Protein 3AEY (pdb70)

Secondary structure (DSSP, 8-state):
---HHHHTGGGTT--TTS----S------EEEP---HHHHTTT-EEEEEEGGGSTTSBTTHHHHHHHHHHHHHTT-SEEEES-SSHHHHHHHHHHHHHTSEEEEEEETT-S-HHHHHHHHHTT-EEEEEES-HHHHHHHHHHHHHHSSEEE-STT-HHHHHHHHHHHHHHHHHHSS--SEEEEE-SSSHHHHHHHHHHHHHHHHTS-SS-PEEEEEEEGGG-HHHHTS--SS---S-GGG--SS-TTHHHHHHHHHHHT-EEEEE-HHHHHHHHHHIIIII---B-HHHHHHHHHHHHHHHTT-S-TT-EEEEEE-BBGGG-HHHH-S---PPPPEES-HHHHHHHHT--/---HHHHTGGGSS--TTS----S------EEEP---HHHHTTT-EEEEEEGGGSTTSBTHHHHHHHHHHHHHHTT-SEEEES--THHHHHHHHHHHHHTSEEEEEEES---GGGTHHHHHTT-EEEEEES-HHHHHHHHHHHHHHSSEEE-STT-HHHHHHHTHHHHHHHHHHSS--SEEEEE-SSSHHHHHHHHHHHHHHHHT--SS-PEEEEEEEGGG-HHHHTS--SS---S-GGG--SS-TTHHHHHHHHHHHT-EEEEE-HHHHHHHHHHIIIII---B-HHHHHHHHHHHHHHHTT-S-TT-EEEEEE-BBGGG-HHHHHHH---PPPEESSHHHHHHHTT-

Foldseek 3Di:
DDFLCVVCVVQAPDDPLQDQQGPNFDPAAFAWFPDDPLFVVLQETETERLNCPGPQFFLLLLLLRQQLSVLVSVVAQEEEEADLADNLLSRLQSCLSVVHAYEYEAAPPPDDCVRNVNSVVSPHHYHHDPDHSVVRVVVNVVCVVVHSYHYRYLPPVSSLQSLLCNQVSCLVVVQAGFQEEFEEAALNSNLLSVQVNQVSCCVVVSHVDFHQYEYEYEPQAQCLAVVHFDPQRDAQQVVRSHRHRNCSVSNVCSNVVRVYDYYYDHNVLLVVQQCCCCVPVVAHADSSQSRRVSSVVVCSVVVNDRGSTYYYGYRGGGNVSCVVVVPDPPPQDDDFPPDDVRVCVSVVVD/DDALCRVCVVQAPDDPLFDQQGPSFDPAAFAWFPDDPLQVVQQETETERLNLPGPQFFLLLLLLRQQLRVLVSVPFQEAEEAAFADLLLSRLQSCLSVVHAYEYEYEQDDDCLRHVNSVVSPHHYDYYPDHSVVRHVVNVVCVVPHSYHYSDLVPVSSLQSLLCSQVSCLVVVQAGFQAEFFEAALNSNLLSVQVNQVSCVVVVSHPAHHQYEYEAEPQAQQLAVVHFDPQFDEPQVVRSHRHRPCSVSNVCSNVVSVHDYYYDYNVLLVVQQCCCCVRVVAHARSSLSRRVSRVVVCSVVVNDRGSTYYYGYRTGGNVSCVPVVVVPDDDDDDDDPDPVVVVVVVVD

Organism: Thermus thermophilus (strain ATCC 27634 / DSM 579 / HB8) (NCBI:txid300852)

CATH classification: 3.40.50.1100 (+1 more: 3.40.50.1100)

InterPro domains:
  IPR000634 Serine/threonine dehydratase, pyridoxal-phosphate-binding site [PS00165] (52-65)
  IPR001763 Rhodanese-like domain [PS50206] (82-123)
  IPR001926 Tryptophan synthase beta chain-like, PALP domain [PF00291] (22-318)
  IPR004450 Threonine synthase-like [TIGR00260] (6-324)
  IPR026260 Threonine synthase, bacterial/archaeal [PIRSF038945] (5-347)
  IPR036052 Tryptophan synthase beta chain-like, PALP domain superfamily [G3DSA:3.40.50.1100] (12-325)
  IPR036052 Tryptophan synthase beta chain-like, PALP domain superfamily [G3DSA:3.40.50.1100] (60-156)
  IPR036052 Tryptophan synthase beta chain-like, PALP domain superfamily [SSF53686] (6-344)
  IPR050147 Serine/Threonine Dehydratase [PTHR48078] (28-318)

Solvent-accessible surface area: 24842 Å² total; per-residue (Å²): 46,57,38,2,0,75,92,10,55,146,60,14,54,24,43,160,157,7,46,50,20,10,0,12,0,2,12,2,2,4,0,68,12,85,5,0,96,83,0,96,171,60,15,3,110,2,46,0,3,2,0,3,5,1,4,1,1,0,21,45,0,0,0,0,1,0,1,0,0,40,11,39,54,71,50,15,105,0,0,0,1,30,45,12,22,30,5,0,4,0,1,1,0,0,1,6,26,25,60,33,41,4,1,0,0,0,10,40,68,144,22,66,63,36,103,0,3,17,2,9,0,7,30,8,87,2,4,17,0,110,29,98,77,88,27,0,77,96,3,3,69,91,0,39,117,59,62,61,6,24,42,0,45,17,69,15,84,46,5,25,42,1,4,20,0,1,0,0,4,0,3,64,59,58,57,30,1,1,50,18,0,0,0,6,1,8,56,3,5,12,0,18,0,0,9,50,0,0,84,36,2,73,90,88,43,113,2,164,88,69,0,122,0,5,0,0,0,0,51,35,0,2,0,12,57,96,59,119,58,19,134,206,28,100,9,93,1,75,44,7,95,37,7,97,4,57,12,69,114,19,0,40,134,1,56,119,90,11,37,14,37,10,30,26,1,60,42,144,48,1,35,119,0,11,87,23,0,0,110,83,0,3,0,6,1,11,3,0,0,0,0,0,0,1,0,0,20,35,4,5,141,81,53,103,5,92,85,134,2,28,0,0,0,0,0,10,0,7,0,23,39,31,46,77,36,19,66,171,108,41,148,68,89,112,54,28,78,30,134,25,118,23,0,0,53,39,0,39,37,128,120,80,31,5,1,64,96,10,71,150,48,15,50,23,34,146,142,8,44,49,23,11,0,13,4,4,31,2,0,4,0,50,16,82,6,8,104,62,0,152,128,73,31,6,134,2,26,0,2,2,0,3,6,1,6,2,2,0,19,42,0,0,0,0,1,0,2,0,0,41,12,40,59,71,41,13,102,0,0,1,1,10,42,46,32,16,10,0,2,0,2,1,0,0,1,9,27,25,60,29,56,5,2,1,0,26,37,50,54,207,39,49,51,106,12,5,16,1,27,15,8,34,9,100,12,3,29,0,102,25,74,118,92,36,0,67,108,2,2,91,100,0,26,154,71,47,76,8,23,43,0,38,17,64,16,88,46,5,24,42,1,2,18,0,1,0,0,4,0,5,60,90,56,59,27,1,1,57,21,0,0,0,6,1,8,54,2,4,14,0,18,0,0,17,56,0,0,94,25,7,101,90,100,48,104,4,179,91,65,0,125,0,5,0,0,0,0,50,29,0,1,0,14,56,87,57,130,73,15,166,169,38,107,12,30,1,80,39,7,96,38,9,98,5,58,11,50,107,14,0,40,133,0,48,114,88,14,36,13,36,12,29,24,1,61,45,137,47,0,26,103,0,2,79,29,0,0,78,83,0,3,0,4,1,17,1,0,0,0,0,0,0,1,0,0,18,37,5,11,142,86,55,101,7,111,68,133,2,30,0,0,0,0,0,11,0,7,0,25,37,24,60,73,10,3,66,155,23,2,139,51,62,107,56,30,62,26,68,42,122,28,0,9,76,40,0,41,58

Nearest PDB structures (foldseek):
  1uin-assembly1_A  TM=1.002E+00  e=7.465E-71  Thermus thermophilus
  3aey-assembly1_B  TM=9.886E-01  e=1.874E-67  Thermus thermophilus HB8
  1uin-assembly1_B  TM=9.902E-01  e=5.259E-67  Thermus thermophilus
  2zsj-assembly2_D  TM=9.600E-01  e=1.147E-51  Aquifex aeolicus
  2zsj-assembly2_C  TM=9.604E-01  e=4.102E-51  Aquifex aeolicus

B-factor: mean 28.73, std 11.06, range [14.82, 75.98]

Structure (mmCIF, N/CA/C/O backbone):
data_3AEY
#
_entry.id   3AEY
#
_cell.length_a   112.969
_cell.length_b   112.969
_cell.length_c   150.262
_cell.angle_alpha   90.00
_cell.angle_beta   90.00
_cell.angle_gamma   120.00
#
_symmetry.space_group_name_H-M   'P 32 2 1'
#
loop_
_entity.id
_entity.type
_entity.pdbx_description
1 polymer 'Threonine synthase'
2 non-polymer 'SULFATE ION'
3 water water
#
loop_
_atom_site.group_PDB
_atom_site.id
_atom_site.type_symbol
_atom_site.label_atom_id
_atom_site.label_alt_id
_atom_site.label_comp_id
_atom_site.label_asym_id
_atom_site.label_entity_id
_atom_site.label_seq_id
_atom_site.pdbx_PDB_ins_code
_atom_site.Cartn_x
_atom_site.Cartn_y
_atom_site.Cartn_z
_atom_site.occupancy
_atom_site.B_iso_or_equiv
_atom_site.auth_seq_id
_atom_site.auth_comp_id
_atom_site.auth_asym_id
_atom_site.auth_atom_id
_atom_site.pdbx_PDB_model_num
ATOM 1 N N . ARG A 1 2 ? 43.329 -32.717 9.154 1.00 46.66 2 ARG A N 1
ATOM 2 C CA . ARG A 1 2 ? 43.373 -33.688 8.020 1.00 45.58 2 ARG A CA 1
ATOM 3 C C . ARG A 1 2 ? 43.095 -35.120 8.471 1.00 43.95 2 ARG A C 1
ATOM 4 O O . ARG A 1 2 ? 44.004 -35.951 8.531 1.00 43.87 2 ARG A O 1
ATOM 12 N N . PRO A 1 3 ? 41.827 -35.423 8.795 1.00 41.25 3 PRO A N 1
ATOM 13 C CA . PRO A 1 3 ? 41.414 -36.759 9.243 1.00 38.52 3 PRO A CA 1
ATOM 14 C C . PRO A 1 3 ? 41.119 -37.661 8.054 1.00 35.29 3 PRO A C 1
ATOM 15 O O . PRO A 1 3 ? 41.049 -37.190 6.915 1.00 34.16 3 PRO A O 1
ATOM 19 N N . PRO A 1 4 ? 40.959 -38.974 8.295 1.00 31.42 4 PRO A N 1
ATOM 20 C CA . PRO A 1 4 ? 40.662 -39.835 7.147 1.00 27.94 4 PRO A CA 1
ATOM 21 C C . PRO A 1 4 ? 39.271 -39.421 6.685 1.00 24.14 4 PRO A C 1
ATOM 22 O O . PRO A 1 4 ? 38.367 -39.256 7.502 1.00 22.85 4 PRO A O 1
ATOM 26 N N . LEU A 1 5 ? 39.102 -39.238 5.385 1.00 21.83 5 LEU A N 1
ATOM 27 C CA . LEU A 1 5 ? 37.814 -38.830 4.845 1.00 20.86 5 LEU A CA 1
ATOM 28 C C . LEU A 1 5 ? 36.686 -39.759 5.312 1.00 20.71 5 LEU A C 1
ATOM 29 O O . LEU A 1 5 ? 35.617 -39.301 5.730 1.00 20.92 5 LEU A O 1
ATOM 34 N N . ILE A 1 6 ? 36.940 -41.064 5.259 1.00 20.77 6 ILE A N 1
ATOM 35 C CA . ILE A 1 6 ? 35.952 -42.059 5.666 1.00 22.67 6 ILE A CA 1
ATOM 36 C C . ILE A 1 6 ? 35.518 -41.904 7.121 1.00 23.84 6 ILE A C 1
ATOM 37 O O . ILE A 1 6 ? 34.356 -42.138 7.457 1.00 24.18 6 ILE A O 1
ATOM 42 N N . GLU A 1 7 ? 36.445 -41.507 7.984 1.00 23.81 7 GLU A N 1
ATOM 43 C CA . GLU A 1 7 ? 36.116 -41.314 9.392 1.00 25.48 7 GLU A CA 1
ATOM 44 C C . GLU A 1 7 ? 35.350 -40.007 9.595 1.00 25.21 7 GLU A C 1
ATOM 45 O O . GLU A 1 7 ? 34.393 -39.954 10.367 1.00 26.71 7 GLU A O 1
ATOM 51 N N . ARG A 1 8 ? 35.766 -38.956 8.894 1.00 25.83 8 ARG A N 1
ATOM 52 C CA . ARG A 1 8 ? 35.106 -37.657 9.012 1.00 25.85 8 ARG A CA 1
ATOM 53 C C . ARG A 1 8 ? 33.612 -37.757 8.701 1.00 24.89 8 ARG A C 1
ATOM 54 O O . ARG A 1 8 ? 32.788 -37.149 9.386 1.00 24.70 8 ARG A O 1
ATOM 62 N N . TYR A 1 9 ? 33.267 -38.531 7.675 1.00 22.52 9 TYR A N 1
ATOM 63 C CA . TYR A 1 9 ? 31.872 -38.692 7.280 1.00 21.68 9 TYR A CA 1
ATOM 64 C C . TYR A 1 9 ? 31.395 -40.146 7.364 1.00 22.89 9 TYR A C 1
ATOM 65 O O . TYR A 1 9 ? 30.553 -40.582 6.575 1.00 20.56 9 TYR A O 1
ATOM 74 N N . ARG A 1 10 ? 31.923 -40.883 8.336 1.00 22.83 10 ARG A N 1
ATOM 75 C CA . ARG A 1 10 ? 31.574 -42.292 8.519 1.00 23.96 10 ARG A CA 1
ATOM 76 C C . ARG A 1 10 ? 30.081 -42.600 8.509 1.00 23.36 10 ARG A C 1
ATOM 77 O O . ARG A 1 10 ? 29.638 -43.507 7.805 1.00 22.79 10 ARG A O 1
ATOM 85 N N . ASN A 1 11 ? 29.302 -41.853 9.282 1.00 22.46 11 ASN A N 1
ATOM 86 C CA . ASN A 1 11 ? 27.865 -42.101 9.347 1.00 24.19 11 ASN A CA 1
ATOM 87 C C . ASN A 1 11 ? 27.117 -41.854 8.044 1.00 22.87 11 ASN A C 1
ATOM 88 O O . ASN A 1 11 ? 26.003 -42.348 7.865 1.00 21.94 11 ASN A O 1
ATOM 93 N N . LEU A 1 12 ? 27.731 -41.102 7.134 1.00 22.27 12 LEU A N 1
ATOM 94 C CA . LEU A 1 12 ? 27.094 -40.775 5.860 1.00 20.16 12 LEU A CA 1
ATOM 95 C C . LEU A 1 12 ? 27.632 -41.605 4.695 1.00 20.85 12 LEU A C 1
ATOM 96 O O . LEU A 1 12 ? 27.198 -41.440 3.550 1.00 19.93 12 LEU A O 1
ATOM 101 N N . LEU A 1 13 ? 28.569 -42.501 4.990 1.00 19.91 13 LEU A N 1
ATOM 102 C CA . LEU A 1 13 ? 29.171 -43.348 3.966 1.00 20.14 13 LEU A CA 1
ATOM 103 C C . LEU A 1 13 ? 28.834 -44.825 4.174 1.00 20.92 13 LEU A C 1
ATOM 104 O O . LEU A 1 13 ? 28.553 -45.252 5.294 1.00 20.99 13 LEU A O 1
ATOM 109 N N . PRO A 1 14 ? 28.860 -45.622 3.091 1.00 21.28 14 PRO A N 1
ATOM 110 C CA . PRO A 1 14 ? 28.554 -47.056 3.145 1.00 22.37 14 PRO A CA 1
ATOM 111 C C . PRO A 1 14 ? 29.664 -47.895 3.758 1.00 23.00 14 PRO A C 1
ATOM 112 O O . PRO A 1 14 ? 30.183 -48.810 3.121 1.00 22.15 14 PRO A O 1
ATOM 116 N N . VAL A 1 15 ? 30.028 -47.577 4.997 1.00 23.42 15 VAL A N 1
ATOM 117 C CA . VAL A 1 15 ? 31.071 -48.316 5.692 1.00 24.13 15 VAL A CA 1
ATOM 118 C C . VAL A 1 15 ? 30.531 -48.844 7.015 1.00 25.49 15 VAL A C 1
ATOM 119 O O . VAL A 1 15 ? 29.538 -48.343 7.539 1.00 24.34 15 VAL A O 1
ATOM 123 N N . SER A 1 16 ? 31.186 -49.870 7.541 1.00 28.02 16 SER A N 1
ATOM 124 C CA . SER A 1 16 ? 30.792 -50.461 8.813 1.00 29.69 16 SER A CA 1
ATOM 125 C C . SER A 1 16 ? 32.050 -50.571 9.657 1.00 31.16 16 SER A C 1
ATOM 126 O O . SER A 1 16 ? 33.127 -50.150 9.234 1.00 26.93 16 SER A O 1
ATOM 129 N N . GLU A 1 17 ? 31.916 -51.151 10.844 1.00 33.11 17 GLU A N 1
ATOM 130 C CA . GLU A 1 17 ? 33.055 -51.319 11.732 1.00 36.12 17 GLU A CA 1
ATOM 131 C C . GLU A 1 17 ? 34.053 -52.294 11.119 1.00 35.75 17 GLU A C 1
ATOM 132 O O . GLU A 1 17 ? 35.229 -52.287 11.474 1.00 37.02 17 GLU A O 1
ATOM 138 N N . LYS A 1 18 ? 33.582 -53.125 10.191 1.00 34.37 18 LYS A N 1
ATOM 139 C CA . LYS A 1 18 ? 34.444 -54.109 9.541 1.00 34.72 18 LYS A CA 1
ATOM 140 C C . LYS A 1 18 ? 35.222 -53.545 8.356 1.00 32.84 18 LYS A C 1
ATOM 141 O O . LYS A 1 18 ? 36.154 -54.178 7.865 1.00 33.13 18 LYS A O 1
ATOM 147 N N . THR A 1 19 ? 34.835 -52.365 7.887 1.00 29.73 19 THR A N 1
ATOM 148 C CA . THR A 1 19 ? 35.515 -51.760 6.747 1.00 27.64 19 THR A CA 1
ATOM 149 C C . THR A 1 19 ? 36.946 -51.339 7.071 1.00 26.27 19 THR A C 1
ATOM 150 O O . THR A 1 19 ? 37.173 -50.521 7.960 1.00 24.87 19 THR A O 1
ATOM 154 N N . PRO A 1 20 ? 37.934 -51.910 6.368 1.00 25.94 20 PRO A N 1
ATOM 155 C CA . PRO A 1 20 ? 39.321 -51.519 6.639 1.00 26.89 20 PRO A CA 1
ATOM 156 C C . PRO A 1 20 ? 39.466 -50.103 6.081 1.00 26.21 20 PRO A C 1
ATOM 157 O O . PRO A 1 20 ? 39.178 -49.872 4.906 1.00 27.41 20 PRO A O 1
ATOM 161 N N . VAL A 1 21 ? 39.896 -49.156 6.904 1.00 24.77 21 VAL A N 1
ATOM 162 C CA . VAL A 1 21 ? 40.042 -47.786 6.426 1.00 24.36 21 VAL A CA 1
ATOM 163 C C . VAL A 1 21 ? 41.382 -47.580 5.729 1.00 23.92 21 VAL A C 1
ATOM 164 O O . VAL A 1 21 ? 42.421 -47.461 6.377 1.00 25.01 21 VAL A O 1
ATOM 168 N N . ILE A 1 22 ? 41.350 -47.561 4.399 1.00 21.10 22 ILE A N 1
ATOM 169 C CA . ILE A 1 22 ? 42.554 -47.356 3.608 1.00 21.23 22 ILE A CA 1
ATOM 170 C C . ILE A 1 22 ? 42.563 -45.874 3.239 1.00 22.00 22 ILE A C 1
ATOM 171 O O . ILE A 1 22 ? 41.897 -45.452 2.293 1.00 20.64 22 ILE A O 1
ATOM 176 N N . SER A 1 23 ? 43.327 -45.088 3.988 1.00 20.98 23 SER A N 1
ATOM 177 C CA . SER A 1 23 ? 43.370 -43.650 3.766 1.00 20.31 23 SER A CA 1
ATOM 178 C C . SER A 1 23 ? 44.765 -43.050 3.691 1.00 20.41 23 SER A C 1
ATOM 179 O O . SER A 1 23 ? 45.701 -43.523 4.334 1.00 20.00 23 SER A O 1
ATOM 182 N N . LEU A 1 24 ? 44.886 -41.997 2.893 1.00 19.65 24 LEU A N 1
ATOM 183 C CA . LEU A 1 24 ? 46.136 -41.265 2.738 1.00 19.61 24 LEU A CA 1
ATOM 184 C C . LEU A 1 24 ? 45.832 -39.847 3.209 1.00 19.40 24 LEU A C 1
ATOM 185 O O . LEU A 1 24 ? 46.535 -38.888 2.873 1.00 20.12 24 LEU A O 1
ATOM 190 N N . LEU A 1 25 ? 44.768 -39.743 4.001 1.00 19.76 25 LEU A N 1
ATOM 191 C CA . LEU A 1 25 ? 44.288 -38.483 4.557 1.00 20.49 25 LEU A CA 1
ATOM 192 C C . LEU A 1 25 ? 43.862 -37.505 3.465 1.00 21.05 25 LEU A C 1
ATOM 193 O O . LEU A 1 25 ? 44.108 -36.295 3.542 1.00 18.50 25 LEU A O 1
ATOM 198 N N . GLU A 1 26 ? 43.205 -38.064 2.452 1.00 20.36 26 GLU A N 1
ATOM 199 C CA . GLU A 1 26 ? 42.674 -37.318 1.319 1.00 19.51 26 GLU A CA 1
ATOM 200 C C . GLU A 1 26 ? 41.514 -36.455 1.810 1.00 20.53 26 GLU A C 1
ATOM 201 O O . GLU A 1 26 ? 41.071 -36.593 2.948 1.00 19.80 26 GLU A O 1
ATOM 207 N N . GLY A 1 27 ? 41.014 -35.571 0.953 1.00 21.07 27 GLY A N 1
ATOM 208 C CA . GLY A 1 27 ? 39.910 -34.718 1.360 1.00 19.56 27 GLY A CA 1
ATOM 209 C C . GLY A 1 27 ? 40.376 -33.540 2.199 1.00 19.74 27 GLY A C 1
ATOM 210 O O . GLY A 1 27 ? 41.574 -33.292 2.315 1.00 19.00 27 GLY A O 1
ATOM 211 N N . SER A 1 28 ? 39.428 -32.816 2.785 1.00 20.77 28 SER A N 1
ATOM 212 C CA . SER A 1 28 ? 39.740 -31.648 3.605 1.00 21.40 28 SER A CA 1
ATOM 213 C C . SER A 1 28 ? 40.688 -30.731 2.842 1.00 21.77 28 SER A C 1
ATOM 214 O O . SER A 1 28 ? 41.684 -30.252 3.386 1.00 22.72 28 SER A O 1
ATOM 217 N N . THR A 1 29 ? 40.384 -30.506 1.566 1.00 19.08 29 THR A N 1
ATOM 218 C CA . THR A 1 29 ? 41.216 -29.652 0.730 1.00 17.99 29 THR A CA 1
ATOM 219 C C . THR A 1 29 ? 40.823 -28.187 0.895 1.00 17.19 29 THR A C 1
ATOM 220 O O . THR A 1 29 ? 39.718 -27.869 1.324 1.00 17.63 29 THR A O 1
ATOM 224 N N . PRO A 1 30 ? 41.729 -27.273 0.539 1.00 18.23 30 PRO A N 1
ATOM 225 C CA . PRO A 1 30 ? 41.467 -25.837 0.652 1.00 18.98 30 PRO A CA 1
ATOM 226 C C . PRO A 1 30 ? 40.310 -25.346 -0.218 1.00 19.90 30 PRO A C 1
ATOM 227 O O . PRO A 1 30 ? 40.126 -25.814 -1.343 1.00 20.76 30 PRO A O 1
ATOM 231 N N . LEU A 1 31 ? 39.526 -24.419 0.323 1.00 19.13 31 LEU A N 1
ATOM 232 C CA . LEU A 1 31 ? 38.440 -23.776 -0.415 1.00 19.37 31 LEU A CA 1
ATOM 233 C C . LEU A 1 31 ? 38.948 -22.330 -0.454 1.00 20.86 31 LEU A C 1
ATOM 234 O O . LEU A 1 31 ? 38.705 -21.544 0.463 1.00 20.73 31 LEU A O 1
ATOM 239 N N . ILE A 1 32 ? 39.677 -21.997 -1.513 1.00 20.25 32 ILE A N 1
ATOM 240 C CA . ILE A 1 32 ? 40.286 -20.675 -1.663 1.00 18.99 32 ILE A CA 1
ATOM 241 C C . ILE A 1 32 ? 39.372 -19.581 -2.208 1.00 19.69 32 ILE A C 1
ATOM 242 O O . ILE A 1 32 ? 38.855 -19.687 -3.325 1.00 18.17 32 ILE A O 1
ATOM 247 N N . PRO A 1 33 ? 39.161 -18.510 -1.423 1.00 21.12 33 PRO A N 1
ATOM 248 C CA . PRO A 1 33 ? 38.308 -17.402 -1.865 1.00 21.94 33 PRO A CA 1
ATOM 249 C C . PRO A 1 33 ? 39.071 -16.679 -2.965 1.00 22.19 33 PRO A C 1
ATOM 250 O O . PRO A 1 33 ? 40.187 -16.209 -2.737 1.00 24.14 33 PRO A O 1
ATOM 254 N N . LEU A 1 34 ? 38.490 -16.584 -4.154 1.00 19.76 34 LEU A N 1
ATOM 255 C CA . LEU A 1 34 ? 39.185 -15.915 -5.243 1.00 19.65 34 LEU A CA 1
ATOM 256 C C . LEU A 1 34 ? 39.074 -14.403 -5.162 1.00 21.03 34 LEU A C 1
ATOM 257 O O . LEU A 1 34 ? 38.064 -13.864 -4.715 1.00 20.88 34 LEU A O 1
ATOM 262 N N . LYS A 1 35 ? 40.130 -13.726 -5.594 1.00 22.99 35 LYS A N 1
ATOM 263 C CA . LYS A 1 35 ? 40.159 -12.269 -5.604 1.00 25.18 35 LYS A CA 1
ATOM 264 C C . LYS A 1 35 ? 39.100 -11.762 -6.578 1.00 26.44 35 LYS A C 1
ATOM 265 O O . LYS A 1 35 ? 38.354 -10.832 -6.276 1.00 25.27 35 LYS A O 1
ATOM 271 N N . GLY A 1 36 ? 39.029 -12.391 -7.747 1.00 26.71 36 GLY A N 1
ATOM 272 C CA . GLY A 1 36 ? 38.069 -11.960 -8.745 1.00 28.32 36 GLY A CA 1
ATOM 273 C C . GLY A 1 36 ? 37.309 -13.091 -9.406 1.00 29.31 36 GLY A C 1
ATOM 274 O O . GLY A 1 36 ? 36.921 -14.048 -8.740 1.00 30.82 36 GLY A O 1
ATOM 275 N N . PRO A 1 37 ? 37.084 -13.009 -10.727 1.00 29.89 37 PRO A N 1
ATOM 276 C CA . PRO A 1 37 ? 37.523 -11.905 -11.585 1.00 29.95 37 PRO A CA 1
ATOM 277 C C . PRO A 1 37 ? 36.755 -10.602 -11.374 1.00 32.22 37 PRO A C 1
ATOM 278 O O . PRO A 1 37 ? 35.754 -10.555 -10.656 1.00 31.11 37 PRO A O 1
ATOM 282 N N . GLU A 1 38 ? 37.235 -9.550 -12.027 1.00 34.44 38 GLU A N 1
ATOM 283 C CA . GLU A 1 38 ? 36.627 -8.231 -11.942 1.00 36.73 38 GLU A CA 1
ATOM 284 C C . GLU A 1 38 ? 35.163 -8.281 -12.356 1.00 36.44 38 GLU A C 1
ATOM 285 O O . GLU A 1 38 ? 34.317 -7.618 -11.758 1.00 34.65 38 GLU A O 1
ATOM 291 N N . GLU A 1 39 ? 34.869 -9.074 -13.382 1.00 36.37 39 GLU A N 1
ATOM 292 C CA . GLU A 1 39 ? 33.504 -9.218 -13.873 1.00 36.63 39 GLU A CA 1
ATOM 293 C C . GLU A 1 39 ? 32.586 -9.699 -12.750 1.00 34.95 39 GLU A C 1
ATOM 294 O O . GLU A 1 39 ? 31.403 -9.360 -12.709 1.00 34.64 39 GLU A O 1
ATOM 300 N N . ALA A 1 40 ? 33.139 -10.491 -11.838 1.00 32.35 40 ALA A N 1
ATOM 301 C CA . ALA A 1 40 ? 32.366 -11.024 -10.724 1.00 31.24 40 ALA A CA 1
ATOM 302 C C . ALA A 1 40 ? 32.210 -10.021 -9.585 1.00 31.48 40 ALA A C 1
ATOM 303 O O . ALA A 1 40 ? 31.103 -9.801 -9.093 1.00 31.15 40 ALA A O 1
ATOM 305 N N . ARG A 1 41 ? 33.311 -9.407 -9.163 1.00 32.95 41 ARG A N 1
ATOM 306 C CA . ARG A 1 41 ? 33.236 -8.452 -8.065 1.00 36.40 41 ARG A CA 1
ATOM 307 C C . ARG A 1 41 ? 32.319 -7.278 -8.388 1.00 35.98 41 ARG A C 1
ATOM 308 O O . ARG A 1 41 ? 31.663 -6.741 -7.499 1.00 35.07 41 ARG A O 1
ATOM 316 N N . LYS A 1 42 ? 32.266 -6.888 -9.660 1.00 36.89 42 LYS A N 1
ATOM 317 C CA . LYS A 1 42 ? 31.407 -5.783 -10.082 1.00 37.99 42 LYS A CA 1
ATOM 318 C C . LYS A 1 42 ? 29.957 -6.093 -9.720 1.00 36.16 42 LYS A C 1
ATOM 319 O O . LYS A 1 42 ? 29.178 -5.191 -9.413 1.00 35.45 42 LYS A O 1
ATOM 325 N N . LYS A 1 43 ? 29.602 -7.375 -9.760 1.00 33.45 43 LYS A N 1
ATOM 326 C CA . LYS A 1 43 ? 28.246 -7.811 -9.443 1.00 31.77 43 LYS A CA 1
ATOM 327 C C . LYS A 1 43 ? 28.128 -8.329 -8.011 1.00 29.81 43 LYS A C 1
ATOM 328 O O . LYS A 1 43 ? 27.087 -8.855 -7.619 1.00 29.57 43 LYS A O 1
ATOM 334 N N . GLY A 1 44 ? 29.192 -8.179 -7.231 1.00 27.43 44 GLY A N 1
ATOM 335 C CA . GLY A 1 44 ? 29.162 -8.653 -5.858 1.00 26.70 44 GLY A CA 1
ATOM 336 C C . GLY A 1 44 ? 29.115 -10.172 -5.784 1.00 27.18 44 GLY A C 1
ATOM 337 O O . GLY A 1 44 ? 28.685 -10.743 -4.780 1.00 27.56 44 GLY A O 1
ATOM 338 N N . ILE A 1 45 ? 29.548 -10.831 -6.854 1.00 24.50 45 ILE A N 1
ATOM 339 C CA . ILE A 1 45 ? 29.562 -12.288 -6.894 1.00 25.41 45 ILE A CA 1
ATOM 340 C C . ILE A 1 45 ? 30.896 -12.777 -6.340 1.00 25.69 45 ILE A C 1
ATOM 341 O O . ILE A 1 45 ? 31.958 -12.294 -6.736 1.00 26.73 45 ILE A O 1
ATOM 346 N N . ARG A 1 46 ? 30.837 -13.727 -5.413 1.00 24.05 46 ARG A N 1
ATOM 347 C CA . ARG A 1 46 ? 32.043 -14.266 -4.796 1.00 25.00 46 ARG A CA 1
ATOM 348 C C . ARG A 1 46 ? 32.334 -15.692 -5.246 1.00 23.11 46 ARG A C 1
ATOM 349 O O . ARG A 1 46 ? 31.458 -16.558 -5.206 1.00 21.60 46 ARG A O 1
ATOM 357 N N . LEU A 1 47 ? 33.570 -15.926 -5.674 1.00 21.93 47 LEU A N 1
ATOM 358 C CA . LEU A 1 47 ? 33.979 -17.248 -6.134 1.00 21.98 47 LEU A CA 1
ATOM 359 C C . LEU A 1 47 ? 34.933 -17.898 -5.146 1.00 20.06 47 LEU A C 1
ATOM 360 O O . LEU A 1 47 ? 35.745 -17.222 -4.519 1.00 19.68 47 LEU A O 1
ATOM 365 N N . TYR A 1 48 ? 34.821 -19.214 -5.011 1.00 18.73 48 TYR A N 1
ATOM 366 C CA . TYR A 1 48 ? 35.698 -19.982 -4.134 1.00 18.50 48 TYR A CA 1
ATOM 367 C C . TYR A 1 48 ? 36.149 -21.205 -4.913 1.00 18.82 48 TYR A C 1
ATOM 368 O O . TYR A 1 48 ? 35.332 -21.864 -5.561 1.00 18.16 48 TYR A O 1
ATOM 377 N N . ALA A 1 49 ? 37.441 -21.505 -4.859 1.00 17.68 49 ALA A N 1
ATOM 378 C CA . ALA A 1 49 ? 37.964 -22.665 -5.563 1.00 18.09 49 ALA A CA 1
ATOM 379 C C . ALA A 1 49 ? 38.319 -23.796 -4.605 1.00 18.68 49 ALA A C 1
ATOM 380 O O . ALA A 1 49 ? 39.164 -23.638 -3.726 1.00 19.05 49 ALA A O 1
ATOM 382 N N . LYS A 1 50 ? 37.649 -24.931 -4.774 1.00 17.22 50 LYS A N 1
ATOM 383 C CA . LYS A 1 50 ? 37.917 -26.115 -3.965 1.00 17.69 50 LYS A CA 1
ATOM 384 C C . LYS A 1 50 ? 39.086 -26.751 -4.721 1.00 18.00 50 LYS A C 1
ATOM 385 O O . LYS A 1 50 ? 38.904 -27.320 -5.797 1.00 19.04 50 LYS A O 1
ATOM 391 N N . TYR A 1 51 ? 40.283 -26.629 -4.152 1.00 18.39 51 TYR A N 1
ATOM 392 C CA . TYR A 1 51 ? 41.531 -27.095 -4.764 1.00 18.42 51 TYR A CA 1
ATOM 393 C C . TYR A 1 51 ? 41.800 -28.590 -4.596 1.00 19.08 51 TYR A C 1
ATOM 394 O O . TYR A 1 51 ? 42.620 -28.994 -3.770 1.00 18.20 51 TYR A O 1
ATOM 403 N N . GLU A 1 52 ? 41.129 -29.404 -5.402 1.00 17.92 52 GLU A N 1
ATOM 404 C CA . GLU A 1 52 ? 41.277 -30.856 -5.309 1.00 18.29 52 GLU A CA 1
ATOM 405 C C . GLU A 1 52 ? 42.623 -31.374 -5.788 1.00 17.23 52 GLU A C 1
ATOM 406 O O . GLU A 1 52 ? 42.937 -32.554 -5.620 1.00 17.48 52 GLU A O 1
ATOM 412 N N . GLY A 1 53 ? 43.418 -30.495 -6.387 1.00 16.77 53 GLY A N 1
ATOM 413 C CA . GLY A 1 53 ? 44.730 -30.907 -6.839 1.00 16.78 53 GLY A CA 1
ATOM 414 C C . GLY A 1 53 ? 45.632 -31.182 -5.646 1.00 16.25 53 GLY A C 1
ATOM 415 O O . GLY A 1 53 ? 46.720 -31.729 -5.800 1.00 17.00 53 GLY A O 1
ATOM 416 N N . LEU A 1 54 ? 45.184 -30.805 -4.450 1.00 16.52 54 LEU A N 1
ATOM 417 C CA . LEU A 1 54 ? 45.987 -31.016 -3.252 1.00 17.32 54 LEU A CA 1
ATOM 418 C C . LEU A 1 54 ? 45.658 -32.309 -2.516 1.00 19.68 54 LEU A C 1
ATOM 419 O O . LEU A 1 54 ? 45.964 -32.468 -1.333 1.00 19.66 54 LEU A O 1
ATOM 424 N N . ASN A 1 55 ? 45.014 -33.231 -3.220 1.00 19.26 55 ASN A N 1
ATOM 425 C CA . ASN A 1 55 ? 44.722 -34.533 -2.642 1.00 19.46 55 ASN A CA 1
ATOM 426 C C . ASN A 1 55 ? 46.022 -35.319 -2.808 1.00 18.49 55 ASN A C 1
ATOM 427 O O . ASN A 1 55 ? 46.868 -34.956 -3.636 1.00 19.21 55 ASN A O 1
ATOM 432 N N . PRO A 1 56 ? 46.204 -36.401 -2.030 1.00 18.81 56 PRO A N 1
ATOM 433 C CA . PRO A 1 56 ? 47.400 -37.248 -2.072 1.00 18.40 56 PRO A CA 1
ATOM 434 C C . PRO A 1 56 ? 48.050 -37.513 -3.434 1.00 19.08 56 PRO A C 1
ATOM 435 O O . PRO A 1 56 ? 49.263 -37.381 -3.561 1.00 19.56 56 PRO A O 1
ATOM 439 N N . THR A 1 57 ? 47.269 -37.884 -4.449 1.00 17.37 57 THR A N 1
ATOM 440 C CA . THR A 1 57 ? 47.858 -38.160 -5.761 1.00 18.35 57 THR A CA 1
ATOM 441 C C . THR A 1 57 ? 47.720 -37.016 -6.761 1.00 18.16 57 THR A C 1
ATOM 442 O O . THR A 1 57 ? 48.101 -37.160 -7.925 1.00 17.69 57 THR A O 1
ATOM 446 N N . GLY A 1 58 ? 47.168 -35.889 -6.310 1.00 17.98 58 GLY A N 1
ATOM 447 C CA . GLY A 1 58 ? 47.011 -34.734 -7.181 1.00 18.36 58 GLY A CA 1
ATOM 448 C C . GLY A 1 58 ? 45.691 -34.658 -7.929 1.00 20.02 58 GLY A C 1
ATOM 449 O O . GLY A 1 58 ? 45.529 -33.831 -8.831 1.00 19.70 58 GLY A O 1
ATOM 450 N N . SER A 1 59 ? 44.746 -35.513 -7.553 1.00 18.00 59 SER A N 1
ATOM 451 C CA . SER A 1 59 ? 43.439 -35.553 -8.205 1.00 18.02 59 SER A CA 1
ATOM 452 C C . SER A 1 59 ? 42.300 -35.771 -7.216 1.00 16.68 59 SER A C 1
ATOM 453 O O . SER A 1 59 ? 42.482 -36.413 -6.182 1.00 16.86 59 SER A O 1
ATOM 456 N N . PHE A 1 60 ? 41.126 -35.243 -7.553 1.00 15.77 60 PHE A N 1
ATOM 457 C CA . PHE A 1 60 ? 39.938 -35.388 -6.717 1.00 16.91 60 PHE A CA 1
ATOM 458 C C . PHE A 1 60 ? 39.542 -36.858 -6.590 1.00 16.87 60 PHE A C 1
ATOM 459 O O . PHE A 1 60 ? 38.830 -37.238 -5.665 1.00 17.38 60 PHE A O 1
ATOM 467 N N . LYS A 1 61 ? 39.997 -37.682 -7.528 1.00 17.28 61 LYS A N 1
ATOM 468 C CA . LYS A 1 61 ? 39.629 -39.092 -7.509 1.00 17.39 61 LYS A CA 1
ATOM 469 C C . LYS A 1 61 ? 40.036 -39.846 -6.246 1.00 18.40 61 LYS A C 1
ATOM 470 O O . LYS A 1 61 ? 39.489 -40.909 -5.950 1.00 17.41 61 LYS A O 1
ATOM 476 N N . ASP A 1 62 ? 40.969 -39.284 -5.483 1.00 18.35 62 ASP A N 1
ATOM 477 C CA . ASP A 1 62 ? 41.398 -39.907 -4.233 1.00 18.69 62 ASP A CA 1
ATOM 478 C C . ASP A 1 62 ? 40.192 -40.032 -3.301 1.00 17.96 62 ASP A C 1
ATOM 479 O O . ASP A 1 62 ? 40.112 -40.964 -2.498 1.00 17.17 62 ASP A O 1
ATOM 484 N N . ARG A 1 63 ? 39.260 -39.085 -3.402 1.00 18.38 63 ARG A N 1
ATOM 485 C CA . ARG A 1 63 ? 38.047 -39.110 -2.575 1.00 18.34 63 ARG A CA 1
ATOM 486 C C . ARG A 1 63 ? 37.263 -40.390 -2.807 1.00 19.14 63 ARG A C 1
ATOM 487 O O . ARG A 1 63 ? 36.765 -41.008 -1.870 1.00 20.01 63 ARG A O 1
ATOM 495 N N . GLY A 1 64 ? 37.131 -40.769 -4.072 1.00 19.37 64 GLY A N 1
ATOM 496 C CA . GLY A 1 64 ? 36.395 -41.976 -4.391 1.00 20.42 64 GLY A CA 1
ATOM 497 C C . GLY A 1 64 ? 37.221 -43.230 -4.193 1.00 18.86 64 GLY A C 1
ATOM 498 O O . GLY A 1 64 ? 36.704 -44.259 -3.762 1.00 18.87 64 GLY A O 1
ATOM 499 N N . MET A 1 65 ? 38.513 -43.146 -4.489 1.00 19.33 65 MET A N 1
ATOM 500 C CA . MET A 1 65 ? 39.383 -44.305 -4.370 1.00 19.46 65 MET A CA 1
ATOM 501 C C . MET A 1 65 ? 39.556 -44.791 -2.934 1.00 19.58 65 MET A C 1
ATOM 502 O O . MET A 1 65 ? 39.630 -45.996 -2.695 1.00 18.93 65 MET A O 1
ATOM 507 N N . THR A 1 66 ? 39.620 -43.876 -1.972 1.00 18.84 66 THR A N 1
ATOM 508 C CA . THR A 1 66 ? 39.779 -44.317 -0.593 1.00 20.19 66 THR A CA 1
ATOM 509 C C . THR A 1 66 ? 38.625 -45.246 -0.208 1.00 19.81 66 THR A C 1
ATOM 510 O O . THR A 1 66 ? 38.839 -46.292 0.402 1.00 21.87 66 THR A O 1
ATOM 514 N N . LEU A 1 67 ? 37.406 -44.873 -0.582 1.00 20.17 67 LEU A N 1
ATOM 515 C CA . LEU A 1 67 ? 36.238 -45.692 -0.272 1.00 20.31 67 LEU A CA 1
ATOM 516 C C . LEU A 1 67 ? 36.172 -46.952 -1.142 1.00 19.94 67 LEU A C 1
ATOM 517 O O . LEU A 1 67 ? 35.871 -48.037 -0.647 1.00 19.71 67 LEU A O 1
ATOM 522 N N . ALA A 1 68 ? 36.456 -46.815 -2.434 1.00 18.60 68 ALA A N 1
ATOM 523 C CA . ALA A 1 68 ? 36.409 -47.965 -3.330 1.00 19.46 68 ALA A CA 1
ATOM 524 C C . ALA A 1 68 ? 37.428 -49.039 -2.937 1.00 20.13 68 ALA A C 1
ATOM 525 O O . ALA A 1 68 ? 37.110 -50.226 -2.928 1.00 19.93 68 ALA A O 1
ATOM 527 N N . VAL A 1 69 ? 38.651 -48.631 -2.609 1.00 19.01 69 VAL A N 1
ATOM 528 C CA . VAL A 1 69 ? 39.667 -49.601 -2.215 1.00 19.21 69 VAL A CA 1
ATOM 529 C C . VAL A 1 69 ? 39.351 -50.191 -0.840 1.00 20.29 69 VAL A C 1
ATOM 530 O O . VAL A 1 69 ? 39.541 -51.389 -0.615 1.00 20.06 69 VAL A O 1
ATOM 534 N N . SER A 1 70 ? 38.864 -49.355 0.075 1.00 20.04 70 SER A N 1
ATOM 535 C CA . SER A 1 70 ? 38.508 -49.822 1.414 1.00 20.07 70 SER A CA 1
ATOM 536 C C . SER A 1 70 ? 37.397 -50.871 1.326 1.00 21.96 70 SER A C 1
ATOM 537 O O . SER A 1 70 ? 37.431 -51.887 2.024 1.00 22.95 70 SER A O 1
ATOM 540 N N . LYS A 1 71 ? 36.409 -50.618 0.474 1.00 21.25 71 LYS A N 1
ATOM 541 C CA . LYS A 1 71 ? 35.301 -51.552 0.307 1.00 22.89 71 LYS A CA 1
ATOM 542 C C . LYS A 1 71 ? 35.765 -52.801 -0.444 1.00 22.99 71 LYS A C 1
ATOM 543 O O . LYS A 1 71 ? 35.300 -53.907 -0.170 1.00 24.69 71 LYS A O 1
ATOM 549 N N . ALA A 1 72 ? 36.679 -52.623 -1.394 1.00 23.04 72 ALA A N 1
ATOM 550 C CA . ALA A 1 72 ? 37.201 -53.752 -2.156 1.00 23.94 72 ALA A CA 1
ATOM 551 C C . ALA A 1 72 ? 37.879 -54.725 -1.195 1.00 25.55 72 ALA A C 1
ATOM 552 O O . ALA A 1 72 ? 37.642 -55.934 -1.247 1.00 25.38 72 ALA A O 1
ATOM 554 N N . VAL A 1 73 ? 38.717 -54.188 -0.312 1.00 25.11 73 VAL A N 1
ATOM 555 C CA . VAL A 1 73 ? 39.423 -55.010 0.664 1.00 26.67 73 VAL A CA 1
ATOM 556 C C . VAL A 1 73 ? 38.441 -55.646 1.643 1.00 27.16 73 VAL A C 1
ATOM 557 O O . VAL A 1 73 ? 38.638 -56.776 2.084 1.00 26.99 73 VAL A O 1
ATOM 561 N N . GLU A 1 74 ? 37.384 -54.919 1.985 1.00 26.87 74 GLU A N 1
ATOM 562 C CA . GLU A 1 74 ? 36.381 -55.454 2.899 1.00 27.15 74 GLU A CA 1
ATOM 563 C C . GLU A 1 74 ? 35.756 -56.695 2.267 1.00 27.90 74 GLU A C 1
ATOM 564 O O . GLU A 1 74 ? 35.407 -57.648 2.962 1.00 26.23 74 GLU A O 1
ATOM 570 N N . GLY A 1 75 ? 35.625 -56.668 0.944 1.00 27.75 75 GLY A N 1
ATOM 571 C CA . GLY A 1 75 ? 35.043 -57.785 0.221 1.00 29.20 75 GLY A CA 1
ATOM 572 C C . GLY A 1 75 ? 36.035 -58.880 -0.134 1.00 29.80 75 GLY A C 1
ATOM 573 O O . GLY A 1 75 ? 35.697 -59.806 -0.868 1.00 31.32 75 GLY A O 1
ATOM 574 N N . GLY A 1 76 ? 37.260 -58.770 0.372 1.00 29.70 76 GLY A N 1
ATOM 575 C CA . GLY A 1 76 ? 38.271 -59.779 0.102 1.00 29.32 76 GLY A CA 1
ATOM 576 C C . GLY A 1 76 ? 39.003 -59.649 -1.221 1.00 29.43 76 GLY A C 1
ATOM 577 O O . GLY A 1 76 ? 39.616 -60.606 -1.690 1.00 29.09 76 GLY A O 1
ATOM 578 N N . ALA A 1 77 ? 38.956 -58.470 -1.829 1.00 28.03 77 ALA A N 1
ATOM 579 C CA . ALA A 1 77 ? 39.635 -58.261 -3.101 1.00 27.20 77 ALA A CA 1
ATOM 580 C C . ALA A 1 77 ? 41.150 -58.325 -2.932 1.00 27.31 77 ALA A C 1
ATOM 581 O O . ALA A 1 77 ? 41.697 -57.816 -1.953 1.00 27.46 77 ALA A O 1
ATOM 583 N N . GLN A 1 78 ? 41.823 -58.958 -3.887 1.00 27.81 78 GLN A N 1
ATOM 584 C CA . GLN A 1 78 ? 43.277 -59.061 -3.850 1.00 29.75 78 GLN A CA 1
ATOM 585 C C . GLN A 1 78 ? 43.851 -57.980 -4.751 1.00 27.77 78 GLN A C 1
ATOM 586 O O . GLN A 1 78 ? 45.065 -57.809 -4.835 1.00 27.46 78 GLN A O 1
ATOM 592 N N . ALA A 1 79 ? 42.968 -57.261 -5.435 1.00 27.24 79 ALA A N 1
ATOM 593 C CA . ALA A 1 79 ? 43.395 -56.208 -6.340 1.00 26.11 79 ALA A CA 1
ATOM 594 C C . ALA A 1 79 ? 42.229 -55.380 -6.855 1.00 25.90 79 ALA A C 1
ATOM 595 O O . ALA A 1 79 ? 41.068 -55.763 -6.724 1.00 25.95 79 ALA A O 1
ATOM 597 N N . VAL A 1 80 ? 42.559 -54.229 -7.431 1.00 23.95 80 VAL A N 1
ATOM 598 C CA . VAL A 1 80 ? 41.576 -53.345 -8.028 1.00 22.87 80 VAL A CA 1
ATOM 599 C C . VAL A 1 80 ? 42.079 -53.136 -9.448 1.00 24.20 80 VAL A C 1
ATOM 600 O O . VAL A 1 80 ? 43.272 -53.298 -9.714 1.00 24.23 80 VAL A O 1
ATOM 604 N N . ALA A 1 81 ? 41.180 -52.795 -10.361 1.00 24.50 81 ALA A N 1
ATOM 605 C CA . ALA A 1 81 ? 41.570 -52.584 -11.750 1.00 25.86 81 ALA A CA 1
ATOM 606 C C . ALA A 1 81 ? 40.753 -51.468 -12.382 1.00 25.84 81 ALA A C 1
ATOM 607 O O . ALA A 1 81 ? 39.658 -51.154 -11.919 1.00 24.86 81 ALA A O 1
ATOM 609 N N . CYS A 1 82 ? 41.288 -50.867 -13.443 1.00 26.82 82 CYS A N 1
ATOM 610 C CA . CYS A 1 82 ? 40.592 -49.791 -14.130 1.00 27.80 82 CYS A CA 1
ATOM 611 C C . CYS A 1 82 ? 41.031 -49.686 -15.585 1.00 30.21 82 CYS A C 1
ATOM 612 O O . CYS A 1 82 ? 42.022 -50.290 -15.991 1.00 30.49 82 CYS A O 1
ATOM 615 N N . ALA A 1 83 ? 40.286 -48.901 -16.356 1.00 32.91 83 ALA A N 1
ATOM 616 C CA . ALA A 1 83 ? 40.561 -48.710 -17.775 1.00 35.89 83 ALA A CA 1
ATOM 617 C C . ALA A 1 83 ? 41.442 -47.501 -18.084 1.00 34.91 83 ALA A C 1
ATOM 618 O O . ALA A 1 83 ? 42.122 -47.477 -19.104 1.00 35.22 83 ALA A O 1
ATOM 620 N N . SER A 1 84 ? 41.424 -46.499 -17.209 1.00 37.50 84 SER A N 1
ATOM 621 C CA . SER A 1 84 ? 42.212 -45.284 -17.418 1.00 37.30 84 SER A CA 1
ATOM 622 C C . SER A 1 84 ? 43.726 -45.441 -17.328 1.00 35.51 84 SER A C 1
ATOM 623 O O . SER A 1 84 ? 44.240 -46.313 -16.634 1.00 37.81 84 SER A O 1
ATOM 626 N N . THR A 1 85 ? 44.429 -44.564 -18.038 1.00 33.03 85 THR A N 1
ATOM 627 C CA . THR A 1 85 ? 45.884 -44.541 -18.051 1.00 31.91 85 THR A CA 1
ATOM 628 C C . THR A 1 85 ? 46.321 -43.264 -17.333 1.00 29.49 85 THR A C 1
ATOM 629 O O . THR A 1 85 ? 47.513 -42.978 -17.222 1.00 29.36 85 THR A O 1
ATOM 633 N N . GLY A 1 86 ? 45.345 -42.503 -16.846 1.00 25.99 86 GLY A N 1
ATOM 634 C CA . GLY A 1 86 ? 45.646 -41.244 -16.186 1.00 23.22 86 GLY A CA 1
ATOM 635 C C . GLY A 1 86 ? 45.496 -41.177 -14.679 1.00 23.12 86 GLY A C 1
ATOM 636 O O . GLY A 1 86 ? 46.012 -42.025 -13.954 1.00 20.45 86 GLY A O 1
ATOM 637 N N . ASN A 1 87 ? 44.778 -40.159 -14.213 1.00 20.91 87 ASN A N 1
ATOM 638 C CA . ASN A 1 87 ? 44.583 -39.938 -12.787 1.00 21.27 87 ASN A CA 1
ATOM 639 C C . ASN A 1 87 ? 43.928 -41.086 -12.027 1.00 21.16 87 ASN A C 1
ATOM 640 O O . ASN A 1 87 ? 44.285 -41.350 -10.878 1.00 19.30 87 ASN A O 1
ATOM 645 N N . THR A 1 88 ? 42.975 -41.769 -12.653 1.00 19.87 88 THR A N 1
ATOM 646 C CA . THR A 1 88 ? 42.313 -42.886 -11.983 1.00 20.14 88 THR A CA 1
ATOM 647 C C . THR A 1 88 ? 43.332 -43.973 -11.646 1.00 20.02 88 THR A C 1
ATOM 648 O O . THR A 1 88 ? 43.339 -44.515 -10.539 1.00 18.26 88 THR A O 1
ATOM 652 N N . ALA A 1 89 ? 44.197 -44.280 -12.609 1.00 21.00 89 ALA A N 1
ATOM 653 C CA . ALA A 1 89 ? 45.223 -45.299 -12.428 1.00 19.77 89 ALA A CA 1
ATOM 654 C C . ALA A 1 89 ? 46.215 -44.919 -11.332 1.00 20.27 89 ALA A C 1
ATOM 655 O O . ALA A 1 89 ? 46.615 -45.764 -10.536 1.00 18.94 89 ALA A O 1
ATOM 657 N N . ALA A 1 90 ? 46.620 -43.651 -11.294 1.00 18.61 90 ALA A N 1
ATOM 658 C CA . ALA A 1 90 ? 47.569 -43.203 -10.274 1.00 18.69 90 ALA A CA 1
ATOM 659 C C . ALA A 1 90 ? 46.933 -43.290 -8.885 1.00 18.16 90 ALA A C 1
ATOM 660 O O . ALA A 1 90 ? 47.577 -43.709 -7.923 1.00 18.24 90 ALA A O 1
ATOM 662 N N . SER A 1 91 ? 45.669 -42.895 -8.787 1.00 17.47 91 SER A N 1
ATOM 663 C CA . SER A 1 91 ? 44.957 -42.941 -7.513 1.00 18.50 91 SER A CA 1
ATOM 664 C C . SER A 1 91 ? 44.794 -44.403 -7.091 1.00 19.28 91 SER A C 1
ATOM 665 O O . SER A 1 91 ? 45.090 -44.776 -5.952 1.00 19.04 91 SER A O 1
ATOM 668 N N . ALA A 1 92 ? 44.333 -45.236 -8.018 1.00 17.69 92 ALA A N 1
ATOM 669 C CA . ALA A 1 92 ? 44.152 -46.654 -7.723 1.00 18.24 92 ALA A CA 1
ATOM 670 C C . ALA A 1 92 ? 45.461 -47.279 -7.245 1.00 17.83 92 ALA A C 1
ATOM 671 O O . ALA A 1 92 ? 45.475 -48.026 -6.270 1.00 18.66 92 ALA A O 1
ATOM 673 N N . ALA A 1 93 ? 46.561 -46.964 -7.926 1.00 17.93 93 ALA A N 1
ATOM 674 C CA . ALA A 1 93 ? 47.863 -47.514 -7.565 1.00 19.15 93 ALA A CA 1
ATOM 675 C C . ALA A 1 93 ? 48.315 -47.097 -6.166 1.00 19.77 93 ALA A C 1
ATOM 676 O O . ALA A 1 93 ? 48.856 -47.907 -5.411 1.00 19.60 93 ALA A O 1
ATOM 678 N N . ALA A 1 94 ? 48.107 -45.830 -5.827 1.00 18.10 94 ALA A N 1
ATOM 679 C CA . ALA A 1 94 ? 48.507 -45.326 -4.517 1.00 18.46 94 ALA A CA 1
ATOM 680 C C . ALA A 1 94 ? 47.707 -45.980 -3.391 1.00 18.04 94 ALA A C 1
ATOM 681 O O . ALA A 1 94 ? 48.270 -46.382 -2.366 1.00 18.56 94 ALA A O 1
ATOM 683 N N . TYR A 1 95 ? 46.394 -46.083 -3.566 1.00 17.87 95 TYR A N 1
ATOM 684 C CA . TYR A 1 95 ? 45.572 -46.698 -2.530 1.00 18.46 95 TYR A CA 1
ATOM 685 C C . TYR A 1 95 ? 45.776 -48.208 -2.452 1.00 19.17 95 TYR A C 1
ATOM 686 O O . TYR A 1 95 ? 45.632 -48.805 -1.383 1.00 19.42 95 TYR A O 1
ATOM 695 N N . ALA A 1 96 ? 46.119 -48.824 -3.577 1.00 18.65 96 ALA A N 1
ATOM 696 C CA . ALA A 1 96 ? 46.380 -50.261 -3.589 1.00 20.40 96 ALA A CA 1
ATOM 697 C C . ALA A 1 96 ? 47.654 -50.481 -2.773 1.00 21.79 96 ALA A C 1
ATOM 698 O O . ALA A 1 96 ? 47.730 -51.383 -1.936 1.00 21.93 96 ALA A O 1
ATOM 700 N N . ALA A 1 97 ? 48.651 -49.638 -3.019 1.00 20.50 97 ALA A N 1
ATOM 701 C CA . ALA A 1 97 ? 49.919 -49.721 -2.305 1.00 21.65 97 ALA A CA 1
ATOM 702 C C . ALA A 1 97 ? 49.657 -49.577 -0.812 1.00 21.43 97 ALA A C 1
ATOM 703 O O . ALA A 1 97 ? 50.207 -50.313 0.005 1.00 22.62 97 ALA A O 1
ATOM 705 N N . ARG A 1 98 ? 48.804 -48.622 -0.466 1.00 23.51 98 ARG A N 1
ATOM 706 C CA . ARG A 1 98 ? 48.451 -48.370 0.926 1.00 23.69 98 ARG A CA 1
ATOM 707 C C . ARG A 1 98 ? 47.800 -49.608 1.542 1.00 24.22 98 ARG A C 1
ATOM 708 O O . ARG A 1 98 ? 48.115 -50.000 2.669 1.00 23.94 98 ARG A O 1
ATOM 716 N N . ALA A 1 99 ? 46.894 -50.218 0.785 1.00 22.68 99 ALA A N 1
ATOM 717 C CA . ALA A 1 99 ? 46.156 -51.398 1.234 1.00 24.69 99 ALA A CA 1
ATOM 718 C C . ALA A 1 99 ? 46.961 -52.694 1.198 1.00 24.75 99 ALA A C 1
ATOM 719 O O . ALA A 1 99 ? 46.586 -53.678 1.833 1.00 25.49 99 ALA A O 1
ATOM 721 N N . GLY A 1 100 ? 48.059 -52.701 0.455 1.00 24.91 100 GLY A N 1
ATOM 722 C CA . GLY A 1 100 ? 48.858 -53.908 0.368 1.00 26.76 100 GLY A CA 1
ATOM 723 C C . GLY A 1 100 ? 48.322 -54.858 -0.687 1.00 27.57 100 GLY A C 1
ATOM 724 O O . GLY A 1 100 ? 48.579 -56.063 -0.641 1.00 28.19 100 GLY A O 1
ATOM 725 N N . ILE A 1 101 ? 47.559 -54.325 -1.637 1.00 26.19 101 ILE A N 1
ATOM 726 C CA . ILE A 1 101 ? 47.020 -55.147 -2.713 1.00 25.80 101 ILE A CA 1
ATOM 727 C C . ILE A 1 101 ? 47.537 -54.641 -4.054 1.00 26.78 101 ILE A C 1
ATOM 728 O O . ILE A 1 101 ? 48.293 -53.668 -4.116 1.00 25.46 101 ILE A O 1
ATOM 733 N N . LEU A 1 102 ? 47.125 -55.305 -5.126 1.00 26.83 102 LEU A N 1
ATOM 734 C CA . LEU A 1 102 ? 47.556 -54.930 -6.464 1.00 27.66 102 LEU A CA 1
ATOM 735 C C . LEU A 1 102 ? 46.613 -53.956 -7.150 1.00 26.17 102 LEU A C 1
ATOM 736 O O . LEU A 1 102 ? 45.411 -53.937 -6.886 1.00 26.75 102 LEU A O 1
ATOM 741 N N . ALA A 1 103 ? 47.184 -53.149 -8.036 1.00 25.75 103 ALA A N 1
ATOM 742 C CA . ALA A 1 103 ? 46.432 -52.200 -8.837 1.00 26.14 103 ALA A CA 1
ATOM 743 C C . ALA A 1 103 ? 46.739 -52.659 -10.256 1.00 26.90 103 ALA A C 1
ATOM 744 O O . ALA A 1 103 ? 47.895 -52.661 -10.680 1.00 27.21 103 ALA A O 1
ATOM 746 N N . ILE A 1 104 ? 45.710 -53.065 -10.986 1.00 27.32 104 ILE A N 1
ATOM 747 C CA . ILE A 1 104 ? 45.908 -53.554 -12.340 1.00 27.78 104 ILE A CA 1
ATOM 748 C C . ILE A 1 104 ? 45.303 -52.636 -13.380 1.00 27.53 104 ILE A C 1
ATOM 749 O O . ILE A 1 104 ? 44.169 -52.183 -13.243 1.00 28.86 104 ILE A O 1
ATOM 754 N N . VAL A 1 105 ? 46.070 -52.359 -14.425 1.00 28.73 105 VAL A N 1
ATOM 755 C CA . VAL A 1 105 ? 45.589 -51.514 -15.502 1.00 30.47 105 VAL A CA 1
ATOM 756 C C . VAL A 1 105 ? 45.871 -52.216 -16.823 1.00 30.25 105 VAL A C 1
ATOM 757 O O . VAL A 1 105 ? 47.029 -52.442 -17.180 1.00 30.16 105 VAL A O 1
ATOM 761 N N . VAL A 1 106 ? 44.810 -52.575 -17.535 1.00 30.09 106 VAL A N 1
ATOM 762 C CA . VAL A 1 106 ? 44.944 -53.256 -18.815 1.00 32.21 106 VAL A CA 1
ATOM 763 C C . VAL A 1 106 ? 44.805 -52.218 -19.919 1.00 34.78 106 VAL A C 1
ATOM 764 O O . VAL A 1 106 ? 43.824 -51.478 -19.961 1.00 34.07 106 VAL A O 1
ATOM 768 N N . LEU A 1 107 ? 45.791 -52.171 -20.810 1.00 35.63 107 LEU A N 1
ATOM 769 C CA . LEU A 1 107 ? 45.799 -51.201 -21.901 1.00 37.22 107 LEU A CA 1
ATOM 770 C C . LEU A 1 107 ? 46.252 -51.837 -23.214 1.00 36.70 107 LEU A C 1
ATOM 771 O O . LEU A 1 107 ? 46.951 -52.848 -23.216 1.00 35.62 107 LEU A O 1
ATOM 776 N N . PRO A 1 108 ? 45.854 -51.249 -24.352 1.00 36.38 108 PRO A N 1
ATOM 777 C CA . PRO A 1 108 ? 46.254 -51.792 -25.651 1.00 35.78 108 PRO A CA 1
ATOM 778 C C . PRO A 1 108 ? 47.745 -51.520 -25.802 1.00 34.66 108 PRO A C 1
ATOM 779 O O . PRO A 1 108 ? 48.220 -50.446 -25.436 1.00 33.06 108 PRO A O 1
ATOM 783 N N . ALA A 1 109 ? 48.481 -52.488 -26.332 1.00 34.98 109 ALA A N 1
ATOM 784 C CA . ALA A 1 109 ? 49.920 -52.334 -26.502 1.00 33.58 109 ALA A CA 1
ATOM 785 C C . ALA A 1 109 ? 50.273 -51.125 -27.365 1.00 33.26 109 ALA A C 1
ATOM 786 O O . ALA A 1 109 ? 49.598 -50.842 -28.354 1.00 31.97 109 ALA A O 1
ATOM 788 N N . GLY A 1 110 ? 51.327 -50.415 -26.970 1.00 34.87 110 GLY A N 1
ATOM 789 C CA . GLY A 1 110 ? 51.793 -49.256 -27.715 1.00 36.60 110 GLY A CA 1
ATOM 790 C C . GLY A 1 110 ? 50.952 -47.996 -27.622 1.00 37.97 110 GLY A C 1
ATOM 791 O O . GLY A 1 110 ? 51.261 -46.991 -28.259 1.00 39.22 110 GLY A O 1
ATOM 792 N N . TYR A 1 111 ? 49.900 -48.033 -26.818 1.00 39.33 111 TYR A N 1
ATOM 793 C CA . TYR A 1 111 ? 49.021 -46.883 -26.684 1.00 40.26 111 TYR A CA 1
ATOM 794 C C . TYR A 1 111 ? 49.599 -45.757 -25.818 1.00 40.16 111 TYR A C 1
ATOM 795 O O . TYR A 1 111 ? 49.830 -44.650 -26.305 1.00 41.86 111 TYR A O 1
ATOM 804 N N . VAL A 1 112 ? 49.862 -46.037 -24.547 1.00 38.37 112 VAL A N 1
ATOM 805 C CA . VAL A 1 112 ? 50.357 -45.002 -23.644 1.00 37.08 112 VAL A CA 1
ATOM 806 C C . VAL A 1 112 ? 51.856 -44.710 -23.646 1.00 35.51 112 VAL A C 1
ATOM 807 O O . VAL A 1 112 ? 52.669 -45.505 -24.110 1.00 36.61 112 VAL A O 1
ATOM 811 N N . ALA A 1 113 ? 52.203 -43.544 -23.116 1.00 32.47 113 ALA A N 1
ATOM 812 C CA . ALA A 1 113 ? 53.588 -43.118 -23.011 1.00 30.07 113 ALA A CA 1
ATOM 813 C C . ALA A 1 113 ? 54.023 -43.410 -21.579 1.00 28.62 113 ALA A C 1
ATOM 814 O O . ALA A 1 113 ? 53.213 -43.329 -20.654 1.00 25.07 113 ALA A O 1
ATOM 816 N N . LEU A 1 114 ? 55.294 -43.757 -21.405 1.00 26.31 114 LEU A N 1
ATOM 817 C CA . LEU A 1 114 ? 55.839 -44.068 -20.086 1.00 27.20 114 LEU A CA 1
ATOM 818 C C . LEU A 1 114 ? 55.571 -42.955 -19.076 1.00 26.70 114 LEU A C 1
ATOM 819 O O . LEU A 1 114 ? 55.206 -43.215 -17.926 1.00 26.01 114 LEU A O 1
ATOM 824 N N . GLY A 1 115 ? 55.755 -41.715 -19.518 1.00 26.73 115 GLY A N 1
ATOM 825 C CA . GLY A 1 115 ? 55.547 -40.573 -18.647 1.00 26.85 115 GLY A CA 1
ATOM 826 C C . GLY A 1 115 ? 54.144 -40.442 -18.083 1.00 26.37 115 GLY A C 1
ATOM 827 O O . GLY A 1 115 ? 53.971 -40.014 -16.940 1.00 25.19 115 GLY A O 1
ATOM 828 N N . LYS A 1 116 ? 53.136 -40.811 -18.866 1.00 25.31 116 LYS A N 1
ATOM 829 C CA . LYS A 1 116 ? 51.768 -40.696 -18.384 1.00 26.79 116 LYS A CA 1
ATOM 830 C C . LYS A 1 116 ? 51.440 -41.694 -17.278 1.00 24.71 116 LYS A C 1
ATOM 831 O O . LYS A 1 116 ? 50.596 -41.421 -16.431 1.00 24.20 116 LYS A O 1
ATOM 837 N N . VAL A 1 117 ? 52.104 -42.846 -17.280 1.00 23.36 117 VAL A N 1
ATOM 838 C CA . VAL A 1 117 ? 51.843 -43.863 -16.266 1.00 22.48 117 VAL A CA 1
ATOM 839 C C . VAL A 1 117 ? 52.973 -44.018 -15.246 1.00 22.03 117 VAL A C 1
ATOM 840 O O . VAL A 1 117 ? 52.918 -44.892 -14.382 1.00 21.21 117 VAL A O 1
ATOM 844 N N . ALA A 1 118 ? 53.985 -43.162 -15.340 1.00 21.58 118 ALA A N 1
ATOM 845 C CA . ALA A 1 118 ? 55.126 -43.229 -14.433 1.00 20.77 118 ALA A CA 1
ATOM 846 C C . ALA A 1 118 ? 54.712 -43.164 -12.961 1.00 20.44 118 ALA A C 1
ATOM 847 O O . ALA A 1 118 ? 55.219 -43.916 -12.136 1.00 20.27 118 ALA A O 1
ATOM 849 N N . GLN A 1 119 ? 53.794 -42.262 -12.633 1.00 19.85 119 GLN A N 1
ATOM 850 C CA . GLN A 1 119 ? 53.334 -42.130 -11.253 1.00 20.03 119 GLN A CA 1
ATOM 851 C C . GLN A 1 119 ? 52.722 -43.441 -10.757 1.00 21.37 119 GLN A C 1
ATOM 852 O O . GLN A 1 119 ? 53.076 -43.931 -9.684 1.00 20.52 119 GLN A O 1
ATOM 858 N N . SER A 1 120 ? 51.809 -44.018 -11.535 1.00 20.66 120 SER A N 1
ATOM 859 C CA . SER A 1 120 ? 51.180 -45.272 -11.134 1.00 21.68 120 SER A CA 1
ATOM 860 C C . SER A 1 120 ? 52.223 -46.385 -10.999 1.00 21.39 120 SER A C 1
ATOM 861 O O . SER A 1 120 ? 52.148 -47.208 -10.090 1.00 19.09 120 SER A O 1
ATOM 864 N N . LEU A 1 121 ? 53.204 -46.400 -11.898 1.00 21.75 121 LEU A N 1
ATOM 865 C CA . LEU A 1 121 ? 54.251 -47.415 -11.860 1.00 21.66 121 LEU A CA 1
ATOM 866 C C . LEU A 1 121 ? 55.152 -47.277 -10.637 1.00 21.93 121 LEU A C 1
ATOM 867 O O . LEU A 1 121 ? 55.578 -48.277 -10.063 1.00 22.37 121 LEU A O 1
ATOM 872 N N . VAL A 1 122 ? 55.451 -46.044 -10.236 1.00 20.77 122 VAL A N 1
ATOM 873 C CA . VAL A 1 122 ? 56.292 -45.842 -9.062 1.00 20.77 122 VAL A CA 1
ATOM 874 C C . VAL A 1 122 ? 55.576 -46.423 -7.840 1.00 19.53 122 VAL A C 1
ATOM 875 O O . VAL A 1 122 ? 56.218 -46.918 -6.915 1.00 20.60 122 VAL A O 1
ATOM 879 N N . HIS A 1 123 ? 54.246 -46.376 -7.852 1.00 19.65 123 HIS A N 1
ATOM 880 C CA . HIS A 1 123 ? 53.447 -46.921 -6.755 1.00 20.78 123 HIS A CA 1
ATOM 881 C C . HIS A 1 123 ? 53.348 -48.442 -6.874 1.00 21.67 123 HIS A C 1
ATOM 882 O O . HIS A 1 123 ? 52.744 -49.098 -6.027 1.00 21.53 123 HIS A O 1
ATOM 889 N N . GLY A 1 124 ? 53.925 -48.991 -7.940 1.00 22.33 124 GLY A N 1
ATOM 890 C CA . GLY A 1 124 ? 53.903 -50.434 -8.131 1.00 23.79 124 GLY A CA 1
ATOM 891 C C . GLY A 1 124 ? 52.739 -50.997 -8.927 1.00 24.10 124 GLY A C 1
ATOM 892 O O . GLY A 1 124 ? 52.458 -52.196 -8.858 1.00 24.89 124 GLY A O 1
ATOM 893 N N . ALA A 1 125 ? 52.059 -50.145 -9.686 1.00 23.81 125 ALA A N 1
ATOM 894 C CA . ALA A 1 125 ? 50.927 -50.589 -10.490 1.00 24.91 125 ALA A CA 1
ATOM 895 C C . ALA A 1 125 ? 51.369 -51.648 -11.493 1.00 26.96 125 ALA A C 1
ATOM 896 O O . ALA A 1 125 ? 52.512 -51.641 -11.956 1.00 24.07 125 ALA A O 1
ATOM 898 N N . ARG A 1 126 ? 50.458 -52.564 -11.809 1.00 28.61 126 ARG A N 1
ATOM 899 C CA . ARG A 1 126 ? 50.727 -53.616 -12.784 1.00 30.66 126 ARG A CA 1
ATOM 900 C C . ARG A 1 126 ? 50.065 -53.187 -14.080 1.00 31.01 126 ARG A C 1
ATOM 901 O O . ARG A 1 126 ? 48.877 -53.433 -14.289 1.00 32.99 126 ARG A O 1
ATOM 909 N N . ILE A 1 127 ? 50.826 -52.519 -14.939 1.00 31.01 127 ILE A N 1
ATOM 910 C CA . ILE A 1 127 ? 50.296 -52.058 -16.211 1.00 31.77 127 ILE A CA 1
ATOM 911 C C . ILE A 1 127 ? 50.458 -53.194 -17.211 1.00 33.52 127 ILE A C 1
ATOM 912 O O . ILE A 1 127 ? 51.577 -53.558 -17.575 1.00 34.75 127 ILE A O 1
ATOM 917 N N . VAL A 1 128 ? 49.337 -53.756 -17.646 1.00 31.74 128 VAL A N 1
ATOM 918 C CA . VAL A 1 128 ? 49.369 -54.866 -18.586 1.00 29.27 128 VAL A CA 1
ATOM 919 C C . VAL A 1 128 ? 48.980 -54.451 -19.998 1.00 28.05 128 VAL A C 1
ATOM 920 O O . VAL A 1 128 ? 47.806 -54.240 -20.289 1.00 28.27 128 VAL A O 1
ATOM 924 N N . GLN A 1 129 ? 49.976 -54.314 -20.866 1.00 27.73 129 GLN A N 1
ATOM 925 C CA . GLN A 1 129 ? 49.733 -53.963 -22.258 1.00 27.98 129 GLN A CA 1
ATOM 926 C C . GLN A 1 129 ? 49.361 -55.253 -22.980 1.00 28.35 129 GLN A C 1
ATOM 927 O O . GLN A 1 129 ? 50.112 -56.227 -22.941 1.00 26.00 129 GLN A O 1
ATOM 933 N N . VAL A 1 130 ? 48.204 -55.264 -23.630 1.00 29.10 130 VAL A N 1
ATOM 934 C CA . VAL A 1 130 ? 47.770 -56.452 -24.350 1.00 29.94 130 VAL A CA 1
ATOM 935 C C . VAL A 1 130 ? 47.797 -56.204 -25.849 1.00 32.57 130 VAL A C 1
ATOM 936 O O . VAL A 1 130 ? 47.567 -55.089 -26.312 1.00 32.47 130 VAL A O 1
ATOM 940 N N . GLU A 1 131 ? 48.093 -57.252 -26.605 1.00 35.67 131 GLU A N 1
ATOM 941 C CA . GLU A 1 131 ? 48.147 -57.141 -28.049 1.00 40.07 131 GLU A CA 1
ATOM 942 C C . GLU A 1 131 ? 46.732 -57.220 -28.601 1.00 41.81 131 GLU A C 1
ATOM 943 O O . GLU A 1 131 ? 46.317 -58.235 -29.159 1.00 42.42 131 GLU A O 1
ATOM 949 N N . GLY A 1 132 ? 45.994 -56.130 -28.414 1.00 44.63 132 GLY A N 1
ATOM 950 C CA . GLY A 1 132 ? 44.624 -56.050 -28.878 1.00 49.34 132 GLY A CA 1
ATOM 951 C C . GLY A 1 132 ? 44.144 -54.612 -28.903 1.00 52.92 132 GLY A C 1
ATOM 952 O O . GLY A 1 132 ? 44.908 -53.689 -28.614 1.00 53.05 132 GLY A O 1
ATOM 953 N N . ASN A 1 133 ? 42.874 -54.421 -29.243 1.00 56.39 133 ASN A N 1
ATOM 954 C CA . ASN A 1 133 ? 42.277 -53.091 -29.318 1.00 60.19 133 ASN A CA 1
ATOM 955 C C . ASN A 1 133 ? 41.857 -52.604 -27.934 1.00 61.92 133 ASN A C 1
ATOM 956 O O . ASN A 1 133 ? 41.716 -53.405 -27.009 1.00 62.21 133 ASN A O 1
ATOM 961 N N . PHE A 1 134 ? 41.662 -51.292 -27.794 1.00 63.60 134 PHE A N 1
ATOM 962 C CA . PHE A 1 134 ? 41.255 -50.707 -26.516 1.00 64.81 134 PHE A CA 1
ATOM 963 C C . PHE A 1 134 ? 39.989 -51.408 -26.048 1.00 65.28 134 PHE A C 1
ATOM 964 O O . PHE A 1 134 ? 39.632 -51.374 -24.868 1.00 64.97 134 PHE A O 1
ATOM 972 N N . ASP A 1 135 ? 39.319 -52.042 -27.003 1.00 65.33 135 ASP A N 1
ATOM 973 C CA . ASP A 1 135 ? 38.103 -52.792 -26.746 1.00 65.25 135 ASP A CA 1
ATOM 974 C C . ASP A 1 135 ? 38.476 -53.977 -25.868 1.00 64.29 135 ASP A C 1
ATOM 975 O O . ASP A 1 135 ? 37.897 -54.184 -24.800 1.00 64.51 135 ASP A O 1
ATOM 980 N N . ASP A 1 136 ? 39.461 -54.742 -26.328 1.00 63.11 136 ASP A N 1
ATOM 981 C CA . ASP A 1 136 ? 39.940 -55.920 -25.616 1.00 61.06 136 ASP A CA 1
ATOM 982 C C . ASP A 1 136 ? 40.413 -55.583 -24.207 1.00 58.71 136 ASP A C 1
ATOM 983 O O . ASP A 1 136 ? 40.272 -56.389 -23.289 1.00 58.37 136 ASP A O 1
ATOM 988 N N . ALA A 1 137 ? 40.971 -54.389 -24.041 1.00 56.43 137 ALA A N 1
ATOM 989 C CA . ALA A 1 137 ? 41.463 -53.953 -22.741 1.00 54.83 137 ALA A CA 1
ATOM 990 C C . ALA A 1 137 ? 40.324 -53.859 -21.729 1.00 53.61 137 ALA A C 1
ATOM 991 O O . ALA A 1 137 ? 40.358 -54.504 -20.680 1.00 52.08 137 ALA A O 1
ATOM 993 N N . LEU A 1 138 ? 39.315 -53.056 -22.050 1.00 52.26 138 LEU A N 1
ATOM 994 C CA . LEU A 1 138 ? 38.173 -52.881 -21.161 1.00 51.82 138 LEU A CA 1
ATOM 995 C C . LEU A 1 138 ? 37.485 -54.218 -20.906 1.00 50.44 138 LEU A C 1
ATOM 996 O O . LEU A 1 138 ? 36.994 -54.474 -19.806 1.00 51.01 138 LEU A O 1
ATOM 1001 N N . ARG A 1 139 ? 37.464 -55.070 -21.927 1.00 48.51 139 ARG A N 1
ATOM 1002 C CA . ARG A 1 139 ? 36.835 -56.382 -21.828 1.00 47.26 139 ARG A CA 1
ATOM 1003 C C . ARG A 1 139 ? 37.592 -57.343 -20.919 1.00 45.58 139 ARG A C 1
ATOM 1004 O O . ARG A 1 139 ? 37.008 -57.940 -20.013 1.00 45.14 139 ARG A O 1
ATOM 1012 N N . LEU A 1 140 ? 38.886 -57.507 -21.177 1.00 41.94 140 LEU A N 1
ATOM 1013 C CA . LEU A 1 140 ? 39.709 -58.401 -20.375 1.00 39.02 140 LEU A CA 1
ATOM 1014 C C . LEU A 1 140 ? 39.696 -57.964 -18.917 1.00 37.75 140 LEU A C 1
ATOM 1015 O O . LEU A 1 140 ? 39.846 -58.785 -18.013 1.00 36.61 140 LEU A O 1
ATOM 1020 N N . THR A 1 141 ? 39.512 -56.666 -18.696 1.00 36.67 141 THR A N 1
ATOM 1021 C CA . THR A 1 141 ? 39.468 -56.122 -17.347 1.00 37.95 141 THR A CA 1
ATOM 1022 C C . THR A 1 141 ? 38.198 -56.617 -16.661 1.00 39.47 141 THR A C 1
ATOM 1023 O O . THR A 1 141 ? 38.235 -57.107 -15.531 1.00 38.49 141 THR A O 1
ATOM 1027 N N . GLN A 1 142 ? 37.075 -56.489 -17.361 1.00 39.96 142 GLN A N 1
ATOM 1028 C CA . GLN A 1 142 ? 35.788 -56.928 -16.840 1.00 42.01 142 GLN A CA 1
ATOM 1029 C C . GLN A 1 142 ? 35.839 -58.401 -16.448 1.00 41.16 142 GLN A C 1
ATOM 1030 O O . GLN A 1 142 ? 35.437 -58.774 -15.345 1.00 40.66 142 GLN A O 1
ATOM 1036 N N . LYS A 1 143 ? 36.340 -59.233 -17.356 1.00 40.00 143 LYS A N 1
ATOM 1037 C CA . LYS A 1 143 ? 36.440 -60.666 -17.112 1.00 40.08 143 LYS A CA 1
ATOM 1038 C C . LYS A 1 143 ? 37.372 -60.987 -15.950 1.00 38.79 143 LYS A C 1
ATOM 1039 O O . LYS A 1 143 ? 37.140 -61.934 -15.198 1.00 37.12 143 LYS A O 1
ATOM 1045 N N . LEU A 1 144 ? 38.433 -60.201 -15.816 1.00 36.20 144 LEU A N 1
ATOM 1046 C CA . LEU A 1 144 ? 39.392 -60.398 -14.739 1.00 35.23 144 LEU A CA 1
ATOM 1047 C C . LEU A 1 144 ? 38.648 -60.255 -13.413 1.00 34.37 144 LEU A C 1
ATOM 1048 O O . LEU A 1 144 ? 38.908 -60.980 -12.453 1.00 33.25 144 LEU A O 1
ATOM 1053 N N . THR A 1 145 ? 37.716 -59.309 -13.384 1.00 34.66 145 THR A N 1
ATOM 1054 C CA . THR A 1 145 ? 36.910 -59.021 -12.204 1.00 38.49 145 THR A CA 1
ATOM 1055 C C . THR A 1 145 ? 35.923 -60.139 -11.892 1.00 39.23 145 THR A C 1
ATOM 1056 O O . THR A 1 145 ? 35.470 -60.279 -10.755 1.00 38.28 145 THR A O 1
ATOM 1060 N N . GLU A 1 146 ? 35.594 -60.938 -12.900 1.00 39.85 146 GLU A N 1
ATOM 1061 C CA . GLU A 1 146 ? 34.644 -62.025 -12.714 1.00 41.03 146 GLU A CA 1
ATOM 1062 C C . GLU A 1 146 ? 35.322 -63.353 -12.389 1.00 40.61 146 GLU A C 1
ATOM 1063 O O . GLU A 1 146 ? 34.769 -64.171 -11.656 1.00 43.11 146 GLU A O 1
ATOM 1069 N N . ALA A 1 147 ? 36.521 -63.562 -12.924 1.00 38.82 147 ALA A N 1
ATOM 1070 C CA . ALA A 1 147 ? 37.250 -64.804 -12.698 1.00 36.21 147 ALA A CA 1
ATOM 1071 C C . ALA A 1 147 ? 38.225 -64.743 -11.525 1.00 36.10 147 ALA A C 1
ATOM 1072 O O . ALA A 1 147 ? 38.728 -65.775 -11.076 1.00 36.01 147 ALA A O 1
ATOM 1074 N N . PHE A 1 148 ? 38.504 -63.539 -11.036 1.00 34.89 148 PHE A N 1
ATOM 1075 C CA . PHE A 1 148 ? 39.425 -63.379 -9.915 1.00 33.16 148 PHE A CA 1
ATOM 1076 C C . PHE A 1 148 ? 38.904 -62.362 -8.910 1.00 31.74 148 PHE A C 1
ATOM 1077 O O . PHE A 1 148 ? 38.018 -61.565 -9.220 1.00 30.81 148 PHE A O 1
ATOM 1085 N N . PRO A 1 149 ? 39.440 -62.387 -7.681 1.00 30.36 149 PRO A N 1
ATOM 1086 C CA . PRO A 1 149 ? 39.010 -61.449 -6.642 1.00 30.51 149 PRO A CA 1
ATOM 1087 C C . PRO A 1 149 ? 39.581 -60.058 -6.923 1.00 29.69 149 PRO A C 1
ATOM 1088 O O . PRO A 1 149 ? 40.444 -59.564 -6.198 1.00 29.68 149 PRO A O 1
ATOM 1092 N N . VAL A 1 150 ? 39.088 -59.443 -7.992 1.00 28.52 150 VAL A N 1
ATOM 1093 C CA . VAL A 1 150 ? 39.535 -58.121 -8.411 1.00 28.13 150 VAL A CA 1
ATOM 1094 C C . VAL A 1 150 ? 38.339 -57.186 -8.526 1.00 28.25 150 VAL A C 1
ATOM 1095 O O . VAL A 1 150 ? 37.353 -57.506 -9.193 1.00 28.14 150 VAL A O 1
ATOM 1099 N N . ALA A 1 151 ? 38.427 -56.030 -7.875 1.00 25.97 151 ALA A N 1
ATOM 1100 C CA . ALA A 1 151 ? 37.345 -55.056 -7.912 1.00 25.91 151 ALA A CA 1
ATOM 1101 C C . ALA A 1 151 ? 37.591 -54.001 -8.987 1.00 25.48 151 ALA A C 1
ATOM 1102 O O . ALA A 1 151 ? 38.694 -53.470 -9.108 1.00 24.70 151 ALA A O 1
ATOM 1104 N N . LEU A 1 152 ? 36.558 -53.707 -9.769 1.00 25.26 152 LEU A N 1
ATOM 1105 C CA . LEU A 1 152 ? 36.659 -52.707 -10.826 1.00 26.22 152 LEU A CA 1
ATOM 1106 C C . LEU A 1 152 ? 36.421 -51.342 -10.188 1.00 26.16 152 LEU A C 1
ATOM 1107 O O . LEU A 1 152 ? 35.377 -51.111 -9.582 1.00 24.21 152 LEU A O 1
ATOM 1112 N N . VAL A 1 153 ? 37.394 -50.443 -10.311 1.00 25.19 153 VAL A N 1
ATOM 1113 C CA . VAL A 1 153 ? 37.256 -49.122 -9.718 1.00 24.22 153 VAL A CA 1
ATOM 1114 C C . VAL A 1 153 ? 37.117 -48.020 -10.758 1.00 26.96 153 VAL A C 1
ATOM 1115 O O . VAL A 1 153 ? 37.793 -46.990 -10.687 1.00 26.60 153 VAL A O 1
ATOM 1119 N N . ASN A 1 154 ? 36.227 -48.250 -11.721 1.00 26.96 154 ASN A N 1
ATOM 1120 C CA . ASN A 1 154 ? 35.961 -47.281 -12.772 1.00 28.08 154 ASN A CA 1
ATOM 1121 C C . ASN A 1 154 ? 35.024 -46.201 -12.243 1.00 28.36 154 ASN A C 1
ATOM 1122 O O . ASN A 1 154 ? 34.562 -46.274 -11.105 1.00 27.04 154 ASN A O 1
ATOM 1127 N N . SER A 1 155 ? 34.742 -45.201 -13.070 1.00 27.32 155 SER A N 1
ATOM 1128 C CA . SER A 1 155 ? 33.898 -44.086 -12.661 1.00 28.55 155 SER A CA 1
ATOM 1129 C C . SER A 1 155 ? 32.519 -44.446 -12.118 1.00 28.21 155 SER A C 1
ATOM 1130 O O . SER A 1 155 ? 31.977 -43.718 -11.287 1.00 27.45 155 SER A O 1
ATOM 1133 N N . VAL A 1 156 ? 31.954 -45.559 -12.576 1.00 26.88 156 VAL A N 1
ATOM 1134 C CA . VAL A 1 156 ? 30.627 -45.970 -12.127 1.00 26.96 156 VAL A CA 1
ATOM 1135 C C . VAL A 1 156 ? 30.616 -46.787 -10.839 1.00 25.64 156 VAL A C 1
ATOM 1136 O O . VAL A 1 156 ? 29.548 -47.124 -10.328 1.00 25.02 156 VAL A O 1
ATOM 1140 N N . ASN A 1 157 ? 31.795 -47.125 -10.327 1.00 24.24 157 ASN A N 1
ATOM 1141 C CA . ASN A 1 157 ? 31.881 -47.873 -9.073 1.00 23.83 157 ASN A CA 1
ATOM 1142 C C . ASN A 1 157 ? 31.054 -47.041 -8.089 1.00 22.72 157 ASN A C 1
ATOM 1143 O O . ASN A 1 157 ? 31.315 -45.851 -7.905 1.00 23.76 157 ASN A O 1
ATOM 1148 N N . PRO A 1 158 ? 30.034 -47.649 -7.457 1.00 22.20 158 PRO A N 1
ATOM 1149 C CA . PRO A 1 158 ? 29.188 -46.911 -6.509 1.00 20.29 158 PRO A CA 1
ATOM 1150 C C . PRO A 1 158 ? 29.937 -46.276 -5.348 1.00 20.36 158 PRO A C 1
ATOM 1151 O O . PRO A 1 158 ? 29.525 -45.239 -4.825 1.00 19.50 158 PRO A O 1
ATOM 1155 N N . HIS A 1 159 ? 31.036 -46.902 -4.951 1.00 19.14 159 HIS A N 1
ATOM 1156 C CA . HIS A 1 159 ? 31.840 -46.400 -3.844 1.00 20.80 159 HIS A CA 1
ATOM 1157 C C . HIS A 1 159 ? 32.649 -45.179 -4.246 1.00 19.88 159 HIS A C 1
ATOM 1158 O O . HIS A 1 159 ? 32.874 -44.282 -3.436 1.00 20.33 159 HIS A O 1
ATOM 1165 N N . ARG A 1 160 ? 33.090 -45.135 -5.497 1.00 20.59 160 ARG A N 1
ATOM 1166 C CA . ARG A 1 160 ? 33.833 -43.969 -5.939 1.00 19.98 160 ARG A CA 1
ATOM 1167 C C . ARG A 1 160 ? 32.898 -42.768 -5.947 1.00 20.45 160 ARG A C 1
ATOM 1168 O O . ARG A 1 160 ? 33.297 -41.662 -5.583 1.00 20.87 160 ARG A O 1
ATOM 1176 N N . LEU A 1 161 ? 31.643 -42.990 -6.330 1.00 18.14 161 LEU A N 1
ATOM 1177 C CA . LEU A 1 161 ? 30.667 -41.911 -6.356 1.00 19.41 161 LEU A CA 1
ATOM 1178 C C . LEU A 1 161 ? 30.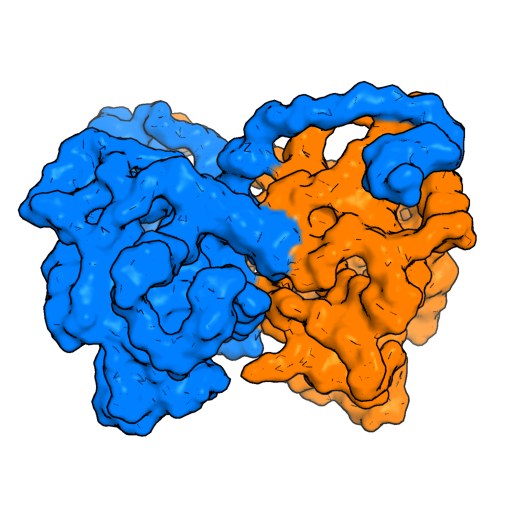331 -41.444 -4.934 1.00 20.98 161 LEU A C 1
ATOM 1179 O O . LEU A 1 161 ? 30.227 -40.243 -4.675 1.00 19.73 161 LEU A O 1
ATOM 1184 N N . GLU A 1 162 ? 30.167 -42.390 -4.013 1.00 19.57 162 GLU A N 1
ATOM 1185 C CA . GLU A 1 162 ? 29.860 -42.035 -2.628 1.00 20.52 162 GLU A CA 1
ATOM 1186 C C . GLU A 1 162 ? 31.023 -41.256 -2.001 1.00 19.65 162 GLU A C 1
ATOM 1187 O O . GLU A 1 162 ? 30.812 -40.275 -1.294 1.00 20.73 162 GLU A O 1
ATOM 1193 N N . GLY A 1 163 ? 32.248 -41.704 -2.249 1.00 17.32 163 GLY A N 1
ATOM 1194 C CA . GLY A 1 163 ? 33.397 -41.012 -1.693 1.00 18.49 163 GLY A CA 1
ATOM 1195 C C . GLY A 1 163 ? 33.526 -39.604 -2.249 1.00 17.84 163 GLY A C 1
ATOM 1196 O O . GLY A 1 163 ? 33.840 -38.651 -1.527 1.00 17.20 163 GLY A O 1
ATOM 1197 N N . GLN A 1 164 ? 33.269 -39.468 -3.544 1.00 16.87 164 GLN A N 1
ATOM 1198 C CA . GLN A 1 164 ? 33.363 -38.177 -4.210 1.00 16.67 164 GLN A CA 1
ATOM 1199 C C . GLN A 1 164 ? 32.293 -37.191 -3.750 1.00 17.28 164 GLN A C 1
ATOM 1200 O O . GLN A 1 164 ? 32.487 -35.977 -3.831 1.00 16.82 164 GLN A O 1
ATOM 1206 N N . LYS A 1 165 ? 31.180 -37.708 -3.238 1.00 16.99 165 LYS A N 1
ATOM 1207 C CA . LYS A 1 165 ? 30.089 -36.852 -2.771 1.00 17.44 165 LYS A CA 1
ATOM 1208 C C . LYS A 1 165 ? 30.523 -35.962 -1.601 1.00 17.99 165 LYS A C 1
ATOM 1209 O O . LYS A 1 165 ? 29.948 -34.895 -1.381 1.00 17.19 165 LYS A O 1
ATOM 1215 N N . THR A 1 166 ? 31.541 -36.400 -0.861 1.00 17.61 166 THR A N 1
ATOM 1216 C CA . THR A 1 166 ? 32.014 -35.655 0.309 1.00 18.06 166 THR A CA 1
ATOM 1217 C C . THR A 1 166 ? 32.543 -34.258 0.001 1.00 18.68 166 THR A C 1
ATOM 1218 O O . THR A 1 166 ? 32.668 -33.433 0.906 1.00 17.91 166 THR A O 1
ATOM 1222 N N . LEU A 1 167 ? 32.877 -33.987 -1.258 1.00 17.96 167 LEU A N 1
ATOM 1223 C CA . LEU A 1 167 ? 33.374 -32.657 -1.587 1.00 18.01 167 LEU A CA 1
ATOM 1224 C C . LEU A 1 167 ? 32.266 -31.655 -1.254 1.00 18.34 167 LEU A C 1
ATOM 1225 O O . LEU A 1 167 ? 32.527 -30.596 -0.686 1.00 18.96 167 LEU A O 1
ATOM 1230 N N . ALA A 1 168 ? 31.027 -31.998 -1.594 1.00 16.92 168 ALA A N 1
ATOM 1231 C CA . ALA A 1 168 ? 29.899 -31.115 -1.311 1.00 16.28 168 ALA A CA 1
ATOM 1232 C C . ALA A 1 168 ? 29.777 -30.902 0.198 1.00 17.26 168 ALA A C 1
ATOM 1233 O O . ALA A 1 168 ? 29.514 -29.787 0.651 1.00 16.93 168 ALA A O 1
ATOM 1235 N N . PHE A 1 169 ? 29.963 -31.975 0.967 1.00 17.72 169 PHE A N 1
ATOM 1236 C CA . PHE A 1 169 ? 29.886 -31.911 2.433 1.00 18.25 169 PHE A CA 1
ATOM 1237 C C . PHE A 1 169 ? 30.879 -30.878 2.965 1.00 18.43 169 PHE A C 1
ATOM 1238 O O . PHE A 1 169 ? 30.539 -30.033 3.797 1.00 18.96 169 PHE A O 1
ATOM 1246 N N . GLU A 1 170 ? 32.113 -30.965 2.487 1.00 18.65 170 GLU A N 1
ATOM 1247 C CA . GLU A 1 170 ? 33.164 -30.050 2.917 1.00 19.50 170 GLU A CA 1
ATOM 1248 C C . GLU A 1 170 ? 32.858 -28.597 2.573 1.00 18.93 170 GLU A C 1
ATOM 1249 O O . GLU A 1 170 ? 33.156 -27.692 3.355 1.00 19.34 170 GLU A O 1
ATOM 1255 N N . VAL A 1 171 ? 32.264 -28.373 1.407 1.00 18.50 171 VAL A N 1
ATOM 1256 C CA . VAL A 1 171 ? 31.926 -27.022 0.989 1.00 17.43 171 VAL A CA 1
ATOM 1257 C C . VAL A 1 171 ? 30.876 -26.438 1.934 1.00 18.91 171 VAL A C 1
ATOM 1258 O O . VAL A 1 171 ? 31.007 -25.303 2.397 1.00 18.72 171 VAL A O 1
ATOM 1262 N N . VAL A 1 172 ? 29.844 -27.221 2.230 1.00 17.93 172 VAL A N 1
ATOM 1263 C CA . VAL A 1 172 ? 28.785 -26.766 3.127 1.00 19.48 172 VAL A CA 1
ATOM 1264 C C . VAL A 1 172 ? 29.311 -26.567 4.549 1.00 19.72 172 VAL A C 1
ATOM 1265 O O . VAL A 1 172 ? 28.939 -25.602 5.221 1.00 22.58 172 VAL A O 1
ATOM 1269 N N . ASP A 1 173 ? 30.165 -27.477 5.009 1.00 19.41 173 ASP A N 1
ATOM 1270 C CA . ASP A 1 173 ? 30.732 -27.365 6.355 1.00 20.68 173 ASP A CA 1
ATOM 1271 C C . ASP A 1 173 ? 31.482 -26.042 6.502 1.00 22.13 173 ASP A C 1
ATOM 1272 O O . ASP A 1 173 ? 31.405 -25.371 7.534 1.00 21.48 173 ASP A O 1
ATOM 1277 N N . GLU A 1 174 ? 32.213 -25.673 5.459 1.00 20.89 174 GLU A N 1
ATOM 1278 C CA . GLU A 1 174 ? 33.000 -24.452 5.491 1.00 23.14 174 GLU A CA 1
ATOM 1279 C C . GLU A 1 174 ? 32.214 -23.164 5.248 1.00 24.09 174 GLU A C 1
ATOM 1280 O O . GLU A 1 174 ? 32.410 -22.173 5.954 1.00 24.66 174 GLU A O 1
ATOM 1286 N N . LEU A 1 175 ? 31.321 -23.173 4.264 1.00 22.49 175 LEU A N 1
ATOM 1287 C CA . LEU A 1 175 ? 30.540 -21.981 3.952 1.00 22.29 175 LEU A CA 1
ATOM 1288 C C . LEU A 1 175 ? 29.322 -21.779 4.847 1.00 23.46 175 LEU A C 1
ATOM 1289 O O . LEU A 1 175 ? 28.838 -20.656 4.990 1.00 23.27 175 LEU A O 1
ATOM 1294 N N . GLY A 1 176 ? 28.825 -22.862 5.439 1.00 22.97 176 GLY A N 1
ATOM 1295 C CA . GLY A 1 176 ? 27.662 -22.764 6.307 1.00 22.75 176 GLY A CA 1
ATOM 1296 C C . GLY A 1 176 ? 26.359 -23.120 5.611 1.00 23.50 176 GLY A C 1
ATOM 1297 O O . GLY A 1 176 ? 25.321 -23.282 6.254 1.00 23.92 176 GLY A O 1
ATOM 1298 N N . ASP A 1 177 ? 26.413 -23.232 4.288 1.00 22.77 177 ASP A N 1
ATOM 1299 C CA . ASP A 1 177 ? 25.249 -23.579 3.477 1.00 22.22 177 ASP A CA 1
ATOM 1300 C C . ASP A 1 177 ? 25.814 -23.917 2.100 1.00 21.79 177 ASP A C 1
ATOM 1301 O O . ASP A 1 177 ? 27.001 -23.710 1.853 1.00 21.23 177 ASP A O 1
ATOM 1306 N N . ALA A 1 178 ? 24.984 -24.450 1.213 1.00 19.79 178 ALA A N 1
ATOM 1307 C CA . ALA A 1 178 ? 25.451 -24.766 -0.129 1.00 20.72 178 ALA A CA 1
ATOM 1308 C C . ALA A 1 178 ? 25.539 -23.446 -0.892 1.00 20.46 178 ALA A C 1
ATOM 1309 O O . ALA A 1 178 ? 24.843 -22.484 -0.564 1.00 20.65 178 ALA A O 1
ATOM 1311 N N . PRO A 1 179 ? 26.413 -23.370 -1.906 1.00 20.09 179 PRO A N 1
ATOM 1312 C CA . PRO A 1 179 ? 26.518 -22.121 -2.664 1.00 18.44 179 PRO A CA 1
ATOM 1313 C C . PRO A 1 179 ? 25.344 -22.023 -3.633 1.00 19.26 179 PRO A C 1
ATOM 1314 O O . PRO A 1 179 ? 24.619 -22.996 -3.837 1.00 19.55 179 PRO A O 1
ATOM 1318 N N . HIS A 1 180 ? 25.154 -20.851 -4.228 1.00 18.81 180 HIS A N 1
ATOM 1319 C CA . HIS A 1 180 ? 24.072 -20.664 -5.184 1.00 19.33 180 HIS A CA 1
ATOM 1320 C C . HIS A 1 180 ? 24.394 -21.468 -6.441 1.00 19.92 180 HIS A C 1
ATOM 1321 O O . HIS A 1 180 ? 23.501 -22.028 -7.085 1.00 18.00 180 HIS A O 1
ATOM 1328 N N . TYR A 1 181 ? 25.680 -21.520 -6.778 1.00 18.58 181 TYR A N 1
ATOM 1329 C CA . TYR A 1 181 ? 26.141 -22.250 -7.955 1.00 19.82 181 TYR A CA 1
ATOM 1330 C C . TYR A 1 181 ? 27.395 -23.051 -7.656 1.00 18.84 181 TYR A C 1
ATOM 1331 O O . TYR A 1 181 ? 28.211 -22.651 -6.828 1.00 19.25 181 TYR A O 1
ATOM 1340 N N . HIS A 1 182 ? 27.546 -24.182 -8.338 1.00 18.52 182 HIS A N 1
ATOM 1341 C CA . HIS A 1 182 ? 28.748 -24.986 -8.192 1.00 17.29 182 HIS A CA 1
ATOM 1342 C C . HIS A 1 182 ? 29.164 -25.436 -9.582 1.00 17.72 182 HIS A C 1
ATOM 1343 O O . HIS A 1 182 ? 28.476 -26.225 -10.230 1.00 16.82 182 HIS A O 1
ATOM 1350 N N . ALA A 1 183 ? 30.292 -24.903 -10.037 1.00 16.83 183 ALA A N 1
ATOM 1351 C CA . ALA A 1 183 ? 30.821 -25.209 -11.357 1.00 16.38 183 ALA A CA 1
ATOM 1352 C C . ALA A 1 183 ? 31.913 -26.264 -11.272 1.00 16.91 183 ALA A C 1
ATOM 1353 O O . ALA A 1 183 ? 32.700 -26.272 -10.328 1.00 16.25 183 ALA A O 1
ATOM 1355 N N . LEU A 1 184 ? 31.955 -27.157 -12.258 1.00 15.67 184 LEU A N 1
ATOM 1356 C CA . LEU A 1 184 ? 32.974 -28.194 -12.291 1.00 16.09 184 LEU A CA 1
ATOM 1357 C C . LEU A 1 184 ? 33.093 -28.748 -13.705 1.00 15.95 184 LEU A C 1
ATOM 1358 O O . LEU A 1 184 ? 32.189 -28.575 -14.526 1.00 16.39 184 LEU A O 1
ATOM 1363 N N . PRO A 1 185 ? 34.220 -29.407 -14.010 1.00 16.28 185 PRO A N 1
ATOM 1364 C CA . PRO A 1 185 ? 34.432 -29.984 -15.342 1.00 16.52 185 PRO A CA 1
ATOM 1365 C C . PRO A 1 185 ? 33.619 -31.267 -15.446 1.00 16.92 185 PRO A C 1
ATOM 1366 O O . PRO A 1 185 ? 33.324 -31.898 -14.431 1.00 17.21 185 PRO A O 1
ATOM 1370 N N . VAL A 1 186 ? 33.264 -31.656 -16.664 1.00 17.27 186 VAL A N 1
ATOM 1371 C CA . VAL A 1 186 ? 32.509 -32.886 -16.865 1.00 16.06 186 VAL A CA 1
ATOM 1372 C C . VAL A 1 186 ? 33.167 -33.731 -17.950 1.00 16.68 186 VAL A C 1
ATOM 1373 O O . VAL A 1 186 ? 33.252 -33.314 -19.106 1.00 15.90 186 VAL A O 1
ATOM 1377 N N . GLY A 1 187 ? 33.644 -34.908 -17.556 1.00 15.77 187 GLY A N 1
ATOM 1378 C CA . GLY A 1 187 ? 34.271 -35.833 -18.482 1.00 17.21 187 GLY A CA 1
ATOM 1379 C C . GLY A 1 187 ? 33.372 -37.056 -18.542 1.00 18.29 187 GLY A C 1
ATOM 1380 O O . GLY A 1 187 ? 32.461 -37.114 -19.369 1.00 17.67 187 GLY A O 1
ATOM 1381 N N . ASN A 1 188 ? 33.616 -38.026 -17.663 1.00 16.83 188 ASN A N 1
ATOM 1382 C CA . ASN A 1 188 ? 32.775 -39.217 -17.608 1.00 18.13 188 ASN A CA 1
ATOM 1383 C C . ASN A 1 188 ? 31.523 -38.908 -16.791 1.00 18.34 188 ASN A C 1
ATOM 1384 O O . ASN A 1 188 ? 30.610 -39.725 -16.696 1.00 17.91 188 ASN A O 1
ATOM 1389 N N . ALA A 1 189 ? 31.505 -37.718 -16.196 1.00 17.92 189 ALA A N 1
ATOM 1390 C CA . ALA A 1 189 ? 30.370 -37.218 -15.415 1.00 18.06 189 ALA A CA 1
ATOM 1391 C C . ALA A 1 189 ? 30.125 -37.843 -14.052 1.00 17.43 189 ALA A C 1
ATOM 1392 O O . ALA A 1 189 ? 29.102 -37.575 -13.426 1.00 17.98 189 ALA A O 1
ATOM 1394 N N . GLY A 1 190 ? 31.050 -38.670 -13.585 1.00 16.52 190 GLY A N 1
ATOM 1395 C CA . GLY A 1 190 ? 30.870 -39.263 -12.274 1.00 16.62 190 GLY A CA 1
ATOM 1396 C C . GLY A 1 190 ? 31.000 -38.194 -11.200 1.00 17.43 190 GLY A C 1
ATOM 1397 O O . GLY A 1 190 ? 30.335 -38.256 -10.165 1.00 17.26 190 GLY A O 1
ATOM 1398 N N . ASN A 1 191 ? 31.844 -37.193 -11.445 1.00 17.06 191 ASN A N 1
ATOM 1399 C CA . ASN A 1 191 ? 32.045 -36.136 -10.454 1.00 16.25 191 ASN A CA 1
ATOM 1400 C C . ASN A 1 191 ? 30.811 -35.251 -10.270 1.00 17.02 191 ASN A C 1
ATOM 1401 O O . ASN A 1 191 ? 30.404 -34.995 -9.139 1.00 17.01 191 ASN A O 1
ATOM 1406 N N . ILE A 1 192 ? 30.199 -34.793 -11.361 1.00 15.81 192 ILE A N 1
ATOM 1407 C CA . ILE A 1 192 ? 29.019 -33.948 -11.219 1.00 17.33 192 ILE A CA 1
ATOM 1408 C C . ILE A 1 192 ? 27.895 -34.749 -10.570 1.00 18.52 192 ILE A C 1
ATOM 1409 O O . ILE A 1 192 ? 27.146 -34.227 -9.745 1.00 18.05 192 ILE A O 1
ATOM 1414 N N . THR A 1 193 ? 27.798 -36.027 -10.923 1.00 17.62 193 THR A N 1
ATOM 1415 C CA . THR A 1 193 ? 26.775 -36.888 -10.342 1.00 18.01 193 THR A CA 1
ATOM 1416 C C . THR A 1 193 ? 27.003 -36.974 -8.827 1.00 17.35 193 THR A C 1
ATOM 1417 O O . THR A 1 193 ? 26.068 -36.834 -8.034 1.00 17.45 193 THR A O 1
ATOM 1421 N N . ALA A 1 194 ? 28.253 -37.192 -8.433 1.00 15.88 194 ALA A N 1
ATOM 1422 C CA . ALA A 1 194 ? 28.597 -37.298 -7.014 1.00 15.85 194 ALA A CA 1
ATOM 1423 C C . ALA A 1 194 ? 28.380 -35.989 -6.258 1.00 17.50 194 ALA A C 1
ATOM 1424 O O . ALA A 1 194 ? 27.921 -36.001 -5.112 1.00 16.49 194 ALA A O 1
ATOM 1426 N N . HIS A 1 195 ? 28.731 -34.867 -6.885 1.00 16.80 195 HIS A N 1
ATOM 1427 C CA . HIS A 1 195 ? 28.550 -33.561 -6.254 1.00 17.81 195 HIS A CA 1
ATOM 1428 C C . HIS A 1 195 ? 27.082 -33.381 -5.874 1.00 18.37 195 HIS A C 1
ATOM 1429 O O . HIS A 1 195 ? 26.761 -32.996 -4.750 1.00 17.14 195 HIS A O 1
ATOM 1436 N N . TRP A 1 196 ? 26.197 -33.662 -6.827 1.00 17.34 196 TRP A N 1
ATOM 1437 C CA . TRP A 1 196 ? 24.763 -33.519 -6.611 1.00 17.42 196 TRP A CA 1
ATOM 1438 C C . TRP A 1 196 ? 24.273 -34.494 -5.540 1.00 17.31 196 TRP A C 1
ATOM 1439 O O . TRP A 1 196 ? 23.412 -34.149 -4.729 1.00 17.37 196 TRP A O 1
ATOM 1450 N N . MET A 1 197 ? 24.826 -35.705 -5.535 1.00 18.70 197 MET A N 1
ATOM 1451 C CA . MET A 1 197 ? 24.461 -36.703 -4.529 1.00 19.58 197 MET A CA 1
ATOM 1452 C C . MET A 1 197 ? 24.787 -36.120 -3.154 1.00 20.49 197 MET A C 1
ATOM 1453 O O . MET A 1 197 ? 23.988 -36.207 -2.218 1.00 18.33 197 MET A O 1
ATOM 1458 N N . GLY A 1 198 ? 25.970 -35.519 -3.049 1.00 19.96 198 GLY A N 1
ATOM 1459 C CA . GLY A 1 198 ? 26.405 -34.935 -1.791 1.00 19.48 198 GLY A CA 1
ATOM 1460 C C . GLY A 1 198 ? 25.531 -33.789 -1.327 1.00 19.31 198 GLY A C 1
ATOM 1461 O O . GLY A 1 198 ? 25.143 -33.722 -0.162 1.00 19.89 198 GLY A O 1
ATOM 1462 N N . TYR A 1 199 ? 25.217 -32.873 -2.233 1.00 18.64 199 TYR A N 1
ATOM 1463 C CA . TYR A 1 199 ? 24.379 -31.746 -1.867 1.00 17.72 199 TYR A CA 1
ATOM 1464 C C . TYR A 1 199 ? 22.979 -32.191 -1.452 1.00 19.33 199 TYR A C 1
ATOM 1465 O O . TYR A 1 199 ? 22.417 -31.662 -0.492 1.00 19.06 199 TYR A O 1
ATOM 1474 N N . LYS A 1 200 ? 22.415 -33.167 -2.157 1.00 19.20 200 LYS A N 1
ATOM 1475 C CA . LYS A 1 200 ? 21.082 -33.650 -1.799 1.00 20.23 200 LYS A CA 1
ATOM 1476 C C . LYS A 1 200 ? 21.094 -34.336 -0.437 1.00 19.62 200 LYS A C 1
ATOM 1477 O O . LYS A 1 200 ? 20.171 -34.164 0.358 1.00 20.17 200 LYS A O 1
ATOM 1483 N N . ALA A 1 201 ? 22.139 -35.111 -0.168 1.00 19.39 201 ALA A N 1
ATOM 1484 C CA . ALA A 1 201 ? 22.243 -35.811 1.108 1.00 20.46 201 ALA A CA 1
ATOM 1485 C C . ALA A 1 201 ? 22.356 -34.824 2.271 1.00 21.39 201 ALA A C 1
ATOM 1486 O O . ALA A 1 201 ? 21.709 -34.994 3.308 1.00 21.89 201 ALA A O 1
ATOM 1488 N N . TYR A 1 202 ? 23.174 -33.791 2.097 1.00 20.78 202 TYR A N 1
ATOM 1489 C CA . TYR A 1 202 ? 23.361 -32.788 3.142 1.00 21.01 202 TYR A CA 1
ATOM 1490 C C . TYR A 1 202 ? 22.115 -31.932 3.323 1.00 22.35 202 TYR A C 1
ATOM 1491 O O . TYR A 1 202 ? 21.829 -31.447 4.423 1.00 22.82 202 TYR A O 1
ATOM 1500 N N . HIS A 1 203 ? 21.370 -31.747 2.239 1.00 21.66 203 HIS A N 1
ATOM 1501 C CA . HIS A 1 203 ? 20.137 -30.976 2.293 1.00 22.55 203 HIS A CA 1
ATOM 1502 C C . HIS A 1 203 ? 19.121 -31.794 3.096 1.00 24.71 203 HIS A C 1
ATOM 1503 O O . HIS A 1 203 ? 18.410 -31.258 3.947 1.00 24.04 203 HIS A O 1
ATOM 1510 N N . ALA A 1 204 ? 19.059 -33.095 2.820 1.00 25.12 204 ALA A N 1
ATOM 1511 C CA . ALA A 1 204 ? 18.138 -33.985 3.526 1.00 26.37 204 ALA A CA 1
ATOM 1512 C C . ALA A 1 204 ? 18.507 -34.042 5.006 1.00 27.49 204 ALA A C 1
ATOM 1513 O O . ALA A 1 204 ? 17.638 -34.127 5.876 1.00 28.38 204 ALA A O 1
ATOM 1515 N N . LEU A 1 205 ? 19.805 -33.998 5.277 1.00 26.79 205 LEU A N 1
ATOM 1516 C CA . LEU A 1 205 ? 20.312 -34.047 6.639 1.00 28.51 205 LEU A CA 1
ATOM 1517 C C . LEU A 1 205 ? 19.997 -32.749 7.386 1.00 29.06 205 LEU A C 1
ATOM 1518 O O . LEU A 1 205 ? 19.915 -32.733 8.613 1.00 30.01 205 LEU A O 1
ATOM 1523 N N . GLY A 1 206 ? 19.815 -31.665 6.637 1.00 28.63 206 GLY A N 1
ATOM 1524 C CA . GLY A 1 206 ? 19.498 -30.384 7.242 1.00 28.43 206 GLY A CA 1
ATOM 1525 C C . GLY A 1 206 ? 20.695 -29.468 7.423 1.00 28.90 206 GLY A C 1
ATOM 1526 O O . GLY A 1 206 ? 20.554 -28.344 7.905 1.00 28.32 206 GLY A O 1
ATOM 1527 N N . LYS A 1 207 ? 21.878 -29.938 7.039 1.00 27.60 207 LYS A N 1
ATOM 1528 C CA . LYS A 1 207 ? 23.081 -29.130 7.177 1.00 27.68 207 LYS A CA 1
ATOM 1529 C C . LYS A 1 207 ? 23.172 -28.067 6.087 1.00 27.11 207 LYS A C 1
ATOM 1530 O O . LYS A 1 207 ? 23.874 -27.068 6.238 1.00 26.92 207 LYS A O 1
ATOM 1536 N N . ALA A 1 208 ? 22.453 -28.288 4.992 1.00 25.83 208 ALA A N 1
ATOM 1537 C CA . ALA A 1 208 ? 22.422 -27.341 3.885 1.00 26.56 208 ALA A CA 1
ATOM 1538 C C . ALA A 1 208 ? 20.971 -26.915 3.685 1.00 26.38 208 ALA A C 1
ATOM 1539 O O . ALA A 1 208 ? 20.101 -27.756 3.470 1.00 27.34 208 ALA A O 1
ATOM 1541 N N . LYS A 1 209 ? 20.712 -25.614 3.773 1.00 27.09 209 LYS A N 1
ATOM 1542 C CA . LYS A 1 209 ? 19.358 -25.094 3.599 1.00 29.06 209 LYS A CA 1
ATOM 1543 C C . LYS A 1 209 ? 18.945 -25.046 2.138 1.00 28.11 209 LYS A C 1
ATOM 1544 O O . LYS A 1 209 ? 17.797 -25.320 1.804 1.00 28.24 209 LYS A O 1
ATOM 1550 N N . ARG A 1 210 ? 19.870 -24.686 1.260 1.00 27.89 210 ARG A N 1
ATOM 1551 C CA . ARG A 1 210 ? 19.526 -24.637 -0.151 1.00 27.47 210 ARG A CA 1
ATOM 1552 C C . ARG A 1 210 ? 20.296 -25.664 -0.957 1.00 24.59 210 ARG A C 1
ATOM 1553 O O . ARG A 1 210 ? 21.224 -26.310 -0.455 1.00 23.82 210 ARG A O 1
ATOM 1561 N N . LEU A 1 211 ? 19.879 -25.817 -2.207 1.00 23.33 211 LEU A N 1
ATOM 1562 C CA . LEU A 1 211 ? 20.510 -26.734 -3.143 1.00 22.39 211 LEU A CA 1
ATOM 1563 C C . LEU A 1 211 ? 21.127 -25.859 -4.222 1.00 22.00 211 LEU A C 1
ATOM 1564 O O . LEU A 1 211 ? 20.477 -24.964 -4.752 1.00 21.81 211 LEU A O 1
ATOM 1569 N N . PRO A 1 212 ? 22.395 -26.099 -4.560 1.00 20.85 212 PRO A N 1
ATOM 1570 C CA . PRO A 1 212 ? 23.017 -25.272 -5.594 1.00 20.91 212 PRO A CA 1
ATOM 1571 C C . PRO A 1 212 ? 22.594 -25.678 -6.995 1.00 22.16 212 PRO A C 1
ATOM 1572 O O . PRO A 1 212 ? 22.069 -26.773 -7.204 1.00 21.77 212 PRO A O 1
ATOM 1576 N N . ARG A 1 213 ? 22.800 -24.778 -7.950 1.00 20.70 213 ARG A N 1
ATOM 1577 C CA . ARG A 1 213 ? 22.520 -25.090 -9.338 1.00 19.98 213 ARG A CA 1
ATOM 1578 C C . ARG A 1 213 ? 23.867 -25.617 -9.816 1.00 20.39 213 ARG A C 1
ATOM 1579 O O . ARG A 1 213 ? 24.890 -24.927 -9.694 1.00 20.20 213 ARG A O 1
ATOM 1587 N N . MET A 1 214 ? 23.886 -26.845 -10.322 1.00 19.98 214 MET A N 1
ATOM 1588 C CA . MET A 1 214 ? 25.134 -27.431 -10.796 1.00 17.93 214 MET A CA 1
ATOM 1589 C C . MET A 1 214 ? 25.464 -26.928 -12.196 1.00 19.56 214 MET A C 1
ATOM 1590 O O . MET A 1 214 ? 24.644 -27.020 -13.107 1.00 18.77 214 MET A O 1
ATOM 1595 N N . LEU A 1 215 ? 26.671 -26.395 -12.358 1.00 18.38 215 LEU A N 1
ATOM 1596 C CA . LEU A 1 215 ? 27.114 -25.882 -13.649 1.00 16.99 215 LEU A CA 1
ATOM 1597 C C . LEU A 1 215 ? 28.256 -26.752 -14.158 1.00 18.38 215 LEU A C 1
ATOM 1598 O O . LEU A 1 215 ? 29.397 -26.617 -13.718 1.00 18.47 215 LEU A O 1
ATOM 1603 N N . GLY A 1 216 ? 27.946 -27.652 -15.085 1.00 18.50 216 GLY A N 1
ATOM 1604 C CA . GLY A 1 216 ? 28.975 -28.520 -15.624 1.00 15.81 216 GLY A CA 1
ATOM 1605 C C . GLY A 1 216 ? 29.481 -27.990 -16.948 1.00 18.10 216 GLY A C 1
ATOM 1606 O O . GLY A 1 216 ? 28.703 -27.494 -17.765 1.00 18.35 216 GLY A O 1
ATOM 1607 N N . PHE A 1 217 ? 30.786 -28.090 -17.169 1.00 16.18 217 PHE A N 1
ATOM 1608 C CA . PHE A 1 217 ? 31.351 -27.608 -18.412 1.00 17.50 217 PHE A CA 1
ATOM 1609 C C . PHE A 1 217 ? 32.231 -28.633 -19.097 1.00 17.17 217 PHE A C 1
ATOM 1610 O O . PHE A 1 217 ? 33.017 -29.334 -18.460 1.00 17.11 217 PHE A O 1
ATOM 1618 N N . GLN A 1 218 ? 32.079 -28.711 -20.413 1.00 17.89 218 GLN A N 1
ATOM 1619 C CA . GLN A 1 218 ? 32.847 -29.642 -21.226 1.00 17.25 218 GLN A CA 1
ATOM 1620 C C . GLN A 1 218 ? 33.618 -28.854 -22.264 1.00 16.53 218 GLN A C 1
ATOM 1621 O O . GLN A 1 218 ? 33.222 -27.750 -22.621 1.00 17.74 218 GLN A O 1
ATOM 1627 N N . ALA A 1 219 ? 34.719 -29.426 -22.743 1.00 15.50 219 ALA A N 1
ATOM 1628 C CA . ALA A 1 219 ? 35.511 -28.785 -23.781 1.00 17.33 219 ALA A CA 1
ATOM 1629 C C . ALA A 1 219 ? 34.670 -28.922 -25.050 1.00 16.86 219 ALA A C 1
ATOM 1630 O O . ALA A 1 219 ? 34.060 -29.966 -25.282 1.00 17.65 219 ALA A O 1
ATOM 1632 N N . ALA A 1 220 ? 34.634 -27.867 -25.859 1.00 18.27 220 ALA A N 1
ATOM 1633 C CA . ALA A 1 220 ? 33.844 -27.857 -27.090 1.00 19.06 220 ALA A CA 1
ATOM 1634 C C . ALA A 1 220 ? 34.108 -29.072 -27.980 1.00 19.81 220 ALA A C 1
ATOM 1635 O O . ALA A 1 220 ? 33.197 -29.567 -28.652 1.00 18.98 220 ALA A O 1
ATOM 1637 N N . GLY A 1 221 ? 35.354 -29.543 -27.977 1.00 18.85 221 GLY A N 1
ATOM 1638 C CA . GLY A 1 221 ? 35.731 -30.691 -28.788 1.00 19.24 221 GLY A CA 1
ATOM 1639 C C . GLY A 1 221 ? 35.340 -32.052 -28.232 1.00 19.22 221 GLY A C 1
ATOM 1640 O O . GLY A 1 221 ? 35.569 -33.075 -28.877 1.00 18.74 221 GLY A O 1
ATOM 1641 N N . ALA A 1 222 ? 34.769 -32.075 -27.031 1.00 17.76 222 ALA A N 1
ATOM 1642 C CA . ALA A 1 222 ? 34.327 -33.326 -26.408 1.00 18.17 222 ALA A CA 1
ATOM 1643 C C . ALA A 1 222 ? 33.127 -32.969 -25.545 1.00 18.11 222 ALA A C 1
ATOM 1644 O O . ALA A 1 222 ? 33.164 -33.094 -24.316 1.00 17.31 222 ALA A O 1
ATOM 1646 N N . ALA A 1 223 ? 32.053 -32.542 -26.202 1.00 17.05 223 ALA A N 1
ATOM 1647 C CA . ALA A 1 223 ? 30.861 -32.097 -25.493 1.00 17.44 223 ALA A CA 1
ATOM 1648 C C . ALA A 1 223 ? 29.577 -32.875 -25.778 1.00 18.26 223 ALA A C 1
ATOM 1649 O O . ALA A 1 223 ? 28.555 -32.291 -26.155 1.00 18.27 223 ALA A O 1
ATOM 1651 N N . PRO A 1 224 ? 29.602 -34.199 -25.572 1.00 17.43 224 PRO A N 1
ATOM 1652 C CA . PRO A 1 224 ? 28.408 -35.011 -25.822 1.00 17.62 224 PRO A CA 1
ATOM 1653 C C . PRO A 1 224 ? 27.195 -34.610 -24.980 1.00 18.42 224 PRO A C 1
ATOM 1654 O O . PRO A 1 224 ? 26.062 -34.661 -25.461 1.00 17.15 224 PRO A O 1
ATOM 1658 N N . LEU A 1 225 ? 27.427 -34.206 -23.730 1.00 17.42 225 LEU A N 1
ATOM 1659 C CA . LEU A 1 225 ? 26.327 -33.808 -22.856 1.00 18.17 225 LEU A CA 1
ATOM 1660 C C . LEU A 1 225 ? 25.782 -32.427 -23.200 1.00 19.18 225 LEU A C 1
ATOM 1661 O O . LEU A 1 225 ? 24.712 -32.037 -22.726 1.00 20.01 225 LEU A O 1
ATOM 1666 N N . VAL A 1 226 ? 26.516 -31.690 -24.027 1.00 17.16 226 VAL A N 1
ATOM 1667 C CA . VAL A 1 226 ? 26.072 -30.373 -24.469 1.00 17.20 226 VAL A CA 1
ATOM 1668 C C . VAL A 1 226 ? 25.329 -30.594 -25.792 1.00 17.97 226 VAL A C 1
ATOM 1669 O O . VAL A 1 226 ? 24.254 -30.040 -26.023 1.00 18.20 226 VAL A O 1
ATOM 1673 N N . LEU A 1 227 ? 25.909 -31.427 -26.649 1.00 18.01 227 LEU A N 1
ATOM 1674 C CA . LEU A 1 227 ? 25.327 -31.741 -27.952 1.00 19.11 227 LEU A CA 1
ATOM 1675 C C . LEU A 1 227 ? 24.117 -32.667 -27.840 1.00 19.75 227 LEU A C 1
ATOM 1676 O O . LEU A 1 227 ? 23.264 -32.696 -28.728 1.00 19.75 227 LEU A O 1
ATOM 1681 N N . GLY A 1 228 ? 24.050 -33.424 -26.750 1.00 18.66 228 GLY A N 1
ATOM 1682 C CA . GLY A 1 228 ? 22.945 -34.348 -26.558 1.00 19.70 228 GLY A CA 1
ATOM 1683 C C . GLY A 1 228 ? 23.108 -35.617 -27.377 1.00 20.31 228 GLY A C 1
ATOM 1684 O O . GLY A 1 228 ? 22.125 -36.294 -27.689 1.00 20.48 228 GLY A O 1
ATOM 1685 N N . ARG A 1 229 ? 24.349 -35.943 -27.727 1.00 18.67 229 ARG A N 1
ATOM 1686 C CA . ARG A 1 229 ? 24.652 -37.138 -28.516 1.00 19.34 229 ARG A CA 1
ATOM 1687 C C . ARG A 1 229 ? 26.113 -37.517 -28.307 1.00 20.41 229 ARG A C 1
ATOM 1688 O O . ARG A 1 229 ? 26.937 -36.667 -27.968 1.00 19.08 229 ARG A O 1
ATOM 1696 N N . PRO A 1 230 ? 26.454 -38.800 -28.505 1.00 22.07 230 PRO A N 1
ATOM 1697 C CA . PRO A 1 230 ? 27.834 -39.261 -28.331 1.00 21.02 230 PRO A CA 1
ATOM 1698 C C . PRO A 1 230 ? 28.788 -38.594 -29.316 1.00 21.92 230 PRO A C 1
ATOM 1699 O O . PRO A 1 230 ? 28.404 -38.250 -30.435 1.00 21.22 230 PRO A O 1
ATOM 1703 N N . VAL A 1 231 ? 30.028 -38.403 -28.884 1.00 20.31 231 VAL A N 1
ATOM 1704 C CA . VAL A 1 231 ? 31.057 -37.804 -29.724 1.00 19.79 231 VAL A CA 1
ATOM 1705 C C . VAL A 1 231 ? 32.072 -38.910 -29.970 1.00 19.41 231 VAL A C 1
ATOM 1706 O O . VAL A 1 231 ? 32.759 -39.350 -29.051 1.00 18.92 231 VAL A O 1
ATOM 1710 N N . GLU A 1 232 ? 32.150 -39.370 -31.213 1.00 20.42 232 GLU A N 1
ATOM 1711 C CA . GLU A 1 232 ? 33.054 -40.459 -31.568 1.00 21.39 232 GLU A CA 1
ATOM 1712 C C . GLU A 1 232 ? 34.530 -40.090 -31.595 1.00 20.11 232 GLU A C 1
ATOM 1713 O O . GLU A 1 232 ? 35.386 -40.938 -31.346 1.00 19.18 232 GLU A O 1
ATOM 1719 N N . ARG A 1 233 ? 34.829 -38.833 -31.905 1.00 19.13 233 ARG A N 1
ATOM 1720 C CA . ARG A 1 233 ? 36.215 -38.383 -31.992 1.00 18.49 233 ARG A CA 1
ATOM 1721 C C . ARG A 1 233 ? 36.456 -37.187 -31.078 1.00 18.80 233 ARG A C 1
ATOM 1722 O O . ARG A 1 233 ? 36.685 -36.069 -31.542 1.00 19.22 233 ARG A O 1
ATOM 1730 N N . PRO A 1 234 ? 36.408 -37.410 -29.758 1.00 17.80 234 PRO A N 1
ATOM 1731 C CA . PRO A 1 234 ? 36.628 -36.300 -28.830 1.00 19.16 234 PRO A CA 1
ATOM 1732 C C . PRO A 1 234 ? 38.059 -35.782 -28.899 1.00 18.46 234 PRO A C 1
ATOM 1733 O O . PRO A 1 234 ? 38.999 -36.546 -29.116 1.00 18.58 234 PRO A O 1
ATOM 1737 N N . GLU A 1 235 ? 38.219 -34.479 -28.720 1.00 20.08 235 GLU A N 1
ATOM 1738 C CA . GLU A 1 235 ? 39.546 -33.885 -28.732 1.00 19.80 235 GLU A CA 1
ATOM 1739 C C . GLU A 1 235 ? 39.563 -32.604 -27.924 1.00 18.75 235 GLU A C 1
ATOM 1740 O O . GLU A 1 235 ? 38.612 -31.822 -27.950 1.00 18.52 235 GLU A O 1
ATOM 1746 N N . THR A 1 236 ? 40.653 -32.400 -27.198 1.00 19.49 236 THR A N 1
ATOM 1747 C CA . THR A 1 236 ? 40.826 -31.205 -26.382 1.00 20.20 236 THR A CA 1
ATOM 1748 C C . THR A 1 236 ? 42.135 -31.301 -25.621 1.00 20.10 236 THR A C 1
ATOM 1749 O O . THR A 1 236 ? 42.611 -32.399 -25.337 1.00 21.04 236 THR A O 1
ATOM 1753 N N . LEU A 1 237 ? 42.721 -30.150 -25.310 1.00 21.26 237 LEU A N 1
ATOM 1754 C CA . LEU A 1 237 ? 43.958 -30.116 -24.541 1.00 21.53 237 LEU A CA 1
ATOM 1755 C C . LEU A 1 237 ? 43.642 -30.553 -23.114 1.00 20.72 237 LEU A C 1
ATOM 1756 O O . LEU A 1 237 ? 44.525 -30.988 -22.381 1.00 22.34 237 LEU A O 1
ATOM 1761 N N . ALA A 1 238 ? 42.375 -30.432 -22.727 1.00 19.53 238 ALA A N 1
ATOM 1762 C CA . ALA A 1 238 ? 41.939 -30.818 -21.386 1.00 17.35 238 ALA A CA 1
ATOM 1763 C C . ALA A 1 238 ? 41.722 -32.327 -21.332 1.00 18.85 238 ALA A C 1
ATOM 1764 O O . ALA A 1 238 ? 40.589 -32.811 -21.322 1.00 16.57 238 ALA A O 1
ATOM 1766 N N . THR A 1 239 ? 42.827 -33.060 -21.278 1.00 18.42 239 THR A N 1
ATOM 1767 C CA . THR A 1 239 ? 42.817 -34.518 -21.262 1.00 20.76 239 THR A CA 1
ATOM 1768 C C . THR A 1 239 ? 41.838 -35.191 -20.302 1.00 20.93 239 THR A C 1
ATOM 1769 O O . THR A 1 239 ? 41.174 -36.159 -20.669 1.00 20.69 239 THR A O 1
ATOM 1773 N N . ALA A 1 240 ? 41.742 -34.677 -19.082 1.00 20.12 240 ALA A N 1
ATOM 1774 C CA . ALA A 1 240 ? 40.859 -35.260 -18.072 1.00 19.21 240 ALA A CA 1
ATOM 1775 C C . ALA A 1 240 ? 39.371 -35.297 -18.433 1.00 19.50 240 ALA A C 1
ATOM 1776 O O . ALA A 1 240 ? 38.602 -36.032 -17.808 1.00 19.32 240 ALA A O 1
ATOM 1778 N N . ILE A 1 241 ? 38.953 -34.501 -19.414 1.00 17.23 241 ILE A N 1
ATOM 1779 C CA . ILE A 1 241 ? 37.552 -34.509 -19.825 1.00 17.47 241 ILE A CA 1
ATOM 1780 C C . ILE A 1 241 ? 37.406 -34.772 -21.328 1.00 19.17 241 ILE A C 1
ATOM 1781 O O . ILE A 1 241 ? 36.411 -34.402 -21.942 1.00 20.70 241 ILE A O 1
ATOM 1786 N N . ARG A 1 242 ? 38.410 -35.433 -21.898 1.00 18.30 242 ARG A N 1
ATOM 1787 C CA . ARG A 1 242 ? 38.438 -35.780 -23.321 1.00 19.73 242 ARG A CA 1
ATOM 1788 C C . ARG A 1 242 ? 37.648 -37.088 -23.450 1.00 19.78 242 ARG A C 1
ATOM 1789 O O . ARG A 1 242 ? 38.206 -38.145 -23.745 1.00 19.22 242 ARG A O 1
ATOM 1797 N N . ILE A 1 243 ? 36.343 -36.993 -23.211 1.00 18.65 243 ILE A N 1
ATOM 1798 C CA . ILE A 1 243 ? 35.445 -38.143 -23.230 1.00 19.16 243 ILE A CA 1
ATOM 1799 C C . ILE A 1 243 ? 34.236 -37.896 -24.132 1.00 18.55 243 ILE A C 1
ATOM 1800 O O . ILE A 1 243 ? 33.559 -36.875 -24.004 1.00 18.04 243 ILE A O 1
ATOM 1805 N N . GLY A 1 244 ? 33.965 -38.841 -25.031 1.00 18.01 244 GLY A N 1
ATOM 1806 C CA . GLY A 1 244 ? 32.846 -38.695 -25.950 1.00 18.80 244 GLY A CA 1
ATOM 1807 C C . GLY A 1 244 ? 31.597 -39.485 -25.596 1.00 21.46 244 GLY A C 1
ATOM 1808 O O . GLY A 1 244 ? 30.536 -39.267 -26.186 1.00 20.85 244 GLY A O 1
ATOM 1809 N N . ASN A 1 245 ? 31.717 -40.404 -24.642 1.00 19.91 245 ASN A N 1
ATOM 1810 C CA . ASN A 1 245 ? 30.581 -41.214 -24.211 1.00 22.68 245 ASN A CA 1
ATOM 1811 C C . ASN A 1 245 ? 30.657 -41.378 -22.697 1.00 20.40 245 ASN A C 1
ATOM 1812 O O . ASN A 1 245 ? 31.048 -42.432 -22.198 1.00 20.49 245 ASN A O 1
ATOM 1817 N N . PRO A 1 246 ? 30.270 -40.334 -21.946 1.00 20.21 246 PRO A N 1
ATOM 1818 C CA . PRO A 1 246 ? 30.315 -40.383 -20.479 1.00 18.69 246 PRO A CA 1
ATOM 1819 C C . PRO A 1 246 ? 29.647 -41.592 -19.834 1.00 19.70 246 PRO A C 1
ATOM 1820 O O . PRO A 1 246 ? 28.473 -41.870 -20.070 1.00 17.96 246 PRO A O 1
ATOM 1824 N N . ALA A 1 247 ? 30.408 -42.297 -18.999 1.00 20.05 247 ALA A N 1
ATOM 1825 C CA . ALA A 1 247 ? 29.907 -43.482 -18.311 1.00 20.84 247 ALA A CA 1
ATOM 1826 C C . ALA A 1 247 ? 28.725 -43.169 -17.398 1.00 21.64 247 ALA A C 1
ATOM 1827 O O . ALA A 1 247 ? 27.859 -44.021 -17.187 1.00 21.97 247 ALA A O 1
ATOM 1829 N N . SER A 1 248 ? 28.686 -41.955 -16.854 1.00 18.92 248 SER A N 1
ATOM 1830 C CA . SER A 1 248 ? 27.595 -41.558 -15.967 1.00 19.77 248 SER A CA 1
ATOM 1831 C C . SER A 1 248 ? 26.675 -40.551 -16.648 1.00 20.05 248 SER A C 1
ATOM 1832 O O . SER A 1 248 ? 26.261 -39.554 -16.048 1.00 18.86 248 SER A O 1
ATOM 1835 N N . TRP A 1 249 ? 26.352 -40.827 -17.907 1.00 19.44 249 TRP A N 1
ATOM 1836 C CA . TRP A 1 249 ? 25.490 -39.953 -18.695 1.00 19.04 249 TRP A CA 1
ATOM 1837 C C . TRP A 1 249 ? 24.175 -39.623 -17.990 1.00 18.96 249 TRP A C 1
ATOM 1838 O O . TRP A 1 249 ? 23.825 -38.450 -17.831 1.00 18.05 249 TRP A O 1
ATOM 1849 N N . GLN A 1 250 ? 23.440 -40.650 -17.568 1.00 19.11 250 GLN A N 1
ATOM 1850 C CA . GLN A 1 250 ? 22.158 -40.415 -16.905 1.00 19.27 250 GLN A CA 1
ATOM 1851 C C . GLN A 1 250 ? 22.308 -39.627 -15.610 1.00 19.08 250 GLN A C 1
ATOM 1852 O O . GLN A 1 250 ? 21.509 -38.732 -15.324 1.00 18.61 250 GLN A O 1
ATOM 1858 N N . GLY A 1 251 ? 23.328 -39.961 -14.828 1.00 19.12 251 GLY A N 1
ATOM 1859 C CA . GLY A 1 251 ? 23.545 -39.255 -13.577 1.00 18.62 251 GLY A CA 1
ATOM 1860 C C . GLY A 1 251 ? 23.744 -37.768 -13.802 1.00 17.40 251 GLY A C 1
ATOM 1861 O O . GLY A 1 251 ? 23.234 -36.943 -13.046 1.00 17.40 251 GLY A O 1
ATOM 1862 N N . ALA A 1 252 ? 24.483 -37.425 -14.851 1.00 16.78 252 ALA A N 1
ATOM 1863 C CA . ALA A 1 252 ? 24.762 -36.030 -15.180 1.00 18.52 252 ALA A CA 1
ATOM 1864 C C . ALA A 1 252 ? 23.500 -35.275 -15.579 1.00 19.14 252 ALA A C 1
ATOM 1865 O O . ALA A 1 252 ? 23.259 -34.160 -15.115 1.00 19.19 252 ALA A O 1
ATOM 1867 N N . VAL A 1 253 ? 22.696 -35.884 -16.442 1.00 18.99 253 VAL A N 1
ATOM 1868 C CA . VAL A 1 253 ? 21.462 -35.261 -16.898 1.00 19.20 253 VAL A CA 1
ATOM 1869 C C . VAL A 1 253 ? 20.516 -35.032 -15.721 1.00 18.79 253 VAL A C 1
ATOM 1870 O O . VAL A 1 253 ? 19.895 -33.972 -15.615 1.00 19.53 253 VAL A O 1
ATOM 1874 N N . ARG A 1 254 ? 20.412 -36.009 -14.825 1.00 19.55 254 ARG A N 1
ATOM 1875 C CA . ARG A 1 254 ? 19.545 -35.844 -13.659 1.00 21.28 254 ARG A CA 1
ATOM 1876 C C . ARG A 1 254 ? 20.073 -34.736 -12.753 1.00 21.25 254 ARG A C 1
ATOM 1877 O O . ARG A 1 254 ? 19.303 -33.929 -12.238 1.00 21.36 254 ARG A O 1
ATOM 1885 N N . ALA A 1 255 ? 21.388 -34.693 -12.555 1.00 20.94 255 ALA A N 1
ATOM 1886 C CA . ALA A 1 255 ? 21.972 -33.651 -11.714 1.00 22.00 255 ALA A CA 1
ATOM 1887 C C . ALA A 1 255 ? 21.668 -32.286 -12.329 1.00 19.98 255 ALA A C 1
ATOM 1888 O O . ALA A 1 255 ? 21.282 -31.345 -11.632 1.00 19.89 255 ALA A O 1
ATOM 1890 N N . LYS A 1 256 ? 21.837 -32.185 -13.643 1.00 19.53 256 LYS A N 1
ATOM 1891 C CA . LYS A 1 256 ? 21.571 -30.933 -14.341 1.00 20.84 256 LYS A CA 1
ATOM 1892 C C . LYS A 1 256 ? 20.115 -30.492 -14.163 1.00 21.44 256 LYS A C 1
ATOM 1893 O O . LYS A 1 256 ? 19.835 -29.357 -13.767 1.00 22.56 256 LYS A O 1
ATOM 1899 N N . GLU A 1 257 ? 19.191 -31.398 -14.456 1.00 21.69 257 GLU A N 1
ATOM 1900 C CA . GLU A 1 257 ? 17.764 -31.098 -14.356 1.00 23.05 257 GLU A CA 1
ATOM 1901 C C . GLU A 1 257 ? 17.262 -30.840 -12.942 1.00 23.35 257 GLU A C 1
ATOM 1902 O O . GLU A 1 257 ? 16.596 -29.835 -12.687 1.00 23.22 257 GLU A O 1
ATOM 1908 N N . GLU A 1 258 ? 17.577 -31.747 -12.026 1.00 22.87 258 GLU A N 1
ATOM 1909 C CA . GLU A 1 258 ? 17.142 -31.611 -10.640 1.00 22.40 258 GLU A CA 1
ATOM 1910 C C . GLU A 1 258 ? 17.657 -30.341 -9.967 1.00 23.04 258 GLU A C 1
ATOM 1911 O O . GLU A 1 258 ? 16.934 -29.695 -9.204 1.00 21.20 258 GLU A O 1
ATOM 1917 N N . SER A 1 259 ? 18.903 -29.978 -10.255 1.00 21.38 259 SER A N 1
ATOM 1918 C CA . SER A 1 259 ? 19.509 -28.797 -9.645 1.00 22.04 259 SER A CA 1
ATOM 1919 C C . SER A 1 259 ? 19.145 -27.491 -10.341 1.00 21.75 259 SER A C 1
ATOM 1920 O O . SER A 1 259 ? 19.423 -26.415 -9.816 1.00 23.22 259 SER A O 1
ATOM 1923 N N . GLY A 1 260 ? 18.536 -27.581 -11.518 1.00 21.68 260 GLY A N 1
ATOM 1924 C CA . GLY A 1 260 ? 18.191 -26.375 -12.248 1.00 22.18 260 GLY A CA 1
ATOM 1925 C C . GLY A 1 260 ? 19.456 -25.741 -12.803 1.00 21.61 260 GLY A C 1
ATOM 1926 O O . GLY A 1 260 ? 19.548 -24.520 -12.943 1.00 22.68 260 GLY A O 1
ATOM 1927 N N . GLY A 1 261 ? 20.438 -26.581 -13.119 1.00 21.70 261 GLY A N 1
ATOM 1928 C CA . GLY A 1 261 ? 21.699 -26.092 -13.645 1.00 22.02 261 GLY A CA 1
ATOM 1929 C C . GLY A 1 261 ? 21.847 -26.300 -15.139 1.00 22.53 261 GLY A C 1
ATOM 1930 O O . GLY A 1 261 ? 20.858 -26.394 -15.868 1.00 22.18 261 GLY A O 1
ATOM 1931 N N . VAL A 1 262 ? 23.087 -26.367 -15.604 1.00 19.38 262 VAL A N 1
ATOM 1932 C CA . VAL A 1 262 ? 23.339 -26.564 -17.024 1.00 20.85 262 VAL A CA 1
ATOM 1933 C C . VAL A 1 262 ? 24.627 -27.340 -17.240 1.00 19.44 262 VAL A C 1
ATOM 1934 O O . VAL A 1 262 ? 25.404 -27.549 -16.313 1.00 19.67 262 VAL A O 1
ATOM 1938 N N . ILE A 1 263 ? 24.824 -27.780 -18.477 1.00 19.37 263 ILE A N 1
ATOM 1939 C CA . ILE A 1 263 ? 26.050 -28.450 -18.887 1.00 17.94 263 ILE A CA 1
ATOM 1940 C C . ILE A 1 263 ? 26.295 -27.798 -20.237 1.00 18.73 263 ILE A C 1
ATOM 1941 O O . ILE A 1 263 ? 25.546 -28.018 -21.197 1.00 17.41 263 ILE A O 1
ATOM 1946 N N . GLU A 1 264 ? 27.318 -26.955 -20.297 1.00 17.79 264 GLU A N 1
ATOM 1947 C CA . GLU A 1 264 ? 27.620 -26.241 -21.525 1.00 17.82 264 GLU A CA 1
ATOM 1948 C C . GLU A 1 264 ? 29.065 -26.409 -21.929 1.00 18.10 264 GLU A C 1
ATOM 1949 O O . GLU A 1 264 ? 29.854 -27.011 -21.202 1.00 17.64 264 GLU A O 1
ATOM 1955 N N . ALA A 1 265 ? 29.412 -25.878 -23.094 1.00 16.49 265 ALA A N 1
ATOM 1956 C CA . ALA A 1 265 ? 30.763 -26.019 -23.604 1.00 17.94 265 ALA A CA 1
ATOM 1957 C C . ALA A 1 265 ? 31.595 -24.747 -23.574 1.00 17.23 265 ALA A C 1
ATOM 1958 O O . ALA A 1 265 ? 31.069 -23.637 -23.620 1.00 17.24 265 ALA A O 1
ATOM 1960 N N . VAL A 1 266 ? 32.907 -24.938 -23.473 1.00 18.91 266 VAL A N 1
ATOM 1961 C CA . VAL A 1 266 ? 33.875 -23.850 -23.492 1.00 18.61 266 VAL A CA 1
ATOM 1962 C C . VAL A 1 266 ? 34.955 -24.317 -24.463 1.00 18.62 266 VAL A C 1
ATOM 1963 O O . VAL A 1 266 ? 35.265 -25.504 -24.526 1.00 18.38 266 VAL A O 1
ATOM 1967 N N . THR A 1 267 ? 35.517 -23.393 -25.232 1.00 18.22 267 THR A N 1
ATOM 1968 C CA . THR A 1 267 ? 36.547 -23.753 -26.199 1.00 18.87 267 THR A CA 1
ATOM 1969 C C . THR A 1 267 ? 37.892 -23.958 -25.518 1.00 19.78 267 THR A C 1
ATOM 1970 O O . THR A 1 267 ? 38.075 -23.568 -24.363 1.00 20.28 267 THR A O 1
ATOM 1974 N N . ASP A 1 268 ? 38.830 -24.583 -26.225 1.00 18.30 268 ASP A N 1
ATOM 1975 C CA . ASP A 1 268 ? 40.154 -24.796 -25.657 1.00 19.87 268 ASP A CA 1
ATOM 1976 C C . ASP A 1 268 ? 40.821 -23.442 -25.397 1.00 20.02 268 ASP A C 1
ATOM 1977 O O . ASP A 1 268 ? 41.583 -23.302 -24.444 1.00 19.80 268 ASP A O 1
ATOM 1982 N N . GLU A 1 269 ? 40.527 -22.448 -26.235 1.00 20.03 269 GLU A N 1
ATOM 1983 C CA . GLU A 1 269 ? 41.088 -21.107 -26.043 1.00 20.16 269 GLU A CA 1
ATOM 1984 C C . GLU A 1 269 ? 40.563 -20.532 -24.726 1.00 19.75 269 GLU A C 1
ATOM 1985 O O . GLU A 1 269 ? 41.305 -19.907 -23.967 1.00 19.74 269 GLU A O 1
ATOM 1991 N N . GLU A 1 270 ? 39.274 -20.731 -24.469 1.00 18.12 270 GLU A N 1
ATOM 1992 C CA . GLU A 1 270 ? 38.664 -20.234 -23.237 1.00 20.22 270 GLU A CA 1
ATOM 1993 C C . GLU A 1 270 ? 39.226 -20.967 -22.018 1.00 19.37 270 GLU A C 1
ATOM 1994 O O . GLU A 1 270 ? 39.438 -20.369 -20.959 1.00 19.40 270 GLU A O 1
ATOM 2000 N N . ILE A 1 271 ? 39.459 -22.264 -22.171 1.00 18.09 271 ILE A N 1
ATOM 2001 C CA . ILE A 1 271 ? 40.020 -23.073 -21.096 1.00 18.90 271 ILE A CA 1
ATOM 2002 C C . ILE A 1 271 ? 41.425 -22.562 -20.783 1.00 18.99 271 ILE A C 1
ATOM 2003 O O . ILE A 1 271 ? 41.781 -22.365 -19.623 1.00 16.49 271 ILE A O 1
ATOM 2008 N N . LEU A 1 272 ? 42.216 -22.334 -21.828 1.00 18.35 272 LEU A N 1
ATOM 2009 C CA . LEU A 1 272 ? 43.579 -21.835 -21.660 1.00 19.96 272 LEU A CA 1
ATOM 2010 C C . LEU A 1 272 ? 43.593 -20.463 -20.996 1.00 20.10 272 LEU A C 1
ATOM 2011 O O . LEU A 1 272 ? 44.471 -20.166 -20.180 1.00 19.84 272 LEU A O 1
ATOM 2016 N N . PHE A 1 273 ? 42.624 -19.624 -21.346 1.00 20.64 273 PHE A N 1
ATOM 2017 C CA . PHE A 1 273 ? 42.544 -18.294 -20.760 1.00 21.26 273 PHE A CA 1
ATOM 2018 C C . PHE A 1 273 ? 42.278 -18.393 -19.257 1.00 21.64 273 PHE A C 1
ATOM 2019 O O . PHE A 1 273 ? 42.910 -17.695 -18.462 1.00 20.54 273 PHE A O 1
ATOM 2027 N N . ALA A 1 274 ? 41.347 -19.263 -18.8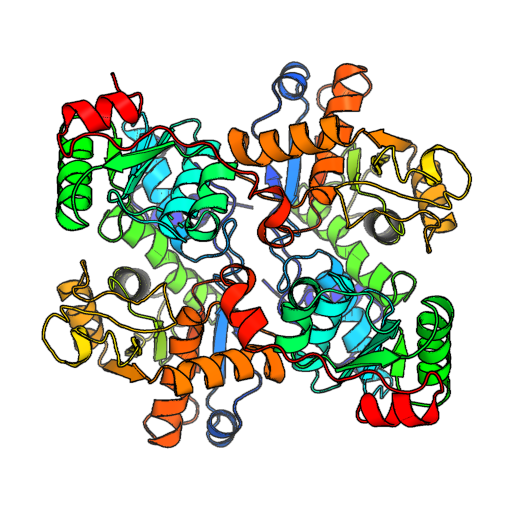70 1.00 19.21 274 ALA A N 1
ATOM 2028 C CA . ALA A 1 274 ? 41.001 -19.441 -17.458 1.00 19.10 274 ALA A CA 1
ATOM 2029 C C . ALA A 1 274 ? 42.160 -20.078 -16.692 1.00 18.26 274 ALA A C 1
ATOM 2030 O O . ALA A 1 274 ? 42.380 -19.792 -15.510 1.00 18.71 274 ALA A O 1
ATOM 2032 N N . TYR A 1 275 ? 42.882 -20.954 -17.382 1.00 17.73 275 TYR A N 1
ATOM 2033 C CA . TYR A 1 275 ? 44.041 -21.658 -16.845 1.00 17.56 275 TYR A CA 1
ATOM 2034 C C . TYR A 1 275 ? 45.109 -20.627 -16.474 1.00 20.48 275 TYR A C 1
ATOM 2035 O O . TYR A 1 275 ? 45.667 -20.658 -15.370 1.00 17.74 275 TYR A O 1
ATOM 2044 N N . ARG A 1 276 ? 45.387 -19.714 -17.402 1.00 18.99 276 ARG A N 1
ATOM 2045 C CA . ARG A 1 276 ? 46.377 -18.665 -17.167 1.00 20.79 276 ARG A CA 1
ATOM 2046 C C . ARG A 1 276 ? 45.886 -17.703 -16.093 1.00 18.80 276 ARG A C 1
ATOM 2047 O O . ARG A 1 276 ? 46.659 -17.267 -15.240 1.00 18.61 276 ARG A O 1
ATOM 2055 N N . TYR A 1 277 ? 44.605 -17.356 -16.156 1.00 18.07 277 TYR A N 1
ATOM 2056 C CA . TYR A 1 277 ? 44.021 -16.446 -15.180 1.00 18.81 277 TYR A CA 1
ATOM 2057 C C . TYR A 1 277 ? 44.237 -16.967 -13.761 1.00 19.94 277 TYR A C 1
ATOM 2058 O O . TYR A 1 277 ? 44.744 -16.253 -12.891 1.00 19.51 277 TYR A O 1
ATOM 2067 N N . LEU A 1 278 ? 43.841 -18.212 -13.527 1.00 18.99 278 LEU A N 1
ATOM 2068 C CA . LEU A 1 278 ? 43.987 -18.809 -12.206 1.00 18.16 278 LEU A CA 1
ATOM 2069 C C . LEU A 1 278 ? 45.431 -18.792 -11.727 1.00 18.02 278 LEU A C 1
ATOM 2070 O O . LEU A 1 278 ? 45.699 -18.443 -10.580 1.00 17.72 278 LEU A O 1
ATOM 2075 N N . ALA A 1 279 ? 46.365 -19.150 -12.602 1.00 17.71 279 ALA A N 1
ATOM 2076 C CA . ALA A 1 279 ? 47.773 -19.170 -12.218 1.00 18.70 279 ALA A CA 1
ATOM 2077 C C . ALA A 1 279 ? 48.378 -17.775 -12.026 1.00 20.45 279 ALA A C 1
ATOM 2078 O O . ALA A 1 279 ? 49.033 -17.508 -11.019 1.00 18.16 279 ALA A O 1
ATOM 2080 N N . ARG A 1 280 ? 48.141 -16.885 -12.984 1.00 19.58 280 ARG A N 1
ATOM 2081 C CA . ARG A 1 280 ? 48.703 -15.537 -12.942 1.00 21.42 280 ARG A CA 1
ATOM 2082 C C . ARG A 1 280 ? 48.007 -14.516 -12.052 1.00 20.74 280 ARG A C 1
ATOM 2083 O O . ARG A 1 280 ? 48.654 -13.605 -11.543 1.00 21.58 280 ARG A O 1
ATOM 2091 N N . GLU A 1 281 ? 46.698 -14.651 -11.871 1.00 20.48 281 GLU A N 1
ATOM 2092 C CA . GLU A 1 281 ? 45.955 -13.699 -11.053 1.00 21.38 281 GLU A CA 1
ATOM 2093 C C . GLU A 1 281 ? 45.579 -14.201 -9.662 1.00 21.69 281 GLU A C 1
ATOM 2094 O O . GLU A 1 281 ? 45.492 -13.412 -8.723 1.00 23.30 281 GLU A O 1
ATOM 2100 N N . GLU A 1 282 ? 45.342 -15.502 -9.526 1.00 20.26 282 GLU A N 1
ATOM 2101 C CA . GLU A 1 282 ? 44.960 -16.059 -8.227 1.00 19.05 282 GLU A CA 1
ATOM 2102 C C . GLU A 1 282 ? 46.089 -16.850 -7.566 1.00 17.96 282 GLU A C 1
ATOM 2103 O O . GLU A 1 282 ? 46.036 -17.127 -6.368 1.00 20.87 282 GLU A O 1
ATOM 2109 N N . GLY A 1 283 ? 47.102 -17.222 -8.346 1.00 17.50 283 GLY A N 1
ATOM 2110 C CA . GLY A 1 283 ? 48.215 -17.988 -7.806 1.00 15.97 283 GLY A CA 1
ATOM 2111 C C . GLY A 1 283 ? 47.870 -19.462 -7.644 1.00 18.91 283 GLY A C 1
ATOM 2112 O O . GLY A 1 283 ? 48.527 -20.190 -6.895 1.00 17.34 283 GLY A O 1
ATOM 2113 N N . ILE A 1 284 ? 46.834 -19.900 -8.356 1.00 16.74 284 ILE A N 1
ATOM 2114 C CA . ILE A 1 284 ? 46.374 -21.289 -8.303 1.00 17.07 284 ILE A CA 1
ATOM 2115 C C . ILE A 1 284 ? 46.739 -22.013 -9.599 1.00 17.42 284 ILE A C 1
ATOM 2116 O O . ILE A 1 284 ? 46.292 -21.633 -10.680 1.00 18.84 284 ILE A O 1
ATOM 2121 N N . PHE A 1 285 ? 47.559 -23.052 -9.479 1.00 17.41 285 PHE A N 1
ATOM 2122 C CA . PHE A 1 285 ? 48.002 -23.835 -10.629 1.00 18.31 285 PHE A CA 1
ATOM 2123 C C . PHE A 1 285 ? 47.231 -25.154 -10.700 1.00 17.94 285 PHE A C 1
ATOM 2124 O O . PHE A 1 285 ? 47.477 -26.068 -9.917 1.00 18.60 285 PHE A O 1
ATOM 2132 N N . CYS A 1 286 ? 46.289 -25.239 -11.635 1.00 17.72 286 CYS A N 1
ATOM 2133 C CA . CYS A 1 286 ? 45.493 -26.453 -11.812 1.00 18.37 286 CYS A CA 1
ATOM 2134 C C . CYS A 1 286 ? 45.655 -26.912 -13.255 1.00 18.89 286 CYS A C 1
ATOM 2135 O O . CYS A 1 286 ? 46.150 -26.153 -14.091 1.00 18.21 286 CYS A O 1
ATOM 2138 N N . GLU A 1 287 ? 45.258 -28.148 -13.550 1.00 19.81 287 GLU A N 1
ATOM 2139 C CA . GLU A 1 287 ? 45.381 -28.663 -14.915 1.00 21.66 287 GLU A CA 1
ATOM 2140 C C . GLU A 1 287 ? 44.292 -28.069 -15.808 1.00 20.58 287 GLU A C 1
ATOM 2141 O O . GLU A 1 287 ? 43.292 -27.553 -15.315 1.00 19.94 287 GLU A O 1
ATOM 2147 N N . PRO A 1 288 ? 44.472 -28.135 -17.140 1.00 19.95 288 PRO A N 1
ATOM 2148 C CA . PRO A 1 288 ? 43.488 -27.585 -18.079 1.00 19.63 288 PRO A CA 1
ATOM 2149 C C . PRO A 1 288 ? 42.029 -27.974 -17.843 1.00 19.63 288 PRO A C 1
ATOM 2150 O O . PRO A 1 288 ? 41.150 -27.111 -17.877 1.00 20.55 288 PRO A O 1
ATOM 2154 N N . ALA A 1 289 ? 41.760 -29.256 -17.605 1.00 17.76 289 ALA A N 1
ATOM 2155 C CA . ALA A 1 289 ? 40.384 -29.693 -17.374 1.00 17.67 289 ALA A CA 1
ATOM 2156 C C . ALA A 1 289 ? 39.776 -28.911 -16.222 1.00 17.85 289 ALA A C 1
ATOM 2157 O O . ALA A 1 289 ? 38.640 -28.441 -16.304 1.00 18.96 289 ALA A O 1
ATOM 2159 N N . SER A 1 290 ? 40.542 -28.774 -15.145 1.00 17.72 290 SER A N 1
ATOM 2160 C CA . SER A 1 290 ? 40.089 -28.032 -13.974 1.00 17.77 290 SER A CA 1
ATOM 2161 C C . SER A 1 290 ? 39.742 -26.601 -14.373 1.00 16.59 290 SER A C 1
ATOM 2162 O O . SER A 1 290 ? 38.744 -26.042 -13.918 1.00 17.67 290 SER A O 1
ATOM 2165 N N . ALA A 1 291 ? 40.579 -26.012 -15.223 1.00 16.11 291 ALA A N 1
ATOM 2166 C CA . ALA A 1 291 ? 40.379 -24.641 -15.681 1.00 16.89 291 ALA A CA 1
ATOM 2167 C C . ALA A 1 291 ? 39.083 -24.474 -16.468 1.00 18.05 291 ALA A C 1
ATOM 2168 O O . ALA A 1 291 ? 38.567 -23.364 -16.590 1.00 17.21 291 ALA A O 1
ATOM 2170 N N . ALA A 1 292 ? 38.560 -25.574 -17.006 1.00 18.62 292 ALA A N 1
ATOM 2171 C CA . ALA A 1 292 ? 37.311 -25.520 -17.769 1.00 18.66 292 ALA A CA 1
ATOM 2172 C C . ALA A 1 292 ? 36.173 -25.020 -16.883 1.00 18.16 292 ALA A C 1
ATOM 2173 O O . ALA A 1 292 ? 35.229 -24.381 -17.359 1.00 17.64 292 ALA A O 1
ATOM 2175 N N . ALA A 1 293 ? 36.262 -25.314 -15.588 1.00 17.88 293 ALA A N 1
ATOM 2176 C CA . ALA A 1 293 ? 35.236 -24.875 -14.650 1.00 17.16 293 ALA A CA 1
ATOM 2177 C C . ALA A 1 293 ? 35.251 -23.351 -14.548 1.00 16.48 293 ALA A C 1
ATOM 2178 O O . ALA A 1 293 ? 34.200 -22.714 -14.535 1.00 17.77 293 ALA A O 1
ATOM 2180 N N . MET A 1 294 ? 36.447 -22.773 -14.476 1.00 17.29 294 MET A N 1
ATOM 2181 C CA . MET A 1 294 ? 36.600 -21.322 -14.386 1.00 16.96 294 MET A CA 1
ATOM 2182 C C . MET A 1 294 ? 36.202 -20.692 -15.721 1.00 17.80 294 MET A C 1
ATOM 2183 O O . MET A 1 294 ? 35.592 -19.622 -15.758 1.00 18.52 294 MET A O 1
ATOM 2188 N N . ALA A 1 295 ? 36.540 -21.358 -16.821 1.00 16.86 295 ALA A N 1
ATOM 2189 C CA . ALA A 1 295 ? 36.179 -20.835 -18.136 1.00 17.52 295 ALA A CA 1
ATOM 2190 C C . ALA A 1 295 ? 34.656 -20.777 -18.217 1.00 17.24 295 ALA A C 1
ATOM 2191 O O . ALA A 1 295 ? 34.087 -19.852 -18.799 1.00 18.12 295 ALA A O 1
ATOM 2193 N N . GLY A 1 296 ? 34.002 -21.762 -17.607 1.00 17.78 296 GLY A N 1
ATOM 2194 C CA . GLY A 1 296 ? 32.551 -21.803 -17.609 1.00 17.67 296 GLY A CA 1
ATOM 2195 C C . GLY A 1 296 ? 31.957 -20.625 -16.857 1.00 19.41 296 GLY A C 1
ATOM 2196 O O . GLY A 1 296 ? 30.959 -20.050 -17.291 1.00 19.96 296 GLY A O 1
ATOM 2197 N N . VAL A 1 297 ? 32.561 -20.265 -15.728 1.00 17.83 297 VAL A N 1
ATOM 2198 C CA . VAL A 1 297 ? 32.076 -19.133 -14.945 1.00 19.16 297 VAL A CA 1
ATOM 2199 C C . VAL A 1 297 ? 32.306 -17.848 -15.745 1.00 18.58 297 VAL A C 1
ATOM 2200 O O . VAL A 1 297 ? 31.443 -16.976 -15.778 1.00 19.48 297 VAL A O 1
ATOM 2204 N N . PHE A 1 298 ? 33.463 -17.736 -16.395 1.00 18.21 298 PHE A N 1
ATOM 2205 C CA . PHE A 1 298 ? 33.754 -16.566 -17.227 1.00 18.76 298 PHE A CA 1
ATOM 2206 C C . PHE A 1 298 ? 32.662 -16.431 -18.298 1.00 21.17 298 PHE A C 1
ATOM 2207 O O . PHE A 1 298 ? 32.184 -15.331 -18.584 1.00 21.86 298 PHE A O 1
ATOM 2215 N N . LYS A 1 299 ? 32.277 -17.563 -18.882 1.00 20.46 299 LYS A N 1
ATOM 2216 C CA . LYS A 1 299 ? 31.249 -17.610 -19.922 1.00 21.47 299 LYS A CA 1
ATOM 2217 C C . LYS A 1 299 ? 29.902 -17.094 -19.416 1.00 20.58 299 LYS A C 1
ATOM 2218 O O . LYS A 1 299 ? 29.287 -16.216 -20.029 1.00 20.28 299 LYS A O 1
ATOM 2224 N N . LEU A 1 300 ? 29.435 -17.640 -18.299 1.00 19.70 300 LEU A N 1
ATOM 2225 C CA . LEU A 1 300 ? 28.159 -17.207 -17.754 1.00 21.76 300 LEU A CA 1
ATOM 2226 C C . LEU A 1 300 ? 28.200 -15.760 -17.268 1.00 23.17 300 LEU A C 1
ATOM 2227 O O . LEU A 1 300 ? 27.194 -15.055 -17.324 1.00 23.12 300 LEU A O 1
ATOM 2232 N N . LEU A 1 301 ? 29.360 -15.312 -16.801 1.00 23.40 301 LEU A N 1
ATOM 2233 C CA . LEU A 1 301 ? 29.496 -13.930 -16.354 1.00 25.47 301 LEU A CA 1
ATOM 2234 C C . LEU A 1 301 ? 29.330 -12.990 -17.546 1.00 26.56 301 LEU A C 1
ATOM 2235 O O . LEU A 1 301 ? 28.591 -12.009 -17.472 1.00 28.27 301 LEU A O 1
ATOM 2240 N N . ARG A 1 302 ? 30.006 -13.295 -18.650 1.00 26.91 302 ARG A N 1
ATOM 2241 C CA . ARG A 1 302 ? 29.911 -12.450 -19.833 1.00 28.85 302 ARG A CA 1
ATOM 2242 C C . ARG A 1 302 ? 28.489 -12.444 -20.398 1.00 29.20 302 ARG A C 1
ATOM 2243 O O . ARG A 1 302 ? 28.048 -11.452 -20.978 1.00 28.63 302 ARG A O 1
ATOM 2251 N N . GLU A 1 303 ? 27.771 -13.548 -20.215 1.00 27.55 303 GLU A N 1
ATOM 2252 C CA . GLU A 1 303 ? 26.402 -13.663 -20.710 1.00 28.65 303 GLU A CA 1
ATOM 2253 C C . GLU A 1 303 ? 25.392 -13.100 -19.709 1.00 27.76 303 GLU A C 1
ATOM 2254 O O . GLU A 1 303 ? 24.191 -13.080 -19.971 1.00 27.64 303 GLU A O 1
ATOM 2260 N N . GLY A 1 304 ? 25.895 -12.644 -18.565 1.00 26.26 304 GLY A N 1
ATOM 2261 C CA . GLY A 1 304 ? 25.040 -12.082 -17.534 1.00 27.16 304 GLY A CA 1
ATOM 2262 C C . GLY A 1 304 ? 24.056 -13.082 -16.957 1.00 29.10 304 GLY A C 1
ATOM 2263 O O . GLY A 1 304 ? 22.930 -12.721 -16.622 1.00 28.60 304 GLY A O 1
ATOM 2264 N N . ARG A 1 305 ? 24.483 -14.334 -16.819 1.00 28.63 305 ARG A N 1
ATOM 2265 C CA . ARG A 1 305 ? 23.606 -15.377 -16.302 1.00 29.86 305 ARG A CA 1
ATOM 2266 C C . ARG A 1 305 ? 23.809 -15.822 -14.856 1.00 29.51 305 ARG A C 1
ATOM 2267 O O . ARG A 1 305 ? 23.229 -16.818 -14.433 1.00 30.77 305 ARG A O 1
ATOM 2275 N N . LEU A 1 306 ? 24.633 -15.099 -14.106 1.00 27.16 306 LEU A N 1
ATOM 2276 C CA . LEU A 1 306 ? 24.846 -15.416 -12.697 1.00 26.51 306 LEU A CA 1
ATOM 2277 C C . LEU A 1 306 ? 24.253 -14.250 -11.912 1.00 27.61 306 LEU A C 1
ATOM 2278 O O . LEU A 1 306 ? 24.623 -13.098 -12.140 1.00 25.33 306 LEU A O 1
ATOM 2283 N N . GLU A 1 307 ? 23.332 -14.537 -10.998 1.00 29.25 307 GLU A N 1
ATOM 2284 C CA . GLU A 1 307 ? 22.702 -13.465 -10.234 1.00 31.74 307 GLU A CA 1
ATOM 2285 C C . GLU A 1 307 ? 23.676 -12.732 -9.322 1.00 30.89 307 GLU A C 1
ATOM 2286 O O . GLU A 1 307 ? 24.557 -13.336 -8.713 1.00 28.46 307 GLU A O 1
ATOM 2292 N N . PRO A 1 308 ? 23.533 -11.402 -9.229 1.00 31.36 308 PRO A N 1
ATOM 2293 C CA . PRO A 1 308 ? 24.408 -10.590 -8.383 1.00 30.14 308 PRO A CA 1
ATOM 2294 C C . PRO A 1 308 ? 24.360 -11.040 -6.927 1.00 29.29 308 PRO A C 1
ATOM 2295 O O . PRO A 1 308 ? 23.378 -11.639 -6.488 1.00 28.83 308 PRO A O 1
ATOM 2299 N N . GLU A 1 309 ? 25.432 -10.751 -6.196 1.00 28.23 309 GLU A N 1
ATOM 2300 C CA . GLU A 1 309 ? 25.539 -11.082 -4.778 1.00 29.80 309 GLU A CA 1
ATOM 2301 C C . GLU A 1 309 ? 25.469 -12.574 -4.472 1.00 29.45 309 GLU A C 1
ATOM 2302 O O . GLU A 1 309 ? 25.208 -12.966 -3.337 1.00 29.91 309 GLU A O 1
ATOM 2308 N N . SER A 1 310 ? 25.709 -13.407 -5.478 1.00 27.62 310 SER A N 1
ATOM 2309 C CA . SER A 1 310 ? 25.659 -14.848 -5.269 1.00 25.66 310 SER A CA 1
ATOM 2310 C C . SER A 1 310 ? 27.037 -15.416 -4.944 1.00 24.29 310 SER A C 1
ATOM 2311 O O . SER A 1 310 ? 28.058 -14.730 -5.059 1.00 24.48 310 SER A O 1
ATOM 2314 N N . THR A 1 311 ? 27.048 -16.675 -4.526 1.00 21.25 311 THR A N 1
ATOM 2315 C CA . THR A 1 311 ? 28.275 -17.381 -4.196 1.00 20.99 311 THR A CA 1
ATOM 2316 C C . THR A 1 311 ? 28.453 -18.512 -5.203 1.00 20.86 311 THR A C 1
ATOM 2317 O O . THR A 1 311 ? 27.529 -19.280 -5.456 1.00 19.97 311 THR A O 1
ATOM 2321 N N . VAL A 1 312 ? 29.645 -18.598 -5.779 1.00 21.19 312 VAL A N 1
ATOM 2322 C CA . VAL A 1 312 ? 29.953 -19.626 -6.762 1.00 19.90 312 VAL A CA 1
ATOM 2323 C C . VAL A 1 312 ? 31.152 -20.440 -6.303 1.00 19.99 312 VAL A C 1
ATOM 2324 O O . VAL A 1 312 ? 32.192 -19.883 -5.975 1.00 19.83 312 VAL A O 1
ATOM 2328 N N . VAL A 1 313 ? 31.004 -21.757 -6.256 1.00 18.50 313 VAL A N 1
ATOM 2329 C CA . VAL A 1 313 ? 32.129 -22.597 -5.882 1.00 17.83 313 VAL A CA 1
ATOM 2330 C C . VAL A 1 313 ? 32.567 -23.331 -7.138 1.00 18.39 313 VAL A C 1
ATOM 2331 O O . VAL A 1 313 ? 31.733 -23.741 -7.942 1.00 18.33 313 VAL A O 1
ATOM 2335 N N . LEU A 1 314 ? 33.875 -23.468 -7.317 1.00 18.26 314 LEU A N 1
ATOM 2336 C CA . LEU A 1 314 ? 34.410 -24.179 -8.467 1.00 19.09 314 LEU A CA 1
ATOM 2337 C C . LEU A 1 314 ? 35.254 -25.337 -7.977 1.00 18.94 314 LEU A C 1
ATOM 2338 O O . LEU A 1 314 ? 36.054 -25.181 -7.052 1.00 20.66 314 LEU A O 1
ATOM 2343 N N . THR A 1 315 ? 35.072 -26.503 -8.580 1.00 16.56 315 THR A N 1
ATOM 2344 C CA . THR A 1 315 ? 35.894 -27.642 -8.210 1.00 15.84 315 THR A CA 1
ATOM 2345 C C . THR A 1 315 ? 37.032 -27.726 -9.222 1.00 16.87 315 THR A C 1
ATOM 2346 O O . THR A 1 315 ? 36.801 -27.966 -10.410 1.00 18.72 315 THR A O 1
ATOM 2350 N N . LEU A 1 316 ? 38.253 -27.482 -8.759 1.00 15.94 316 LEU A N 1
ATOM 2351 C CA . LEU A 1 316 ? 39.424 -27.576 -9.615 1.00 16.33 316 LEU A CA 1
ATOM 2352 C C . LEU A 1 316 ? 39.889 -28.997 -9.318 1.00 17.54 316 LEU A C 1
ATOM 2353 O O . LEU A 1 316 ? 40.458 -29.277 -8.263 1.00 17.87 316 LEU A O 1
ATOM 2358 N N . THR A 1 317 ? 39.618 -29.888 -10.264 1.00 17.22 317 THR A N 1
ATOM 2359 C CA . THR A 1 317 ? 39.885 -31.318 -10.126 1.00 16.50 317 THR A CA 1
ATOM 2360 C C . THR A 1 317 ? 41.301 -31.880 -10.034 1.00 16.62 317 THR A C 1
ATOM 2361 O O . THR A 1 317 ? 41.494 -32.945 -9.450 1.00 17.90 317 THR A O 1
ATOM 2365 N N . GLY A 1 318 ? 42.286 -31.201 -10.606 1.00 15.14 318 GLY A N 1
ATOM 2366 C CA . GLY A 1 318 ? 43.642 -31.728 -10.551 1.00 16.70 318 GLY A CA 1
ATOM 2367 C C . GLY A 1 318 ? 44.712 -30.658 -10.477 1.00 17.72 318 GLY A C 1
ATOM 2368 O O . GLY A 1 318 ? 44.486 -29.515 -10.880 1.00 16.68 318 GLY A O 1
ATOM 2369 N N . HIS A 1 319 ? 45.887 -31.026 -9.975 1.00 19.88 319 HIS A N 1
ATOM 2370 C CA . HIS A 1 319 ? 46.971 -30.059 -9.849 1.00 20.03 319 HIS A CA 1
ATOM 2371 C C . HIS A 1 319 ? 47.632 -29.792 -11.198 1.00 19.84 319 HIS A C 1
ATOM 2372 O O . HIS A 1 319 ? 47.692 -30.672 -12.058 1.00 18.54 319 HIS A O 1
ATOM 2379 N N . GLY A 1 320 ? 48.113 -28.566 -11.379 1.00 17.59 320 GLY A N 1
ATOM 2380 C CA . GLY A 1 320 ? 48.757 -28.205 -12.628 1.00 18.58 320 GLY A CA 1
ATOM 2381 C C . GLY A 1 320 ? 49.941 -29.095 -12.950 1.00 18.90 320 GLY A C 1
ATOM 2382 O O . GLY A 1 320 ? 50.250 -29.325 -14.119 1.00 20.57 320 GLY A O 1
ATOM 2383 N N . LEU A 1 321 ? 50.610 -29.593 -11.916 1.00 18.95 321 LEU A N 1
ATOM 2384 C CA . LEU A 1 321 ? 51.765 -30.456 -12.122 1.00 20.66 321 LEU A CA 1
ATOM 2385 C C . LEU A 1 321 ? 51.384 -31.792 -12.759 1.00 20.58 321 LEU A C 1
ATOM 2386 O O . LEU A 1 321 ? 52.254 -32.593 -13.096 1.00 21.29 321 LEU A O 1
ATOM 2391 N N . LYS A 1 322 ? 50.085 -32.033 -12.920 1.00 20.78 322 LYS A N 1
ATOM 2392 C CA . LYS A 1 322 ? 49.615 -33.263 -13.555 1.00 20.71 322 LYS A CA 1
ATOM 2393 C C . LYS A 1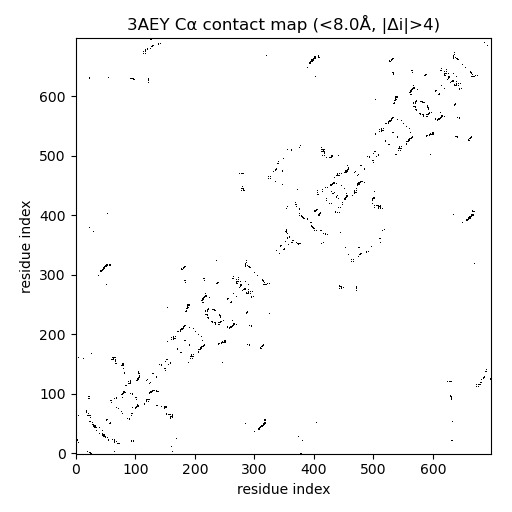 322 ? 49.816 -33.171 -15.065 1.00 21.17 322 LYS A C 1
ATOM 2394 O O . LYS A 1 322 ? 49.949 -34.188 -15.742 1.00 21.30 322 LYS A O 1
ATOM 2400 N N . ASP A 1 323 ? 49.834 -31.948 -15.586 1.00 19.04 323 ASP A N 1
ATOM 2401 C CA . ASP A 1 323 ? 49.999 -31.736 -17.022 1.00 20.70 323 ASP A CA 1
ATOM 2402 C C . ASP A 1 323 ? 51.088 -30.700 -17.305 1.00 20.25 323 ASP A C 1
ATOM 2403 O O . ASP A 1 323 ? 50.809 -29.592 -17.765 1.00 20.25 323 ASP A O 1
ATOM 2408 N N . PRO A 1 324 ? 52.352 -31.050 -17.026 1.00 21.87 324 PRO A N 1
ATOM 2409 C CA . PRO A 1 324 ? 53.442 -30.103 -17.275 1.00 22.15 324 PRO A CA 1
ATOM 2410 C C . PRO A 1 324 ? 53.567 -29.734 -18.751 1.00 22.66 324 PRO A C 1
ATOM 2411 O O . PRO A 1 324 ? 53.966 -28.625 -19.089 1.00 20.91 324 PRO A O 1
ATOM 2415 N N . ALA A 1 325 ? 53.203 -30.660 -19.632 1.00 22.99 325 ALA A N 1
ATOM 2416 C CA . ALA A 1 325 ? 53.290 -30.403 -21.066 1.00 23.84 325 ALA A CA 1
ATOM 2417 C C . ALA A 1 325 ? 52.638 -29.077 -21.446 1.00 23.77 325 ALA A C 1
ATOM 2418 O O . ALA A 1 325 ? 53.243 -28.244 -22.129 1.00 24.36 325 ALA A O 1
ATOM 2420 N N . THR A 1 326 ? 51.405 -28.875 -20.991 1.00 22.67 326 THR A N 1
ATOM 2421 C CA . THR A 1 326 ? 50.677 -27.658 -21.310 1.00 23.08 326 THR A CA 1
ATOM 2422 C C . THR A 1 326 ? 51.355 -26.394 -20.784 1.00 24.54 326 THR A C 1
ATOM 2423 O O . THR A 1 326 ? 51.193 -25.312 -21.350 1.00 25.00 326 THR A O 1
ATOM 2427 N N . ALA A 1 327 ? 52.122 -26.530 -19.710 1.00 24.68 327 ALA A N 1
ATOM 2428 C CA . ALA A 1 327 ? 52.812 -25.384 -19.129 1.00 26.30 327 ALA A CA 1
ATOM 2429 C C . ALA A 1 327 ? 54.229 -25.220 -19.674 1.00 26.53 327 ALA A C 1
ATOM 2430 O O . ALA A 1 327 ? 54.909 -24.243 -19.364 1.00 26.26 327 ALA A O 1
ATOM 2432 N N . GLU A 1 328 ? 54.673 -26.164 -20.495 1.00 27.40 328 GLU A N 1
ATOM 2433 C CA . GLU A 1 328 ? 56.025 -26.095 -21.029 1.00 29.14 328 GLU A CA 1
ATOM 2434 C C . GLU A 1 328 ? 56.167 -25.708 -22.494 1.00 30.37 328 GLU A C 1
ATOM 2435 O O . GLU A 1 328 ? 57.038 -26.216 -23.200 1.00 29.75 328 GLU A O 1
ATOM 2441 N N . ARG A 1 329 ? 55.310 -24.797 -22.943 1.00 30.16 329 ARG A N 1
ATOM 2442 C CA . ARG A 1 329 ? 55.365 -24.307 -24.313 1.00 29.76 329 ARG A CA 1
ATOM 2443 C C . ARG A 1 329 ? 56.665 -23.508 -24.407 1.00 30.55 329 ARG A C 1
ATOM 2444 O O . ARG A 1 329 ? 57.036 -22.832 -23.446 1.00 30.07 329 ARG A O 1
ATOM 2452 N N . VAL A 1 330 ? 57.363 -23.585 -25.539 1.00 28.91 330 VAL A N 1
ATOM 2453 C CA . VAL A 1 330 ? 58.614 -22.844 -25.673 1.00 29.85 330 VAL A CA 1
ATOM 2454 C C . VAL A 1 330 ? 58.378 -21.429 -25.143 1.00 30.45 330 VAL A C 1
ATOM 2455 O O . VAL A 1 330 ? 57.574 -20.671 -25.685 1.00 29.01 330 VAL A O 1
ATOM 2459 N N . ALA A 1 331 ? 59.072 -21.102 -24.056 1.00 32.81 331 ALA A N 1
ATOM 2460 C CA . ALA A 1 331 ? 58.933 -19.813 -23.383 1.00 35.50 331 ALA A CA 1
ATOM 2461 C C . ALA A 1 331 ? 59.420 -18.586 -24.147 1.00 36.79 331 ALA A C 1
ATOM 2462 O O . ALA A 1 331 ? 58.839 -17.508 -24.023 1.00 36.08 331 ALA A O 1
ATOM 2464 N N . GLU A 1 332 ? 60.483 -18.738 -24.928 1.00 38.65 332 GLU A N 1
ATOM 2465 C CA . GLU A 1 332 ? 61.018 -17.609 -25.680 1.00 41.88 332 GLU A CA 1
ATOM 2466 C C . GLU A 1 332 ? 61.412 -16.505 -24.698 1.00 43.19 332 GLU A C 1
ATOM 2467 O O . GLU A 1 332 ? 60.897 -15.386 -24.754 1.00 42.92 332 GLU A O 1
ATOM 2473 N N . LEU A 1 333 ? 62.326 -16.840 -23.792 1.00 43.56 333 LEU A N 1
ATOM 2474 C CA . LEU A 1 333 ? 62.802 -15.900 -22.784 1.00 44.81 333 LEU A CA 1
ATOM 2475 C C . LEU A 1 333 ? 63.795 -14.918 -23.393 1.00 46.21 333 LEU A C 1
ATOM 2476 O O . LEU A 1 333 ? 64.515 -15.252 -24.338 1.00 45.56 333 LEU A O 1
ATOM 2481 N N . PRO A 1 334 ? 63.845 -13.688 -22.856 1.00 47.13 334 PRO A N 1
ATOM 2482 C CA . PRO A 1 334 ? 64.763 -12.662 -23.357 1.00 47.42 334 PRO A CA 1
ATOM 2483 C C . PRO A 1 334 ? 66.202 -13.155 -23.280 1.00 47.19 334 PRO A C 1
ATOM 2484 O O . PRO A 1 334 ? 66.531 -14.010 -22.455 1.00 47.32 334 PRO A O 1
ATOM 2488 N N . PRO A 1 335 ? 67.081 -12.629 -24.144 1.00 46.66 335 PRO A N 1
ATOM 2489 C CA . PRO A 1 335 ? 68.479 -13.065 -24.111 1.00 45.61 335 PRO A CA 1
ATOM 2490 C C . PRO A 1 335 ? 69.099 -12.697 -22.766 1.00 43.92 335 PRO A C 1
ATOM 2491 O O . PRO A 1 335 ? 68.636 -11.775 -22.095 1.00 42.17 335 PRO A O 1
ATOM 2495 N N . PRO A 1 336 ? 70.142 -13.423 -22.346 1.00 43.80 336 PRO A N 1
ATOM 2496 C CA . PRO A 1 336 ? 70.758 -13.083 -21.063 1.00 43.44 336 PRO A CA 1
ATOM 2497 C C . PRO A 1 336 ? 71.365 -11.685 -21.142 1.00 43.05 336 PRO A C 1
ATOM 2498 O O . PRO A 1 336 ? 71.574 -11.155 -22.236 1.00 43.73 336 PRO A O 1
ATOM 2502 N N . VAL A 1 337 ? 71.633 -11.087 -19.987 1.00 41.07 337 VAL A N 1
ATOM 2503 C CA . VAL A 1 337 ? 72.210 -9.750 -19.936 1.00 39.10 337 VAL A CA 1
ATOM 2504 C C . VAL A 1 337 ? 73.536 -9.777 -19.188 1.00 39.01 337 VAL A C 1
ATOM 2505 O O . VAL A 1 337 ? 73.845 -10.744 -18.488 1.00 38.28 337 VAL A O 1
ATOM 2509 N N . PRO A 1 338 ? 74.346 -8.717 -19.337 1.00 39.01 338 PRO A N 1
ATOM 2510 C CA . PRO A 1 338 ? 75.637 -8.666 -18.644 1.00 39.44 338 PRO A CA 1
ATOM 2511 C C . PRO A 1 338 ? 75.410 -8.825 -17.143 1.00 39.69 338 PRO A C 1
ATOM 2512 O O . PRO A 1 338 ? 74.366 -8.424 -16.626 1.00 39.19 338 PRO A O 1
ATOM 2516 N N . ALA A 1 339 ? 76.380 -9.412 -16.450 1.00 40.01 339 ALA A N 1
ATOM 2517 C CA . ALA A 1 339 ? 76.265 -9.610 -15.010 1.00 40.54 339 ALA A CA 1
ATOM 2518 C C . ALA A 1 339 ? 76.431 -8.291 -14.260 1.00 40.65 339 ALA A C 1
ATOM 2519 O O . ALA A 1 339 ? 77.299 -8.163 -13.399 1.00 41.50 339 ALA A O 1
ATOM 2521 N N . ARG A 1 340 ? 75.600 -7.310 -14.600 1.00 40.83 340 ARG A N 1
ATOM 2522 C CA . ARG A 1 340 ? 75.643 -6.005 -13.949 1.00 41.21 340 ARG A CA 1
ATOM 2523 C C . ARG A 1 340 ? 74.260 -5.718 -13.369 1.00 40.07 340 ARG A C 1
ATOM 2524 O O . ARG A 1 340 ? 73.241 -6.057 -13.973 1.00 38.76 340 ARG A O 1
ATOM 2532 N N . LEU A 1 341 ? 74.233 -5.086 -12.201 1.00 38.03 341 LEU A N 1
ATOM 2533 C CA . LEU A 1 341 ? 72.981 -4.774 -11.526 1.00 36.32 341 LEU A CA 1
ATOM 2534 C C . LEU A 1 341 ? 71.963 -4.021 -12.380 1.00 35.99 341 LEU A C 1
ATOM 2535 O O . LEU A 1 341 ? 70.819 -4.455 -12.507 1.00 34.91 341 LEU A O 1
ATOM 2540 N N . GLU A 1 342 ? 72.367 -2.894 -12.962 1.00 36.06 342 GLU A N 1
ATOM 2541 C CA . GLU A 1 342 ? 71.445 -2.107 -13.777 1.00 36.06 342 GLU A CA 1
ATOM 2542 C C . GLU A 1 342 ? 70.862 -2.924 -14.927 1.00 34.26 342 GLU A C 1
ATOM 2543 O O . GLU A 1 342 ? 69.701 -2.751 -15.293 1.00 33.50 342 GLU A O 1
ATOM 2549 N N . ALA A 1 343 ? 71.672 -3.815 -15.490 1.00 32.71 343 ALA A N 1
ATOM 2550 C CA . ALA A 1 343 ? 71.226 -4.660 -16.592 1.00 32.05 343 ALA A CA 1
ATOM 2551 C C . ALA A 1 343 ? 70.142 -5.613 -16.088 1.00 31.36 343 ALA A C 1
ATOM 2552 O O . ALA A 1 343 ? 69.138 -5.844 -16.761 1.00 30.47 343 ALA A O 1
ATOM 2554 N N . VAL A 1 344 ? 70.361 -6.160 -14.897 1.00 30.93 344 VAL A N 1
ATOM 2555 C CA . VAL A 1 344 ? 69.415 -7.078 -14.276 1.00 30.37 344 VAL A CA 1
ATOM 2556 C C . VAL A 1 344 ? 68.111 -6.367 -13.934 1.00 30.16 344 VAL A C 1
ATOM 2557 O O . VAL A 1 344 ? 67.026 -6.873 -14.215 1.00 29.31 344 VAL A O 1
ATOM 2561 N N . ALA A 1 345 ? 68.217 -5.193 -13.321 1.00 30.17 345 ALA A N 1
ATOM 2562 C CA . ALA A 1 345 ? 67.029 -4.435 -12.950 1.00 29.64 345 ALA A CA 1
ATOM 2563 C C . ALA A 1 345 ? 66.231 -4.059 -14.192 1.00 29.61 345 ALA A C 1
ATOM 2564 O O . ALA A 1 345 ? 65.000 -4.109 -14.191 1.00 29.27 345 ALA A O 1
ATOM 2566 N N . ALA A 1 346 ? 66.937 -3.677 -15.251 1.00 30.42 346 ALA A N 1
ATOM 2567 C CA . ALA A 1 346 ? 66.284 -3.301 -16.497 1.00 30.82 346 ALA A CA 1
ATOM 2568 C C . ALA A 1 346 ? 65.524 -4.505 -17.042 1.00 29.53 346 ALA A C 1
ATOM 2569 O O . ALA A 1 346 ? 64.344 -4.409 -17.373 1.00 30.04 346 ALA A O 1
ATOM 2571 N N . ALA A 1 347 ? 66.212 -5.639 -17.121 1.00 31.20 347 ALA A N 1
ATOM 2572 C CA . ALA A 1 347 ? 65.619 -6.875 -17.624 1.00 31.18 347 ALA A CA 1
ATOM 2573 C C . ALA A 1 347 ? 64.452 -7.335 -16.753 1.00 31.94 347 ALA A C 1
ATOM 2574 O O . ALA A 1 347 ? 63.462 -7.868 -17.255 1.00 30.68 347 ALA A O 1
ATOM 2576 N N . ALA A 1 348 ? 64.575 -7.129 -15.445 1.00 31.73 348 ALA A N 1
ATOM 2577 C CA . ALA A 1 348 ? 63.532 -7.521 -14.504 1.00 31.37 348 ALA A CA 1
ATOM 2578 C C . ALA A 1 348 ? 62.324 -6.601 -14.633 1.00 32.26 348 ALA A C 1
ATOM 2579 O O . ALA A 1 348 ? 61.255 -6.885 -14.091 1.00 32.52 348 ALA A O 1
ATOM 2581 N N . GLY A 1 349 ? 62.501 -5.495 -15.352 1.00 32.48 349 GLY A N 1
ATOM 2582 C CA . GLY A 1 349 ? 61.415 -4.551 -15.539 1.00 33.38 349 GLY A CA 1
ATOM 2583 C C . GLY A 1 349 ? 61.231 -3.622 -14.353 1.00 34.02 349 GLY A C 1
ATOM 2584 O O . GLY A 1 349 ? 60.137 -3.109 -14.122 1.00 34.84 349 GLY A O 1
ATOM 2585 N N . LEU A 1 350 ? 62.306 -3.401 -13.603 1.00 34.07 350 LEU A N 1
ATOM 2586 C CA . LEU A 1 350 ? 62.261 -2.533 -12.429 1.00 35.65 350 LEU A CA 1
ATOM 2587 C C . LEU A 1 350 ? 62.584 -1.080 -12.760 1.00 37.49 350 LEU A C 1
ATOM 2588 O O . LEU A 1 350 ? 62.430 -0.195 -11.915 1.00 38.18 350 LEU A O 1
ATOM 2593 N N . LEU A 1 351 ? 63.033 -0.840 -13.988 1.00 38.19 351 LEU A N 1
ATOM 2594 C CA . LEU A 1 351 ? 63.380 0.505 -14.426 1.00 39.39 351 LEU A CA 1
ATOM 2595 C C . LEU A 1 351 ? 62.339 1.039 -15.405 1.00 40.95 351 LEU A C 1
ATOM 2596 O O . LEU A 1 351 ? 61.142 0.789 -15.248 1.00 43.01 351 LEU A O 1
ATOM 2601 N N . ARG B 1 2 ? 37.614 -21.133 7.192 1.00 41.23 2 ARG B N 1
ATOM 2602 C CA . ARG B 1 2 ? 38.860 -21.663 7.816 1.00 41.36 2 ARG B CA 1
ATOM 2603 C C . ARG B 1 2 ? 39.959 -20.605 7.732 1.00 39.92 2 ARG B C 1
ATOM 2604 O O . ARG B 1 2 ? 40.170 -19.997 6.684 1.00 38.92 2 ARG B O 1
ATOM 2612 N N . PRO B 1 3 ? 40.672 -20.367 8.843 1.00 38.70 3 PRO B N 1
ATOM 2613 C CA . PRO B 1 3 ? 41.743 -19.366 8.857 1.00 36.54 3 PRO B CA 1
ATOM 2614 C C . PRO B 1 3 ? 43.048 -19.785 8.173 1.00 32.45 3 PRO B C 1
ATOM 2615 O O . PRO B 1 3 ? 43.487 -20.927 8.289 1.00 33.32 3 PRO B O 1
ATOM 2619 N N . PRO B 1 4 ? 43.672 -18.855 7.435 1.00 28.47 4 PRO B N 1
ATOM 2620 C CA . PRO B 1 4 ? 44.937 -19.092 6.727 1.00 25.58 4 PRO B CA 1
ATOM 2621 C C . PRO B 1 4 ? 46.038 -19.356 7.758 1.00 22.21 4 PRO B C 1
ATOM 2622 O O . PRO B 1 4 ? 45.883 -19.006 8.924 1.00 23.56 4 PRO B O 1
ATOM 2626 N N . LEU B 1 5 ? 47.147 -19.944 7.322 1.00 21.21 5 LEU B N 1
ATOM 2627 C CA . LEU B 1 5 ? 48.269 -20.258 8.213 1.00 21.98 5 LEU B CA 1
ATOM 2628 C C . LEU B 1 5 ? 48.659 -19.086 9.120 1.00 22.69 5 LEU B C 1
ATOM 2629 O O . LEU B 1 5 ? 48.840 -19.256 10.331 1.00 22.18 5 LEU B O 1
ATOM 2634 N N . ILE B 1 6 ? 48.793 -17.900 8.532 1.00 21.62 6 ILE B N 1
ATOM 2635 C CA . ILE B 1 6 ? 49.163 -16.707 9.290 1.00 23.81 6 ILE B CA 1
ATOM 2636 C C . ILE B 1 6 ? 48.130 -16.359 10.358 1.00 25.11 6 ILE B C 1
ATOM 2637 O O . ILE B 1 6 ? 48.474 -15.811 11.405 1.00 26.59 6 ILE B O 1
ATOM 2642 N N . GLU B 1 7 ? 46.866 -16.671 10.089 1.00 25.76 7 GLU B N 1
ATOM 2643 C CA . GLU B 1 7 ? 45.794 -16.395 11.041 1.00 27.07 7 GLU B CA 1
ATOM 2644 C C . GLU B 1 7 ? 45.788 -17.444 12.146 1.00 26.45 7 GLU B C 1
ATOM 2645 O O . GLU B 1 7 ? 45.607 -17.123 13.320 1.00 26.20 7 GLU B O 1
ATOM 2651 N N . ARG B 1 8 ? 45.981 -18.699 11.760 1.00 25.61 8 ARG B N 1
ATOM 2652 C CA . ARG B 1 8 ? 45.988 -19.798 12.717 1.00 25.53 8 ARG B CA 1
ATOM 2653 C C . ARG B 1 8 ? 47.040 -19.587 13.809 1.00 25.18 8 ARG B C 1
ATOM 2654 O O . ARG B 1 8 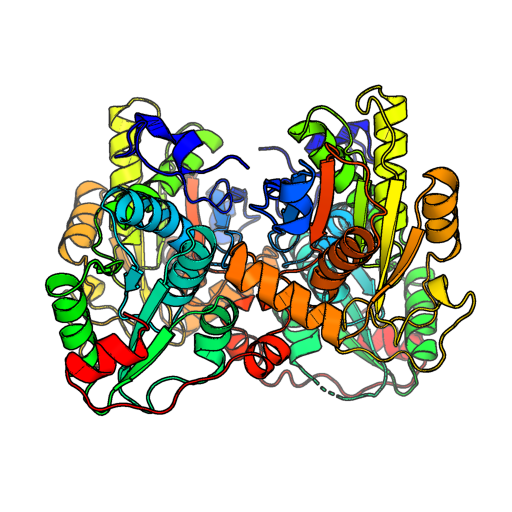? 46.792 -19.872 14.982 1.00 24.70 8 ARG B O 1
ATOM 2662 N N . TYR B 1 9 ? 48.205 -19.072 13.427 1.00 20.65 9 TYR B N 1
ATOM 2663 C CA . TYR B 1 9 ? 49.277 -18.849 14.391 1.00 20.39 9 TYR B CA 1
ATOM 2664 C C . TYR B 1 9 ? 49.664 -17.382 14.521 1.00 19.40 9 TYR B C 1
ATOM 2665 O O . TYR B 1 9 ? 50.820 -17.059 14.802 1.00 18.30 9 TYR B O 1
ATOM 2674 N N . ARG B 1 10 ? 48.682 -16.504 14.334 1.00 19.38 10 ARG B N 1
ATOM 2675 C CA . ARG B 1 10 ? 48.900 -15.063 14.401 1.00 22.04 10 ARG B CA 1
ATOM 2676 C C . ARG B 1 10 ? 49.676 -14.608 15.637 1.00 22.33 10 ARG B C 1
ATOM 2677 O O . ARG B 1 10 ? 50.632 -13.839 15.522 1.00 21.93 10 ARG B O 1
ATOM 2685 N N . ASN B 1 11 ? 49.275 -15.087 16.810 1.00 20.62 11 ASN B N 1
ATOM 2686 C CA . ASN B 1 11 ? 49.937 -14.700 18.055 1.00 24.19 11 ASN B CA 1
ATOM 2687 C C . ASN B 1 11 ? 51.391 -15.158 18.148 1.00 23.27 11 ASN B C 1
ATOM 2688 O O . ASN B 1 11 ? 52.144 -14.681 19.001 1.00 25.00 11 ASN B O 1
ATOM 2693 N N . LEU B 1 12 ? 51.789 -16.072 17.271 1.00 19.34 12 LEU B N 1
ATOM 2694 C CA . LEU B 1 12 ? 53.149 -16.602 17.292 1.00 17.78 12 LEU B CA 1
ATOM 2695 C C . LEU B 1 12 ? 54.009 -16.133 16.120 1.00 17.02 12 LEU B C 1
ATOM 2696 O O . LEU B 1 12 ? 55.163 -16.540 15.984 1.00 18.67 12 LEU B O 1
ATOM 2701 N N . LEU B 1 13 ? 53.453 -15.269 15.279 1.00 17.47 13 LEU B N 1
ATOM 2702 C CA . LEU B 1 13 ? 54.190 -14.778 14.121 1.00 17.47 13 LEU B CA 1
ATOM 2703 C C . LEU B 1 13 ? 54.363 -13.262 14.150 1.00 18.23 13 LEU B C 1
ATOM 2704 O O . LEU B 1 13 ? 53.616 -12.557 14.830 1.00 18.84 13 LEU B O 1
ATOM 2709 N N . PRO B 1 14 ? 55.356 -12.742 13.406 1.00 19.17 14 PRO B N 1
ATOM 2710 C CA . PRO B 1 14 ? 55.616 -11.299 13.357 1.00 20.45 14 PRO B CA 1
ATOM 2711 C C . PRO B 1 14 ? 54.641 -10.574 12.433 1.00 21.77 14 PRO B C 1
ATOM 2712 O O . PRO B 1 14 ? 55.038 -9.997 11.420 1.00 24.33 14 PRO B O 1
ATOM 2716 N N . VAL B 1 15 ? 53.364 -10.609 12.791 1.00 22.37 15 VAL B N 1
ATOM 2717 C CA . VAL B 1 15 ? 52.331 -9.957 11.998 1.00 22.68 15 VAL B CA 1
ATOM 2718 C C . VAL B 1 15 ? 51.435 -9.135 12.911 1.00 24.49 15 VAL B C 1
ATOM 2719 O O . VAL B 1 15 ? 51.419 -9.334 14.124 1.00 24.76 15 VAL B O 1
ATOM 2723 N N . SER B 1 16 ? 50.698 -8.205 12.320 1.00 25.95 16 SER B N 1
ATOM 2724 C CA . SER B 1 16 ? 49.779 -7.367 13.075 1.00 27.35 16 SER B CA 1
ATOM 2725 C C . SER B 1 16 ? 48.572 -7.107 12.187 1.00 29.29 16 SER B C 1
ATOM 2726 O O . SER B 1 16 ? 48.472 -7.653 11.087 1.00 28.39 16 SER B O 1
ATOM 2729 N N . GLU B 1 17 ? 47.654 -6.273 12.659 1.00 31.23 17 GLU B N 1
ATOM 2730 C CA . GLU B 1 17 ? 46.469 -5.947 11.879 1.00 33.46 17 GLU B CA 1
ATOM 2731 C C . GLU B 1 17 ? 46.857 -5.244 10.573 1.00 32.99 17 GLU B C 1
ATOM 2732 O O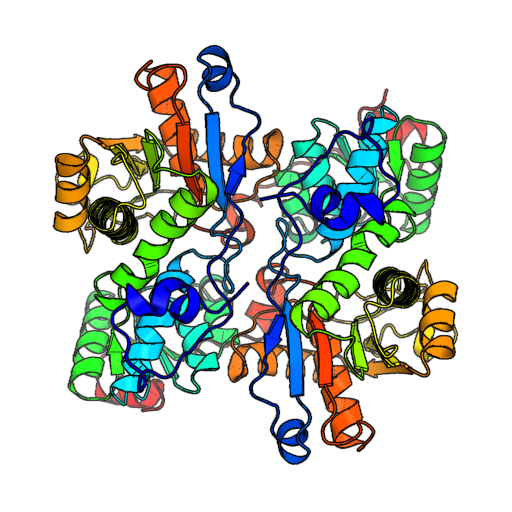 . GLU B 1 17 ? 46.086 -5.226 9.615 1.00 34.52 17 GLU B O 1
ATOM 2738 N N . LYS B 1 18 ? 48.059 -4.677 10.534 1.00 31.54 18 LYS B N 1
ATOM 2739 C CA . LYS B 1 18 ? 48.538 -3.972 9.345 1.00 31.49 18 LYS B CA 1
ATOM 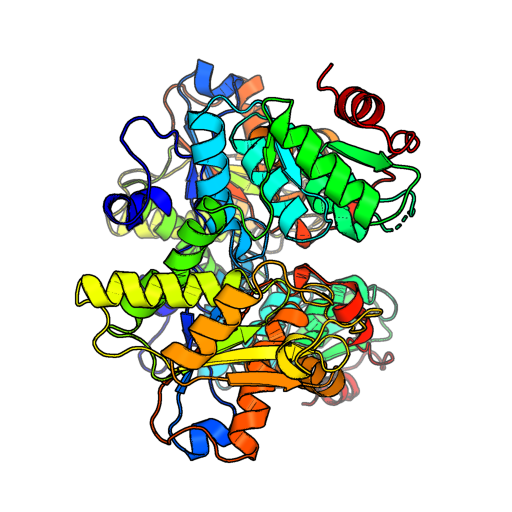2740 C C . LYS B 1 18 ? 49.020 -4.922 8.256 1.00 30.10 18 LYS B C 1
ATOM 2741 O O . LYS B 1 18 ? 49.128 -4.537 7.094 1.00 29.88 18 LYS B O 1
ATOM 2747 N N . THR B 1 19 ? 49.307 -6.162 8.633 1.00 26.14 19 THR B N 1
ATOM 2748 C CA . THR B 1 19 ? 49.819 -7.136 7.683 1.00 23.76 19 THR B CA 1
ATOM 2749 C C . THR B 1 19 ? 48.786 -7.674 6.711 1.00 21.98 19 THR B C 1
ATOM 2750 O O . THR B 1 19 ? 47.782 -8.248 7.119 1.00 21.45 19 THR B O 1
ATOM 2754 N N . PRO B 1 20 ? 49.015 -7.481 5.404 1.00 22.95 20 PRO B N 1
ATOM 2755 C CA . PRO B 1 20 ? 48.067 -7.990 4.411 1.00 24.20 20 PRO B CA 1
ATOM 2756 C C . PRO B 1 20 ? 48.336 -9.491 4.295 1.00 24.68 20 PRO B C 1
ATOM 2757 O O . PRO B 1 20 ? 49.460 -9.905 4.019 1.00 25.52 20 PRO B O 1
ATOM 2761 N N . VAL B 1 21 ? 47.314 -10.302 4.528 1.00 22.21 21 VAL B N 1
ATOM 2762 C CA . VAL B 1 21 ? 47.480 -11.746 4.469 1.00 21.98 21 VAL B CA 1
ATOM 2763 C C . VAL B 1 21 ? 47.381 -12.293 3.050 1.00 21.74 21 VAL B C 1
ATOM 2764 O O . VAL B 1 21 ? 46.301 -12.345 2.465 1.00 22.80 21 VAL B O 1
ATOM 2768 N N . ILE B 1 22 ? 48.522 -12.687 2.500 1.00 20.33 22 ILE B N 1
ATOM 2769 C CA . ILE B 1 22 ? 48.577 -13.250 1.153 1.00 19.35 22 ILE B CA 1
ATOM 2770 C C . ILE B 1 22 ? 48.679 -14.750 1.362 1.00 19.09 22 ILE B C 1
ATOM 2771 O O . ILE B 1 22 ? 49.754 -15.273 1.653 1.00 17.52 22 ILE B O 1
ATOM 2776 N N . SER B 1 23 ? 47.553 -15.434 1.198 1.00 18.72 23 SER B N 1
ATOM 2777 C CA . SER B 1 23 ? 47.493 -16.866 1.440 1.00 17.36 23 SER B CA 1
ATOM 2778 C C . SER B 1 23 ? 46.775 -17.683 0.378 1.00 17.85 23 SER B C 1
ATOM 2779 O O . SER B 1 23 ? 45.811 -17.226 -0.239 1.00 17.75 23 SER B O 1
ATOM 2782 N N . LEU B 1 24 ? 47.267 -18.901 0.178 1.00 17.24 24 LEU B N 1
ATOM 2783 C CA . LEU B 1 24 ? 46.664 -19.848 -0.753 1.00 18.14 24 LEU B CA 1
ATOM 2784 C C . LEU B 1 24 ? 46.154 -21.007 0.106 1.00 17.69 24 LEU B C 1
ATOM 2785 O O . LEU B 1 24 ? 45.927 -22.115 -0.381 1.00 18.32 24 LEU B O 1
ATOM 2790 N N . LEU B 1 25 ? 45.974 -20.721 1.395 1.00 18.14 25 LEU B N 1
ATOM 2791 C CA . LEU B 1 25 ? 45.515 -21.698 2.377 1.00 19.16 25 LEU B CA 1
ATOM 2792 C C . LEU B 1 25 ? 46.502 -22.846 2.538 1.00 19.32 25 LEU B C 1
ATOM 2793 O O . LEU B 1 25 ? 46.121 -24.009 2.679 1.00 19.88 25 LEU B O 1
ATOM 2798 N N . GLU B 1 26 ? 47.780 -22.486 2.523 1.00 17.52 26 GLU B N 1
ATOM 2799 C CA . GLU B 1 26 ? 48.877 -23.424 2.686 1.00 17.25 26 GLU B CA 1
ATOM 2800 C C . GLU B 1 26 ? 48.841 -23.975 4.109 1.00 18.24 26 GLU B C 1
ATOM 2801 O O . GLU B 1 26 ? 48.065 -23.505 4.944 1.00 18.96 26 GLU B O 1
ATOM 2807 N N . GLY B 1 27 ? 49.682 -24.964 4.387 1.00 19.29 27 GLY B N 1
ATOM 2808 C CA . GLY B 1 27 ? 49.709 -25.540 5.720 1.00 19.99 27 GLY B CA 1
ATOM 2809 C C . GLY B 1 27 ? 48.592 -26.544 5.939 1.00 21.22 27 GLY B C 1
ATOM 2810 O O . GLY B 1 27 ? 47.913 -26.950 4.987 1.00 19.64 27 GLY B O 1
ATOM 2811 N N . SER B 1 28 ? 48.398 -26.934 7.198 1.00 20.99 28 SER B N 1
ATOM 2812 C CA . SER B 1 28 ? 47.376 -27.909 7.571 1.00 21.17 28 SER B CA 1
ATOM 2813 C C . SER B 1 28 ? 47.496 -29.139 6.686 1.00 21.31 28 SER B C 1
ATOM 2814 O O . SER B 1 28 ? 46.501 -29.679 6.200 1.00 21.45 28 SER B O 1
ATOM 2817 N N . THR B 1 29 ? 48.733 -29.569 6.476 1.00 20.57 29 THR B N 1
ATOM 2818 C CA . THR B 1 29 ? 49.006 -30.730 5.648 1.00 20.40 29 THR B CA 1
ATOM 2819 C C . THR B 1 29 ? 48.814 -32.012 6.447 1.00 21.86 29 THR B C 1
ATOM 2820 O O . THR B 1 29 ? 48.901 -32.014 7.679 1.00 19.58 29 THR B O 1
ATOM 2824 N N . PRO B 1 30 ? 48.549 -33.123 5.750 1.00 21.34 30 PRO B N 1
ATOM 2825 C CA . PRO B 1 30 ? 48.337 -34.423 6.391 1.00 21.85 30 PRO B CA 1
ATOM 2826 C C . PRO B 1 30 ? 49.558 -34.950 7.137 1.00 20.93 30 PRO B C 1
ATOM 2827 O O . PRO B 1 30 ? 50.691 -34.803 6.676 1.00 20.05 30 PRO B O 1
ATOM 2831 N N . LEU B 1 31 ? 49.309 -35.547 8.299 1.00 19.74 31 LEU B N 1
ATOM 2832 C CA . LEU B 1 31 ? 50.354 -36.175 9.101 1.00 19.44 31 LEU B CA 1
ATOM 2833 C C . LEU B 1 31 ? 49.952 -37.646 8.996 1.00 21.01 31 LEU B C 1
ATOM 2834 O O . LEU B 1 31 ? 49.198 -38.160 9.822 1.00 19.55 31 LEU B O 1
ATOM 2839 N N . ILE B 1 32 ? 50.448 -38.306 7.954 1.00 20.18 32 ILE B N 1
ATOM 2840 C CA . ILE B 1 32 ? 50.109 -39.696 7.672 1.00 20.72 32 ILE B CA 1
ATOM 2841 C C . ILE B 1 32 ? 50.841 -40.737 8.511 1.00 21.34 32 ILE B C 1
ATOM 2842 O O . ILE B 1 32 ? 52.069 -40.800 8.505 1.00 21.88 32 ILE B O 1
ATOM 2847 N N . PRO B 1 33 ? 50.087 -41.569 9.248 1.00 22.31 33 PRO B N 1
ATOM 2848 C CA . PRO B 1 33 ? 50.687 -42.615 10.083 1.00 24.58 33 PRO B CA 1
ATOM 2849 C C . PRO B 1 33 ? 51.171 -43.717 9.149 1.00 24.98 33 PRO B C 1
ATOM 2850 O O . PRO B 1 33 ? 50.365 -44.336 8.453 1.00 26.03 33 PRO B O 1
ATOM 2854 N N . LEU B 1 34 ? 52.476 -43.952 9.120 1.00 24.60 34 LEU B N 1
ATOM 2855 C CA . LEU B 1 34 ? 53.035 -44.986 8.257 1.00 25.92 34 LEU B CA 1
ATOM 2856 C C . LEU B 1 34 ? 52.766 -46.387 8.795 1.00 27.97 34 LEU B C 1
ATOM 2857 O O . LEU B 1 34 ? 52.739 -46.608 10.009 1.00 25.10 34 LEU B O 1
ATOM 2862 N N . LYS B 1 35 ? 52.557 -47.324 7.875 1.00 27.21 35 LYS B N 1
ATOM 2863 C CA . LYS B 1 35 ? 52.302 -48.715 8.221 1.00 30.28 35 LYS B CA 1
ATOM 2864 C C . LYS B 1 35 ? 53.548 -49.327 8.845 1.00 31.35 35 LYS B C 1
ATOM 2865 O O . LYS B 1 35 ? 53.466 -50.060 9.826 1.00 32.96 35 LYS B O 1
ATOM 2871 N N . GLY B 1 36 ? 54.707 -49.018 8.273 1.00 32.91 36 GLY B N 1
ATOM 2872 C CA . GLY B 1 36 ? 55.942 -49.570 8.798 1.00 35.81 36 GLY B CA 1
ATOM 2873 C C . GLY B 1 36 ? 57.101 -48.596 8.776 1.00 37.00 36 GLY B C 1
ATOM 2874 O O . GLY B 1 36 ? 56.941 -47.436 9.158 1.00 38.46 36 GLY B O 1
ATOM 2875 N N . PRO B 1 37 ? 58.290 -49.039 8.336 1.00 37.39 37 PRO B N 1
ATOM 2876 C CA . PRO B 1 37 ? 58.591 -50.396 7.866 1.00 37.69 37 PRO B CA 1
ATOM 2877 C C . PRO B 1 37 ? 58.601 -51.452 8.974 1.00 39.25 37 PRO B C 1
ATOM 2878 O O . PRO B 1 37 ? 58.401 -51.140 10.147 1.00 38.65 37 PRO B O 1
ATOM 2882 N N . GLU B 1 38 ? 58.845 -52.702 8.589 1.00 41.11 38 GLU B N 1
ATOM 2883 C CA . GLU B 1 38 ? 58.879 -53.817 9.532 1.00 43.05 38 GLU B CA 1
ATOM 2884 C C . GLU B 1 38 ? 59.888 -53.615 10.660 1.00 42.70 38 GLU B C 1
ATOM 2885 O O . GLU B 1 38 ? 59.628 -53.972 11.811 1.00 42.53 38 GLU B O 1
ATOM 2891 N N . GLU B 1 39 ? 61.041 -53.049 10.321 1.00 42.74 39 GLU B N 1
ATOM 2892 C CA . GLU B 1 39 ? 62.095 -52.798 11.294 1.00 43.16 39 GLU B CA 1
ATOM 2893 C C . GLU B 1 39 ? 61.581 -51.912 12.426 1.00 41.77 39 GLU B C 1
ATOM 2894 O O . GLU B 1 39 ? 61.937 -52.100 13.590 1.00 40.73 39 GLU B O 1
ATOM 2900 N N . ALA B 1 40 ? 60.738 -50.945 12.076 1.00 38.63 40 ALA B N 1
ATOM 2901 C CA . ALA B 1 40 ? 60.173 -50.028 13.058 1.00 37.19 40 ALA B CA 1
ATOM 2902 C C . ALA B 1 40 ? 59.069 -50.709 13.857 1.00 36.69 40 ALA B C 1
ATOM 2903 O O . ALA B 1 40 ? 59.021 -50.602 15.082 1.00 34.80 40 ALA B O 1
ATOM 2905 N N . ARG B 1 41 ? 58.181 -51.406 13.154 1.00 38.31 41 ARG B N 1
ATOM 2906 C CA . ARG B 1 41 ? 57.074 -52.116 13.785 1.00 40.72 41 ARG B CA 1
ATOM 2907 C C . ARG B 1 41 ? 57.636 -53.142 14.762 1.00 40.24 41 ARG B C 1
ATOM 2908 O O . ARG B 1 41 ? 57.087 -53.369 15.839 1.00 38.93 41 ARG B O 1
ATOM 2916 N N . LYS B 1 42 ? 58.741 -53.759 14.362 1.00 41.19 42 LYS B N 1
ATOM 2917 C CA . LYS B 1 42 ? 59.416 -54.767 15.166 1.00 42.67 42 LYS B CA 1
ATOM 2918 C C . LYS B 1 42 ? 59.823 -54.224 16.535 1.00 42.20 42 LYS B C 1
ATOM 2919 O O . LYS B 1 42 ? 60.025 -54.990 17.475 1.00 42.82 42 LYS B O 1
ATOM 2925 N N . LYS B 1 43 ? 59.931 -52.903 16.646 1.00 39.73 43 LYS B N 1
ATOM 2926 C CA . LYS B 1 43 ? 60.314 -52.273 17.906 1.00 38.11 43 LYS B CA 1
ATOM 2927 C C . LYS B 1 43 ? 59.250 -51.323 18.445 1.00 35.94 43 LYS B C 1
ATOM 2928 O O . LYS B 1 43 ? 59.517 -50.529 19.348 1.00 35.55 43 LYS B O 1
ATOM 2934 N N . GLY B 1 44 ? 58.045 -51.405 17.890 1.00 34.32 44 GLY B N 1
ATOM 2935 C CA . GLY B 1 44 ? 56.964 -50.546 18.342 1.00 32.97 44 GLY B CA 1
ATOM 2936 C C . GLY B 1 44 ? 57.173 -49.075 18.020 1.00 32.22 44 GLY B C 1
ATOM 2937 O O . GLY B 1 44 ? 56.513 -48.210 18.597 1.00 32.01 44 GLY B O 1
ATOM 2938 N N . ILE B 1 45 ? 58.095 -48.791 17.106 1.00 30.14 45 ILE B N 1
ATOM 2939 C CA . ILE B 1 45 ? 58.384 -47.419 16.700 1.00 30.43 45 ILE B CA 1
ATOM 2940 C C . ILE B 1 45 ? 57.348 -46.984 15.668 1.00 30.73 45 ILE B C 1
ATOM 2941 O O . ILE B 1 45 ? 57.152 -47.661 14.657 1.00 30.52 45 ILE B O 1
ATOM 2946 N N . ARG B 1 46 ? 56.680 -45.862 15.926 1.00 30.44 46 ARG B N 1
ATOM 2947 C CA . ARG B 1 46 ? 55.661 -45.364 15.006 1.00 29.60 46 ARG B CA 1
ATOM 2948 C C . ARG B 1 46 ? 56.140 -44.169 14.189 1.00 28.13 46 ARG B C 1
ATOM 2949 O O . ARG B 1 46 ? 56.622 -43.179 14.740 1.00 26.52 46 ARG B O 1
ATOM 2957 N N . LEU B 1 47 ? 56.002 -44.272 12.872 1.00 25.97 47 LEU B N 1
ATOM 2958 C CA . LEU B 1 47 ? 56.414 -43.204 11.971 1.00 24.37 47 LEU B CA 1
ATOM 2959 C C . LEU B 1 47 ? 55.214 -42.451 11.423 1.00 23.90 47 LEU B C 1
ATOM 2960 O O . LEU B 1 47 ? 54.162 -43.041 11.168 1.00 22.88 47 LEU B O 1
ATOM 2965 N N . TYR B 1 48 ? 55.387 -41.144 11.248 1.00 22.49 48 TYR B N 1
ATOM 2966 C CA . TYR B 1 48 ? 54.348 -40.278 10.702 1.00 21.77 48 TYR B CA 1
ATOM 2967 C C . TYR B 1 48 ? 55.000 -39.395 9.658 1.00 21.12 48 TYR B C 1
ATOM 2968 O O . TYR B 1 48 ? 56.065 -38.822 9.897 1.00 21.18 48 TYR B O 1
ATOM 2977 N N . ALA B 1 49 ? 54.360 -39.288 8.501 1.00 19.91 49 ALA B N 1
ATOM 2978 C CA . ALA B 1 49 ? 54.885 -38.467 7.425 1.00 19.60 49 ALA B CA 1
ATOM 2979 C C . ALA B 1 49 ? 54.075 -37.187 7.281 1.00 20.21 49 ALA B C 1
ATOM 2980 O O . ALA B 1 49 ? 52.879 -37.227 6.984 1.00 19.87 49 ALA B O 1
ATOM 2982 N N . LYS B 1 50 ? 54.733 -36.056 7.518 1.00 20.36 50 LYS B N 1
ATOM 2983 C CA . LYS B 1 50 ? 54.103 -34.750 7.371 1.00 19.70 50 LYS B CA 1
ATOM 2984 C C . LYS B 1 50 ? 54.294 -34.495 5.874 1.00 19.68 50 LYS B C 1
ATOM 2985 O O . LYS B 1 50 ? 55.379 -34.146 5.420 1.00 19.19 50 LYS B O 1
ATOM 2991 N N . TYR B 1 51 ? 53.221 -34.711 5.123 1.00 20.85 51 TYR B N 1
ATOM 2992 C CA . TYR B 1 51 ? 53.209 -34.609 3.668 1.00 19.65 51 TYR B CA 1
ATOM 2993 C C . TYR B 1 51 ? 53.123 -33.180 3.134 1.00 19.42 51 TYR B C 1
ATOM 2994 O O . TYR B 1 51 ? 52.067 -32.730 2.692 1.00 19.21 51 TYR B O 1
ATOM 3003 N N . GLU B 1 52 ? 54.252 -32.481 3.157 1.00 17.94 52 GLU B N 1
ATOM 3004 C CA . GLU B 1 52 ? 54.317 -31.099 2.695 1.00 17.70 52 GLU B CA 1
ATOM 3005 C C . GLU B 1 52 ? 54.171 -30.935 1.183 1.00 18.68 52 GLU B C 1
ATOM 3006 O O . GLU B 1 52 ? 54.093 -29.814 0.679 1.00 17.72 52 GLU B O 1
ATOM 3012 N N . GLY B 1 53 ? 54.140 -32.052 0.463 1.00 19.86 53 GLY B N 1
ATOM 3013 C CA . GLY B 1 53 ? 53.976 -31.988 -0.977 1.00 18.99 53 GLY B CA 1
ATOM 3014 C C . GLY B 1 53 ? 52.548 -31.592 -1.315 1.00 19.15 53 GLY B C 1
ATOM 3015 O O . GLY B 1 53 ? 52.234 -31.309 -2.467 1.00 18.93 53 GLY B O 1
ATOM 3016 N N . LEU B 1 54 ? 51.675 -31.573 -0.310 1.00 17.80 54 LEU B N 1
ATOM 3017 C CA . LEU B 1 54 ? 50.284 -31.206 -0.542 1.00 18.31 54 LEU B CA 1
ATOM 3018 C C . LEU B 1 54 ? 49.983 -29.732 -0.276 1.00 18.88 54 LEU B C 1
ATOM 3019 O O . LEU B 1 54 ? 48.827 -29.330 -0.121 1.00 19.94 54 LEU B O 1
ATOM 3024 N N . ASN B 1 55 ? 51.036 -28.925 -0.216 1.00 19.11 55 ASN B N 1
ATOM 3025 C CA . ASN B 1 55 ? 50.872 -27.489 -0.052 1.00 17.94 55 ASN B CA 1
ATOM 3026 C C . ASN B 1 55 ? 50.521 -27.000 -1.452 1.00 18.37 55 ASN B C 1
ATOM 3027 O O . ASN B 1 55 ? 50.771 -27.700 -2.428 1.00 17.64 55 ASN B O 1
ATOM 3032 N N . PRO B 1 56 ? 49.941 -25.794 -1.568 1.00 18.64 56 PRO B N 1
ATOM 3033 C CA . PRO B 1 56 ? 49.542 -25.197 -2.848 1.00 17.59 56 PRO B CA 1
ATOM 3034 C C . PRO B 1 56 ? 50.479 -25.350 -4.049 1.00 19.05 56 PRO B C 1
ATOM 3035 O O . PRO B 1 56 ? 50.014 -25.667 -5.149 1.00 19.19 56 PRO B O 1
ATOM 3039 N N . THR B 1 57 ? 51.781 -25.122 -3.869 1.00 16.80 57 THR B N 1
ATOM 3040 C CA . THR B 1 57 ? 52.704 -25.248 -4.997 1.00 17.68 57 THR B CA 1
ATOM 3041 C C . THR B 1 57 ? 53.468 -26.568 -5.014 1.00 16.78 57 THR B C 1
ATOM 3042 O O . THR B 1 57 ? 54.345 -26.773 -5.855 1.00 17.48 57 THR B O 1
ATOM 3046 N N . GLY B 1 58 ? 53.149 -27.457 -4.081 1.00 15.76 58 GLY B N 1
ATOM 3047 C CA . GLY B 1 58 ? 53.818 -28.745 -4.050 1.00 16.34 58 GLY B CA 1
ATOM 3048 C C . GLY B 1 58 ? 55.026 -28.890 -3.140 1.00 18.85 58 GLY B C 1
ATOM 3049 O O . GLY B 1 58 ? 55.740 -29.891 -3.228 1.00 18.73 58 GLY B O 1
ATOM 3050 N N . SER B 1 59 ? 55.270 -27.912 -2.271 1.00 20.47 59 SER B N 1
ATOM 3051 C CA . SER B 1 59 ? 56.404 -28.003 -1.352 1.00 19.26 59 SER B CA 1
ATOM 3052 C C . SER B 1 59 ? 56.179 -27.181 -0.087 1.00 18.56 59 SER B C 1
ATOM 3053 O O . SER B 1 59 ? 55.362 -26.263 -0.061 1.00 18.40 59 SER B O 1
ATOM 3056 N N . PHE B 1 60 ? 56.918 -27.531 0.960 1.00 17.25 60 PHE B N 1
ATOM 3057 C CA . PHE B 1 60 ? 56.822 -26.873 2.259 1.00 18.46 60 PHE B CA 1
ATOM 3058 C C . PHE B 1 60 ? 57.148 -25.385 2.205 1.00 17.65 60 PHE B C 1
ATOM 3059 O O . PHE B 1 60 ? 56.774 -24.634 3.100 1.00 18.61 60 PHE B O 1
ATOM 3067 N N . LYS B 1 61 ? 57.853 -24.960 1.165 1.00 19.23 61 LYS B N 1
ATOM 3068 C CA . LYS B 1 61 ? 58.240 -23.562 1.072 1.00 19.32 61 LYS B CA 1
ATOM 3069 C C . LYS B 1 61 ? 57.075 -22.581 1.067 1.00 18.73 61 LYS B C 1
ATOM 3070 O O . LYS B 1 61 ? 57.259 -21.406 1.385 1.00 19.23 61 LYS B O 1
ATOM 3076 N N . ASP B 1 62 ? 55.874 -23.056 0.733 1.00 17.76 62 ASP B N 1
ATOM 3077 C CA . ASP B 1 62 ? 54.694 -22.189 0.753 1.00 16.87 62 ASP B CA 1
ATOM 3078 C C . ASP B 1 62 ? 54.483 -21.653 2.172 1.00 17.27 62 ASP B C 1
ATOM 3079 O O . ASP B 1 62 ? 53.917 -20.578 2.359 1.00 17.36 62 ASP B O 1
ATOM 3084 N N . ARG B 1 63 ? 54.916 -22.422 3.170 1.00 17.02 63 ARG B N 1
ATOM 3085 C CA . ARG B 1 63 ? 54.772 -22.014 4.572 1.00 17.62 63 ARG B CA 1
ATOM 3086 C C . ARG B 1 63 ? 55.527 -20.726 4.843 1.00 17.70 63 ARG B C 1
ATOM 3087 O O . ARG B 1 63 ? 55.023 -19.822 5.511 1.00 19.31 63 ARG B O 1
ATOM 3095 N N . GLY B 1 64 ? 56.751 -20.657 4.342 1.00 16.52 64 GLY B N 1
ATOM 3096 C CA . GLY B 1 64 ? 57.545 -19.463 4.550 1.00 18.22 64 GLY B CA 1
ATOM 3097 C C . GLY B 1 64 ? 57.179 -18.366 3.569 1.00 19.53 64 GLY B C 1
ATOM 3098 O O . GLY B 1 64 ? 57.221 -17.179 3.902 1.00 17.93 64 GLY B O 1
ATOM 3099 N N . MET B 1 65 ? 56.802 -18.755 2.358 1.00 17.85 65 MET B N 1
ATOM 3100 C CA . MET B 1 65 ? 56.469 -17.768 1.342 1.00 17.67 65 MET B CA 1
ATOM 3101 C C . MET B 1 65 ? 55.243 -16.938 1.698 1.00 18.01 65 MET B C 1
ATOM 3102 O O . MET B 1 65 ? 55.227 -15.734 1.451 1.00 17.37 65 MET B O 1
ATOM 3107 N N . THR B 1 66 ? 54.218 -17.555 2.286 1.00 17.16 66 THR B N 1
ATOM 3108 C CA . THR B 1 66 ? 53.033 -16.782 2.639 1.00 17.66 66 THR B CA 1
ATOM 3109 C C . THR B 1 66 ? 53.405 -15.652 3.601 1.00 18.33 66 THR B C 1
ATOM 3110 O O . THR B 1 66 ? 52.945 -14.524 3.441 1.00 17.08 66 THR B O 1
ATOM 3114 N N . LEU B 1 67 ? 54.253 -15.939 4.585 1.00 17.80 67 LEU B N 1
ATOM 3115 C CA . LEU B 1 67 ? 54.650 -14.895 5.532 1.00 17.60 67 LEU B CA 1
ATOM 3116 C C . LEU B 1 67 ? 55.632 -13.906 4.901 1.00 16.01 67 LEU B C 1
ATOM 3117 O O . LEU B 1 67 ? 55.502 -12.699 5.084 1.00 17.84 67 LEU B O 1
ATOM 3122 N N . ALA B 1 68 ? 56.609 -14.413 4.158 1.00 16.28 68 ALA B N 1
ATOM 3123 C CA . ALA B 1 68 ? 57.601 -13.548 3.527 1.00 18.72 68 ALA B CA 1
ATOM 3124 C C . ALA B 1 68 ? 56.970 -12.581 2.528 1.00 19.19 68 ALA B C 1
ATOM 3125 O O . ALA B 1 68 ? 57.336 -11.407 2.476 1.00 17.73 68 ALA B O 1
ATOM 3127 N N . VAL B 1 69 ? 56.017 -13.068 1.738 1.00 17.77 69 VAL B N 1
ATOM 3128 C CA . VAL B 1 69 ? 55.372 -12.216 0.752 1.00 17.69 69 VAL B CA 1
ATOM 3129 C C . VAL B 1 69 ? 54.389 -11.257 1.419 1.00 18.05 69 VAL B C 1
ATOM 3130 O O . VAL B 1 69 ? 54.269 -10.101 1.014 1.00 17.99 69 VAL B O 1
ATOM 3134 N N . SER B 1 70 ? 53.694 -11.730 2.448 1.00 17.16 70 SER B N 1
ATOM 3135 C CA . SER B 1 70 ? 52.762 -10.877 3.168 1.00 17.78 70 SER B CA 1
ATOM 3136 C C . SER B 1 70 ? 53.524 -9.708 3.810 1.00 17.61 70 SER B C 1
ATOM 3137 O O . SER B 1 70 ? 53.098 -8.558 3.729 1.00 16.84 70 SER B O 1
ATOM 3140 N N . LYS B 1 71 ? 54.655 -10.007 4.442 1.00 18.13 71 LYS B N 1
ATOM 3141 C CA . LYS B 1 71 ? 55.454 -8.968 5.087 1.00 19.13 71 LYS B CA 1
ATOM 3142 C C . LYS B 1 71 ? 56.078 -8.047 4.038 1.00 20.12 71 LYS B C 1
ATOM 3143 O O . LYS B 1 71 ? 56.208 -6.843 4.259 1.00 19.59 71 LYS B O 1
ATOM 3149 N N . ALA B 1 72 ? 56.460 -8.618 2.898 1.00 18.71 72 ALA B N 1
ATOM 3150 C CA . ALA B 1 72 ? 57.048 -7.836 1.811 1.00 21.08 72 ALA B CA 1
ATOM 3151 C C . ALA B 1 72 ? 56.047 -6.775 1.366 1.00 21.80 72 ALA B C 1
ATOM 3152 O O . ALA B 1 72 ? 56.395 -5.600 1.212 1.00 22.20 72 ALA B O 1
ATOM 3154 N N . VAL B 1 73 ? 54.802 -7.196 1.161 1.00 20.81 73 VAL B N 1
ATOM 3155 C CA . VAL B 1 73 ? 53.747 -6.286 0.739 1.00 22.47 73 VAL B CA 1
ATOM 3156 C C . VAL B 1 73 ? 53.429 -5.267 1.830 1.00 22.63 73 VAL B C 1
ATOM 3157 O O . VAL B 1 73 ? 53.095 -4.116 1.534 1.00 19.69 73 VAL B O 1
ATOM 3161 N N . GLU B 1 74 ? 53.535 -5.682 3.091 1.00 20.99 74 GLU B N 1
ATOM 3162 C CA . GLU B 1 74 ? 53.271 -4.763 4.195 1.00 22.16 74 GLU B CA 1
ATOM 3163 C C . GLU B 1 74 ? 54.241 -3.588 4.076 1.00 22.31 74 GLU B C 1
ATOM 3164 O O . GLU B 1 74 ? 53.903 -2.454 4.414 1.00 23.26 74 GLU B O 1
ATOM 3170 N N . GLY B 1 75 ? 55.447 -3.880 3.593 1.00 22.68 75 GLY B N 1
ATOM 3171 C CA . GLY B 1 75 ? 56.460 -2.853 3.422 1.00 24.97 75 GLY B CA 1
ATOM 3172 C C . GLY B 1 75 ? 56.429 -2.199 2.049 1.00 26.09 75 GLY B C 1
ATOM 3173 O O . GLY B 1 75 ? 57.339 -1.450 1.692 1.00 28.85 75 GLY B O 1
ATOM 3174 N N . GLY B 1 76 ? 55.388 -2.490 1.274 1.00 25.31 76 GLY B N 1
ATOM 3175 C CA . GLY B 1 76 ? 55.251 -1.905 -0.050 1.00 24.88 76 GLY B CA 1
ATOM 3176 C C . GLY B 1 76 ? 56.141 -2.481 -1.137 1.00 24.52 76 GLY B C 1
ATOM 3177 O O . GLY B 1 76 ? 56.375 -1.829 -2.155 1.00 25.86 76 GLY B O 1
ATOM 3178 N N . ALA B 1 77 ? 56.641 -3.696 -0.940 1.00 23.73 77 ALA B N 1
ATOM 3179 C CA . ALA B 1 77 ? 57.502 -4.323 -1.937 1.00 23.86 77 ALA B CA 1
ATOM 3180 C C . ALA B 1 77 ? 56.772 -4.405 -3.276 1.00 23.08 77 ALA B C 1
ATOM 3181 O O . ALA B 1 77 ? 55.577 -4.699 -3.324 1.00 24.23 77 ALA B O 1
ATOM 3183 N N . GLN B 1 78 ? 57.492 -4.135 -4.360 1.00 22.61 78 GLN B N 1
ATOM 3184 C CA . GLN B 1 78 ? 56.911 -4.182 -5.698 1.00 23.37 78 GLN B CA 1
ATOM 3185 C C . GLN B 1 78 ? 57.193 -5.525 -6.347 1.00 23.91 78 GLN B C 1
ATOM 3186 O O . GLN B 1 78 ? 56.673 -5.832 -7.420 1.00 23.87 78 GLN B O 1
ATOM 3192 N N . ALA B 1 79 ? 58.024 -6.322 -5.687 1.00 21.76 79 ALA B N 1
ATOM 3193 C CA . ALA B 1 79 ? 58.385 -7.632 -6.195 1.00 22.48 79 ALA B CA 1
ATOM 3194 C C . ALA B 1 79 ? 59.185 -8.401 -5.162 1.00 21.65 79 ALA B C 1
ATOM 3195 O O . ALA B 1 79 ? 59.609 -7.848 -4.147 1.00 22.08 79 ALA B O 1
ATOM 3197 N N . VAL B 1 80 ? 59.367 -9.689 -5.427 1.00 19.97 80 VAL B N 1
ATOM 3198 C CA . VAL B 1 80 ? 60.172 -10.551 -4.579 1.00 19.72 80 VAL B CA 1
ATOM 3199 C C . VAL B 1 80 ? 61.143 -11.180 -5.562 1.00 20.50 80 VAL B C 1
ATOM 3200 O O . VAL B 1 80 ? 60.850 -11.266 -6.756 1.00 21.64 80 VAL B O 1
ATOM 3204 N N . ALA B 1 81 ? 62.305 -11.596 -5.081 1.00 20.77 81 ALA B N 1
ATOM 3205 C CA . ALA B 1 81 ? 63.290 -12.192 -5.964 1.00 21.72 81 ALA B CA 1
ATOM 3206 C C . ALA B 1 81 ? 64.039 -13.318 -5.286 1.00 22.58 81 ALA B C 1
ATOM 3207 O O . ALA B 1 81 ? 64.108 -13.382 -4.060 1.00 22.64 81 ALA B O 1
ATOM 3209 N N . CYS B 1 82 ? 64.583 -14.214 -6.100 1.00 23.85 82 CYS B N 1
ATOM 3210 C CA . CYS B 1 82 ? 65.374 -15.331 -5.610 1.00 25.17 82 CYS B CA 1
ATOM 3211 C C . CYS B 1 82 ? 66.347 -15.712 -6.717 1.00 26.14 82 CYS B C 1
ATOM 3212 O O . CYS B 1 82 ? 66.101 -15.435 -7.894 1.00 26.65 82 CYS B O 1
ATOM 3215 N N . ALA B 1 83 ? 67.467 -16.316 -6.340 1.00 28.05 83 ALA B N 1
ATOM 3216 C CA . ALA B 1 83 ? 68.465 -16.728 -7.315 1.00 31.17 83 ALA B CA 1
ATOM 3217 C C . ALA B 1 83 ? 68.476 -18.245 -7.388 1.00 33.93 83 ALA B C 1
ATOM 3218 O O . ALA B 1 83 ? 69.509 -18.884 -7.190 1.00 35.71 83 ALA B O 1
ATOM 3220 N N . SER B 1 84 ? 67.315 -18.822 -7.669 1.00 34.43 84 SER B N 1
ATOM 3221 C CA . SER B 1 84 ? 67.209 -20.267 -7.763 1.00 36.15 84 SER B CA 1
ATOM 3222 C C . SER B 1 84 ? 65.999 -20.679 -8.579 1.00 35.28 84 SER B C 1
ATOM 3223 O O . SER B 1 84 ? 65.063 -19.904 -8.765 1.00 35.43 84 SER B O 1
ATOM 3226 N N . THR B 1 85 ? 66.039 -21.905 -9.081 1.00 33.70 85 THR B N 1
ATOM 3227 C CA . THR B 1 85 ? 64.939 -22.452 -9.852 1.00 33.69 85 THR B CA 1
ATOM 3228 C C . THR B 1 85 ? 64.269 -23.454 -8.922 1.00 31.94 85 THR B C 1
ATOM 3229 O O . THR B 1 85 ? 64.587 -23.516 -7.735 1.00 34.30 85 THR B O 1
ATOM 3233 N N . GLY B 1 86 ? 63.340 -24.236 -9.446 1.00 29.14 86 GLY B N 1
ATOM 3234 C CA . GLY B 1 86 ? 62.699 -25.226 -8.605 1.00 26.38 86 GLY B CA 1
ATOM 3235 C C . GLY B 1 86 ? 61.631 -24.725 -7.655 1.00 24.40 86 GLY B C 1
ATOM 3236 O O . GLY B 1 86 ? 60.912 -23.771 -7.948 1.00 21.69 86 GLY B O 1
ATOM 3237 N N . ASN B 1 87 ? 61.555 -25.375 -6.497 1.00 23.16 87 ASN B N 1
ATOM 3238 C CA . ASN B 1 87 ? 60.545 -25.084 -5.488 1.00 22.16 87 ASN B CA 1
ATOM 3239 C C . ASN B 1 87 ? 60.460 -23.666 -4.957 1.00 20.96 87 ASN B C 1
ATOM 3240 O O . ASN B 1 87 ? 59.360 -23.141 -4.800 1.00 18.96 87 ASN B O 1
ATOM 3245 N N . THR B 1 88 ? 61.598 -23.048 -4.664 1.00 19.03 88 THR B N 1
ATOM 3246 C CA . THR B 1 88 ? 61.567 -21.686 -4.149 1.00 19.68 88 THR B CA 1
ATOM 3247 C C . THR B 1 88 ? 60.979 -20.752 -5.198 1.00 18.92 88 THR B C 1
ATOM 3248 O O . THR B 1 88 ? 60.125 -19.931 -4.894 1.00 18.97 88 THR B O 1
ATOM 3252 N N . ALA B 1 89 ? 61.442 -20.890 -6.438 1.00 20.10 89 ALA B N 1
ATOM 3253 C CA . ALA B 1 89 ? 60.961 -20.061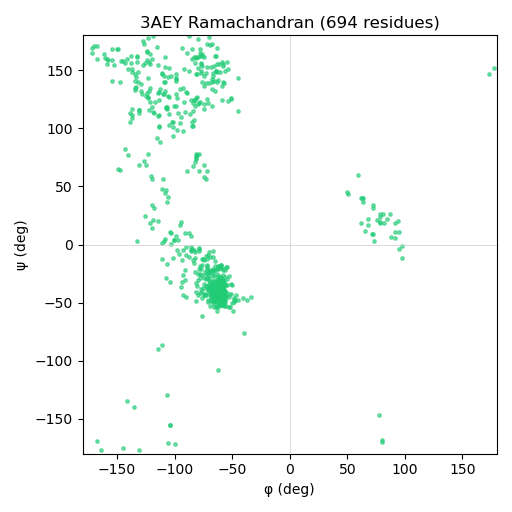 -7.535 1.00 20.09 89 ALA B CA 1
ATOM 3254 C C . ALA B 1 89 ? 59.458 -20.223 -7.750 1.00 18.96 89 ALA B C 1
ATOM 3255 O O . ALA B 1 89 ? 58.737 -19.237 -7.900 1.00 17.84 89 ALA B O 1
ATOM 3257 N N . ALA B 1 90 ? 58.987 -21.468 -7.770 1.00 17.44 90 ALA B N 1
ATOM 3258 C CA . ALA B 1 90 ? 57.565 -21.734 -7.975 1.00 16.91 90 ALA B CA 1
ATOM 3259 C C . ALA B 1 90 ? 56.705 -21.133 -6.864 1.00 16.75 90 ALA B C 1
ATOM 3260 O O . ALA B 1 90 ? 55.677 -20.513 -7.132 1.00 16.39 90 ALA B O 1
ATOM 3262 N N . SER B 1 91 ? 57.127 -21.319 -5.619 1.00 16.06 91 SER B N 1
ATOM 3263 C CA . SER B 1 91 ? 56.375 -20.791 -4.486 1.00 16.20 91 SER B CA 1
ATOM 3264 C C . SER B 1 91 ? 56.348 -19.261 -4.536 1.00 16.29 91 SER B C 1
ATOM 3265 O O . SER B 1 91 ? 55.285 -18.644 -4.415 1.00 16.21 91 SER B O 1
ATOM 3268 N N . ALA B 1 92 ? 57.514 -18.652 -4.726 1.00 17.37 92 ALA B N 1
ATOM 3269 C CA . ALA B 1 92 ? 57.601 -17.192 -4.802 1.00 17.95 92 ALA B CA 1
ATOM 3270 C C . ALA B 1 92 ? 56.681 -16.662 -5.903 1.00 17.98 92 ALA B C 1
ATOM 3271 O O . ALA B 1 92 ? 55.968 -15.680 -5.713 1.00 17.76 92 ALA B O 1
ATOM 3273 N N . ALA B 1 93 ? 56.697 -17.321 -7.055 1.00 18.09 93 ALA B N 1
ATOM 3274 C CA . ALA B 1 93 ? 55.870 -16.899 -8.182 1.00 17.83 93 ALA B CA 1
ATOM 3275 C C . ALA B 1 93 ? 54.374 -16.979 -7.878 1.00 15.93 93 ALA B C 1
ATOM 3276 O O . ALA B 1 93 ? 53.619 -16.065 -8.210 1.00 16.39 93 ALA B O 1
ATOM 3278 N N . ALA B 1 94 ? 53.946 -18.072 -7.248 1.00 16.22 94 ALA B N 1
ATOM 3279 C CA . ALA B 1 94 ? 52.538 -18.259 -6.914 1.00 15.78 94 ALA B CA 1
ATOM 3280 C C . ALA B 1 94 ? 52.040 -17.193 -5.941 1.00 17.07 94 ALA B C 1
ATOM 3281 O O . ALA B 1 94 ? 50.966 -16.617 -6.128 1.00 15.90 94 ALA B O 1
ATOM 3283 N N . TYR B 1 95 ? 52.817 -16.929 -4.897 1.00 17.53 95 TYR B N 1
ATOM 3284 C CA . TYR B 1 95 ? 52.406 -15.924 -3.926 1.00 17.92 95 TYR B CA 1
ATOM 3285 C C . TYR B 1 95 ? 52.522 -14.501 -4.467 1.00 17.23 95 TYR B C 1
ATOM 3286 O O . TYR B 1 95 ? 51.692 -13.647 -4.158 1.00 17.77 95 TYR B O 1
ATOM 3295 N N . ALA B 1 96 ? 53.532 -14.242 -5.287 1.00 18.30 96 ALA B N 1
ATOM 3296 C CA . ALA B 1 96 ? 53.671 -12.907 -5.867 1.00 19.33 96 ALA B CA 1
ATOM 3297 C C . ALA B 1 96 ? 52.443 -12.674 -6.746 1.00 20.22 96 ALA B C 1
ATOM 3298 O O . ALA B 1 96 ? 51.859 -11.586 -6.758 1.00 20.07 96 ALA B O 1
ATOM 3300 N N . ALA B 1 97 ? 52.047 -13.712 -7.475 1.00 20.92 97 ALA B N 1
ATOM 3301 C CA . ALA B 1 97 ? 50.882 -13.619 -8.347 1.00 20.94 97 ALA B CA 1
ATOM 3302 C C . ALA B 1 97 ? 49.638 -13.322 -7.518 1.00 21.48 97 ALA B C 1
ATOM 3303 O O . ALA B 1 97 ? 48.840 -12.456 -7.872 1.00 21.09 97 ALA B O 1
ATOM 3305 N N . ARG B 1 98 ? 49.473 -14.025 -6.402 1.00 19.82 98 ARG B N 1
ATOM 3306 C CA . ARG B 1 98 ? 48.303 -13.782 -5.573 1.00 19.38 98 ARG B CA 1
ATOM 3307 C C . ARG B 1 98 ? 48.327 -12.390 -4.947 1.00 20.47 98 ARG B C 1
ATOM 3308 O O . ARG B 1 98 ? 47.278 -11.772 -4.765 1.00 19.92 98 ARG B O 1
ATOM 3316 N N . ALA B 1 99 ? 49.521 -11.899 -4.627 1.00 19.15 99 ALA B N 1
ATOM 3317 C CA . ALA B 1 99 ? 49.662 -10.574 -4.018 1.00 20.09 99 ALA B CA 1
ATOM 3318 C C . ALA B 1 99 ? 49.545 -9.464 -5.062 1.00 21.43 99 ALA B C 1
ATOM 3319 O O . ALA B 1 99 ? 49.256 -8.313 -4.731 1.00 21.78 99 ALA B O 1
ATOM 3321 N N . GLY B 1 100 ? 49.770 -9.813 -6.324 1.00 21.96 100 GLY B N 1
ATOM 3322 C CA . GLY B 1 100 ? 49.685 -8.823 -7.382 1.00 22.38 100 GLY B CA 1
ATOM 3323 C C . GLY B 1 100 ? 50.995 -8.089 -7.600 1.00 22.65 100 GLY B C 1
ATOM 3324 O O . GLY B 1 100 ? 50.999 -6.946 -8.055 1.00 22.29 100 GLY B O 1
ATOM 3325 N N . ILE B 1 101 ? 52.109 -8.732 -7.263 1.00 20.86 101 ILE B N 1
ATOM 3326 C CA . ILE B 1 101 ? 53.421 -8.124 -7.453 1.00 22.69 101 ILE B CA 1
ATOM 3327 C C . ILE B 1 101 ? 54.271 -9.029 -8.337 1.00 23.43 101 ILE B C 1
ATOM 3328 O O . ILE B 1 101 ? 53.829 -10.106 -8.730 1.00 22.82 101 ILE B O 1
ATOM 3333 N N . LEU B 1 102 ? 55.489 -8.594 -8.643 1.00 24.27 102 LEU B N 1
ATOM 3334 C CA . LEU B 1 102 ? 56.381 -9.360 -9.508 1.00 26.21 102 LEU B CA 1
ATOM 3335 C C . LEU B 1 102 ? 57.235 -10.387 -8.784 1.00 25.64 102 LEU B C 1
ATOM 3336 O O . LEU B 1 102 ? 57.608 -10.203 -7.627 1.00 24.39 102 LEU B O 1
ATOM 3341 N N . ALA B 1 103 ? 57.545 -11.470 -9.487 1.00 24.34 103 ALA B N 1
ATOM 3342 C CA . ALA B 1 103 ? 58.403 -12.518 -8.957 1.00 23.30 103 ALA B CA 1
ATOM 3343 C C . ALA B 1 103 ? 59.597 -12.552 -9.903 1.00 24.92 103 ALA B C 1
ATOM 3344 O O . ALA B 1 103 ? 59.455 -12.881 -11.083 1.00 24.99 103 ALA B O 1
ATOM 3346 N N . ILE B 1 104 ? 60.768 -12.200 -9.388 1.00 23.95 104 ILE B N 1
ATOM 3347 C CA . ILE B 1 104 ? 61.976 -12.169 -10.199 1.00 23.48 104 ILE B CA 1
ATOM 3348 C C . ILE B 1 104 ? 62.901 -13.340 -9.898 1.00 23.61 104 ILE B C 1
ATOM 3349 O O . ILE B 1 104 ? 63.251 -13.583 -8.746 1.00 22.91 104 ILE B O 1
ATOM 3354 N N . VAL B 1 105 ? 63.298 -14.055 -10.945 1.00 24.74 105 VAL B N 1
ATOM 3355 C CA . VAL B 1 105 ? 64.193 -15.200 -10.806 1.00 26.46 105 VAL B CA 1
ATOM 3356 C C . VAL B 1 105 ? 65.484 -14.930 -11.575 1.00 28.44 105 VAL B C 1
ATOM 3357 O O . VAL B 1 105 ? 65.479 -14.849 -12.805 1.00 28.14 105 VAL B O 1
ATOM 3361 N N . VAL B 1 106 ? 66.587 -14.795 -10.842 1.00 29.28 106 VAL B N 1
ATOM 3362 C CA . VAL B 1 106 ? 67.890 -14.508 -11.440 1.00 31.38 106 VAL B CA 1
ATOM 3363 C C . VAL B 1 106 ? 68.755 -15.757 -11.570 1.00 33.82 106 VAL B C 1
ATOM 3364 O O . VAL B 1 106 ? 69.097 -16.394 -10.571 1.00 33.19 106 VAL B O 1
ATOM 3368 N N . LEU B 1 107 ? 69.123 -16.089 -12.805 1.00 36.21 107 LEU B N 1
ATOM 3369 C CA . LEU B 1 107 ? 69.924 -17.280 -13.068 1.00 40.36 107 LEU B CA 1
ATOM 3370 C C . LEU B 1 107 ? 71.112 -17.031 -13.993 1.00 44.40 107 LEU B C 1
ATOM 3371 O O . LEU B 1 107 ? 71.117 -16.080 -14.776 1.00 44.46 107 LEU B O 1
ATOM 3376 N N . PRO B 1 108 ? 72.137 -17.895 -13.911 1.00 48.36 108 PRO B N 1
ATOM 3377 C CA . PRO B 1 108 ? 73.341 -17.789 -14.741 1.00 51.48 108 PRO B CA 1
ATOM 3378 C C . PRO B 1 108 ? 73.006 -17.957 -16.224 1.00 55.08 108 PRO B C 1
ATOM 3379 O O . PRO B 1 108 ? 71.898 -18.366 -16.576 1.00 55.37 108 PRO B O 1
ATOM 3383 N N . ALA B 1 109 ? 73.973 -17.651 -17.084 1.00 58.58 109 ALA B N 1
ATOM 3384 C CA . ALA B 1 109 ? 73.790 -17.750 -18.529 1.00 61.77 109 ALA B CA 1
ATOM 3385 C C . ALA B 1 109 ? 73.331 -19.130 -18.994 1.00 63.87 109 ALA B C 1
ATOM 3386 O O . ALA B 1 109 ? 72.812 -19.272 -20.101 1.00 64.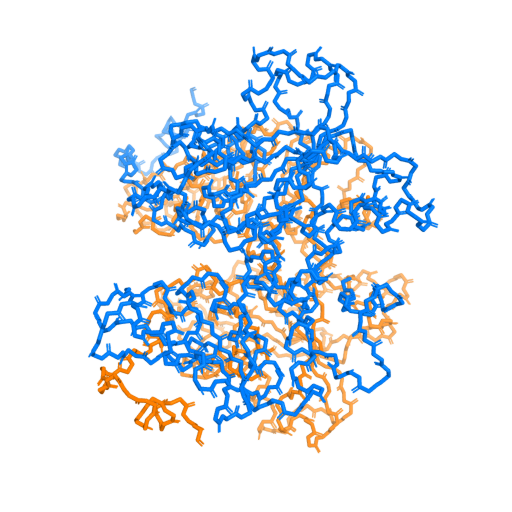37 109 ALA B O 1
ATOM 3388 N N . GLY B 1 110 ? 73.525 -20.141 -18.152 1.00 66.19 110 GLY B N 1
ATOM 3389 C CA . GLY B 1 110 ? 73.118 -21.492 -18.505 1.00 68.91 110 GLY B CA 1
ATOM 3390 C C . GLY B 1 110 ? 71.733 -21.554 -19.126 1.00 70.98 110 GLY B C 1
ATOM 3391 O O . GLY B 1 110 ? 70.836 -20.806 -18.732 1.00 71.56 110 GLY B O 1
ATOM 3392 N N . TYR B 1 111 ? 71.553 -22.446 -20.096 1.00 72.86 111 TYR B N 1
ATOM 3393 C CA . TYR B 1 111 ? 70.264 -22.587 -20.769 1.00 74.20 111 TYR B CA 1
ATOM 3394 C C . TYR B 1 111 ? 69.188 -23.027 -19.777 1.00 74.68 111 TYR B C 1
ATOM 3395 O O . TYR B 1 111 ? 68.017 -23.164 -20.131 1.00 75.98 111 TYR B O 1
ATOM 3404 N N . ALA B 1 113 ? 66.845 -26.016 -18.579 1.00 46.12 113 ALA B N 1
ATOM 3405 C CA . ALA B 1 113 ? 65.679 -26.870 -18.776 1.00 45.84 113 ALA B CA 1
ATOM 3406 C C . ALA B 1 113 ? 64.412 -26.149 -18.327 1.00 45.69 113 ALA B C 1
ATOM 3407 O O . ALA B 1 113 ? 64.287 -25.755 -17.165 1.00 45.13 113 ALA B O 1
ATOM 3409 N N . LEU B 1 114 ? 63.474 -25.982 -19.253 1.00 45.65 114 LEU B N 1
ATOM 3410 C CA . LEU B 1 114 ? 62.220 -25.297 -18.961 1.00 46.10 114 LEU B CA 1
ATOM 3411 C C . LEU B 1 114 ? 61.501 -25.948 -17.781 1.00 45.47 114 LEU B C 1
ATOM 3412 O O . LEU B 1 114 ? 60.854 -25.267 -16.986 1.00 45.36 114 LEU B O 1
ATOM 3417 N N . GLY B 1 115 ? 61.623 -27.267 -17.668 1.00 44.44 115 GLY B N 1
ATOM 3418 C CA . GLY B 1 115 ? 60.970 -27.978 -16.582 1.00 43.41 115 GLY B CA 1
ATOM 3419 C C . GLY B 1 115 ? 61.349 -27.462 -15.205 1.00 42.57 115 GLY B C 1
ATOM 3420 O O . GLY B 1 115 ? 60.563 -27.560 -14.261 1.00 42.96 115 GLY B O 1
ATOM 3421 N N . LYS B 1 116 ? 62.553 -26.910 -15.089 1.00 40.52 116 LYS B N 1
ATOM 3422 C CA . LYS B 1 116 ? 63.032 -26.384 -13.815 1.00 39.31 116 LYS B CA 1
ATOM 3423 C C . LYS B 1 116 ? 62.335 -25.088 -13.407 1.00 36.60 116 LYS B C 1
ATOM 3424 O O . LYS B 1 116 ? 62.318 -24.740 -12.225 1.00 36.73 116 LYS B O 1
ATOM 3430 N N . VAL B 1 117 ? 61.767 -24.371 -14.374 1.00 32.20 117 VAL B N 1
ATOM 3431 C CA . VAL B 1 117 ? 61.107 -23.107 -14.065 1.00 29.32 117 VAL B CA 1
ATOM 3432 C C . VAL B 1 117 ? 59.721 -22.930 -14.674 1.00 27.34 117 VAL B C 1
ATOM 3433 O O . VAL B 1 117 ? 59.106 -21.877 -14.509 1.00 24.80 117 VAL B O 1
ATOM 3437 N N . ALA B 1 118 ? 59.227 -23.951 -15.368 1.00 24.34 118 ALA B N 1
ATOM 3438 C CA . ALA B 1 118 ? 57.911 -23.867 -15.997 1.00 23.44 118 ALA B CA 1
ATOM 3439 C C . ALA B 1 118 ? 56.819 -23.499 -14.991 1.00 21.06 118 ALA B C 1
ATOM 3440 O O . ALA B 1 118 ? 55.924 -22.706 -15.291 1.00 19.78 118 ALA B O 1
ATOM 3442 N N . GLN B 1 119 ? 56.890 -24.068 -13.794 1.00 20.69 119 GLN B N 1
ATOM 3443 C CA . GLN B 1 119 ? 55.877 -23.774 -12.790 1.00 21.36 119 GLN B CA 1
ATOM 3444 C C . GLN B 1 119 ? 55.935 -22.305 -12.363 1.00 21.27 119 GLN B C 1
ATOM 3445 O O . GLN B 1 119 ? 54.899 -21.671 -12.167 1.00 21.56 119 GLN B O 1
ATOM 3451 N N . SER B 1 120 ? 57.136 -21.753 -12.221 1.00 21.41 120 SER B N 1
ATOM 3452 C CA . SER B 1 120 ? 57.237 -20.348 -11.834 1.00 22.61 120 SER B CA 1
ATOM 3453 C C . SER B 1 120 ? 56.737 -19.482 -12.990 1.00 21.21 120 SER B C 1
ATOM 3454 O O . SER B 1 120 ? 56.069 -18.468 -12.779 1.00 20.84 120 SER B O 1
ATOM 3457 N N . LEU B 1 121 ? 57.041 -19.898 -14.217 1.00 21.62 121 LEU B N 1
ATOM 3458 C CA . LEU B 1 121 ? 56.615 -19.152 -15.400 1.00 21.46 121 LEU B CA 1
ATOM 3459 C C . LEU B 1 121 ? 55.102 -19.119 -15.586 1.00 20.60 121 LEU B C 1
ATOM 3460 O O . LEU B 1 121 ? 54.542 -18.090 -15.964 1.00 20.99 121 LEU B O 1
ATOM 3465 N N . VAL B 1 122 ? 54.427 -20.233 -15.318 1.00 21.28 122 VAL B N 1
ATOM 3466 C CA . VAL B 1 122 ? 52.977 -20.260 -15.490 1.00 20.65 122 VAL B CA 1
ATOM 3467 C C . VAL B 1 122 ? 52.315 -19.218 -14.590 1.00 20.31 122 VAL B C 1
ATOM 3468 O O . VAL B 1 122 ? 51.248 -18.696 -14.910 1.00 18.97 122 VAL B O 1
ATOM 3472 N N . HIS B 1 123 ? 52.959 -18.907 -13.468 1.00 18.61 123 HIS B N 1
ATOM 3473 C CA . HIS B 1 123 ? 52.426 -17.909 -12.544 1.00 19.64 123 HIS B CA 1
ATOM 3474 C C . HIS B 1 123 ? 52.831 -16.493 -12.961 1.00 20.08 123 HIS B C 1
ATOM 3475 O O . HIS B 1 123 ? 52.421 -15.510 -12.339 1.00 20.37 123 HIS B O 1
ATOM 3482 N N . GLY B 1 124 ? 53.642 -16.399 -14.010 1.00 21.71 124 GLY B N 1
ATOM 3483 C CA . GLY B 1 124 ? 54.057 -15.098 -14.511 1.00 23.70 124 GLY B CA 1
ATOM 3484 C C . GLY B 1 124 ? 55.377 -14.557 -13.993 1.00 24.62 124 GLY B C 1
ATOM 3485 O O . GLY B 1 124 ? 55.623 -13.356 -14.070 1.00 26.25 124 GLY B O 1
ATOM 3486 N N . ALA B 1 125 ? 56.230 -15.432 -13.474 1.00 24.62 125 ALA B N 1
ATOM 3487 C CA . ALA B 1 125 ? 57.521 -15.008 -12.951 1.00 25.15 125 ALA B CA 1
ATOM 3488 C C . ALA B 1 125 ? 58.377 -14.428 -14.069 1.00 27.13 125 ALA B C 1
ATOM 3489 O O . ALA B 1 125 ? 58.261 -14.828 -15.228 1.00 24.43 125 ALA B O 1
ATOM 3491 N N . ARG B 1 126 ? 59.236 -13.479 -13.721 1.00 27.54 126 ARG B N 1
ATOM 3492 C CA . ARG B 1 126 ? 60.111 -12.874 -14.712 1.00 29.25 126 ARG B CA 1
ATOM 3493 C C . ARG B 1 126 ? 61.510 -13.442 -14.515 1.00 29.69 126 ARG B C 1
ATOM 3494 O O . ARG B 1 126 ? 62.157 -13.202 -13.491 1.00 27.92 126 ARG B O 1
ATOM 3502 N N . ILE B 1 127 ? 61.965 -14.217 -15.493 1.00 28.38 127 ILE B N 1
ATOM 3503 C CA . ILE B 1 127 ? 63.286 -14.819 -15.422 1.00 31.35 127 ILE B CA 1
ATOM 3504 C C . ILE B 1 127 ? 64.319 -13.894 -16.046 1.00 31.68 127 ILE B C 1
ATOM 3505 O O . ILE B 1 127 ? 64.128 -13.385 -17.152 1.00 30.79 127 ILE B O 1
ATOM 3510 N N . VAL B 1 128 ? 65.408 -13.671 -15.322 1.00 32.60 128 VAL B N 1
ATOM 3511 C CA . VAL B 1 128 ? 66.488 -12.829 -15.812 1.00 33.57 128 VAL B CA 1
ATOM 3512 C C . VAL B 1 128 ? 67.758 -13.664 -15.809 1.00 35.12 128 VAL B C 1
ATOM 3513 O O . VAL B 1 128 ? 68.222 -14.102 -14.756 1.00 34.81 128 VAL B O 1
ATOM 3517 N N . GLN B 1 129 ? 68.305 -13.895 -16.998 1.00 35.98 129 GLN B N 1
ATOM 3518 C CA . GLN B 1 129 ? 69.523 -14.678 -17.145 1.00 37.51 129 GLN B CA 1
ATOM 3519 C C . GLN B 1 129 ? 70.714 -13.741 -17.298 1.00 37.61 129 GLN B C 1
ATOM 3520 O O . GLN B 1 129 ? 70.691 -12.826 -18.121 1.00 36.51 129 GLN B O 1
ATOM 3526 N N . VAL B 1 130 ? 71.752 -13.968 -16.500 1.00 37.77 130 VAL B N 1
ATOM 3527 C CA . VAL B 1 130 ? 72.940 -13.125 -16.547 1.00 40.04 130 VAL B CA 1
ATOM 3528 C C . VAL B 1 130 ? 74.142 -13.868 -17.113 1.00 41.47 130 VAL B C 1
ATOM 3529 O O . VAL B 1 130 ? 74.293 -15.073 -16.915 1.00 40.67 130 VAL B O 1
ATOM 3533 N N . GLU B 1 131 ? 74.996 -13.136 -17.818 1.00 43.56 131 GLU B N 1
ATOM 3534 C CA . GLU B 1 131 ? 76.191 -13.719 -18.407 1.00 45.53 131 GLU B CA 1
ATOM 3535 C C . GLU B 1 131 ? 77.278 -13.807 -17.341 1.00 45.94 131 GLU B C 1
ATOM 3536 O O . GLU B 1 131 ? 78.239 -13.037 -17.339 1.00 46.46 131 GLU B O 1
ATOM 3542 N N . GLY B 1 132 ? 77.096 -14.755 -16.427 1.00 46.61 132 GLY B N 1
ATOM 3543 C CA . GLY B 1 132 ? 78.036 -14.968 -15.344 1.00 47.81 132 GLY B CA 1
ATOM 3544 C C . GLY B 1 132 ? 77.726 -16.293 -14.677 1.00 48.97 132 GLY B C 1
ATOM 3545 O O . GLY B 1 132 ? 76.934 -17.076 -15.202 1.00 48.85 132 GLY B O 1
ATOM 3546 N N . ASN B 1 133 ? 78.334 -16.552 -13.523 1.00 50.20 133 ASN B N 1
ATOM 3547 C CA . ASN B 1 133 ? 78.097 -17.807 -12.818 1.00 51.86 133 ASN B CA 1
ATOM 3548 C C . ASN B 1 133 ? 77.093 -17.668 -11.679 1.00 52.34 133 ASN B C 1
ATOM 3549 O O . ASN B 1 133 ? 76.452 -16.627 -11.524 1.00 51.88 133 ASN B O 1
ATOM 3554 N N . PHE B 1 134 ? 76.967 -18.727 -10.884 1.00 52.86 134 PHE B N 1
ATOM 3555 C CA . PHE B 1 134 ? 76.042 -18.754 -9.757 1.00 53.50 134 PHE B CA 1
ATOM 3556 C C . PHE B 1 134 ? 76.288 -17.628 -8.759 1.00 52.89 134 PHE B C 1
ATOM 3557 O O . PHE B 1 134 ? 75.347 -16.973 -8.313 1.00 52.07 134 PHE B O 1
ATOM 3565 N N . ASP B 1 135 ? 77.550 -17.411 -8.402 1.00 52.24 135 ASP B N 1
ATOM 3566 C CA . ASP B 1 135 ? 77.892 -16.357 -7.454 1.00 52.53 135 ASP B CA 1
ATOM 3567 C C . ASP B 1 135 ? 77.431 -14.999 -7.968 1.00 51.01 135 ASP B C 1
ATOM 3568 O O . ASP B 1 135 ? 76.857 -14.207 -7.222 1.00 51.26 135 ASP B O 1
ATOM 3573 N N . ASP B 1 136 ? 77.688 -14.735 -9.245 1.00 48.65 136 ASP B N 1
ATOM 3574 C CA . ASP B 1 136 ? 77.288 -13.476 -9.857 1.00 46.39 136 ASP B CA 1
ATOM 3575 C C . ASP B 1 136 ? 75.784 -13.274 -9.700 1.00 44.73 136 ASP B C 1
ATOM 3576 O O . ASP B 1 136 ? 75.331 -12.201 -9.301 1.00 43.54 136 ASP B O 1
ATOM 3581 N N . ALA B 1 137 ? 75.018 -14.314 -10.011 1.00 42.87 137 ALA B N 1
ATOM 3582 C CA . ALA B 1 137 ? 73.565 -14.253 -9.907 1.00 41.78 137 ALA B CA 1
ATOM 3583 C C . ALA B 1 137 ? 73.138 -13.987 -8.470 1.00 41.35 137 ALA B C 1
ATOM 3584 O O . ALA B 1 137 ? 72.291 -13.133 -8.211 1.00 39.65 137 ALA B O 1
ATOM 3586 N N . LEU B 1 138 ? 73.734 -14.725 -7.541 1.00 40.90 138 LEU B N 1
ATOM 3587 C CA . LEU B 1 138 ? 73.423 -14.584 -6.125 1.00 41.32 138 LEU B CA 1
ATOM 3588 C C . LEU B 1 138 ? 73.761 -13.171 -5.658 1.00 40.40 138 LEU B C 1
ATOM 3589 O O . LEU B 1 138 ? 72.941 -12.491 -5.045 1.00 39.66 138 LEU B O 1
ATOM 3594 N N . ARG B 1 139 ? 74.978 -12.737 -5.965 1.00 39.82 139 ARG B N 1
ATOM 3595 C CA . ARG B 1 139 ? 75.454 -11.411 -5.586 1.00 39.11 139 ARG B CA 1
ATOM 3596 C C . ARG B 1 139 ? 74.568 -10.312 -6.169 1.00 36.60 139 ARG B C 1
ATOM 3597 O O . ARG B 1 139 ? 74.194 -9.366 -5.474 1.00 35.72 139 ARG B O 1
ATOM 3605 N N . LEU B 1 140 ? 74.235 -10.440 -7.450 1.00 33.77 140 LEU B N 1
ATOM 3606 C CA . LEU B 1 140 ? 73.394 -9.453 -8.115 1.00 32.38 140 LEU B CA 1
ATOM 3607 C C . LEU B 1 140 ? 71.993 -9.435 -7.512 1.00 30.47 140 LEU B C 1
ATOM 3608 O O . LEU B 1 140 ? 71.380 -8.378 -7.370 1.00 28.67 140 LEU B O 1
ATOM 3613 N N . THR B 1 141 ? 71.490 -10.610 -7.151 1.00 29.88 141 THR B N 1
ATOM 3614 C CA . THR B 1 141 ? 70.160 -10.702 -6.564 1.00 29.85 141 THR B CA 1
ATOM 3615 C C . THR B 1 141 ? 70.133 -10.009 -5.203 1.00 30.05 141 THR B C 1
ATOM 3616 O O . THR B 1 141 ? 69.145 -9.369 -4.841 1.00 28.80 141 THR B O 1
ATOM 3620 N N . GLN B 1 142 ? 71.226 -10.126 -4.455 1.00 32.03 142 GLN B N 1
ATOM 3621 C CA . GLN B 1 142 ? 71.313 -9.493 -3.146 1.00 32.26 142 GLN B CA 1
ATOM 3622 C C . GLN B 1 142 ? 71.316 -7.975 -3.295 1.00 30.93 142 GLN B C 1
ATOM 3623 O O . GLN B 1 142 ? 70.558 -7.276 -2.626 1.00 28.61 142 GLN B O 1
ATOM 3629 N N . LYS B 1 143 ? 72.170 -7.467 -4.181 1.00 29.98 143 LYS B N 1
ATOM 3630 C CA . LYS B 1 143 ? 72.252 -6.027 -4.394 1.00 28.86 143 LYS B CA 1
ATOM 3631 C C . LYS B 1 143 ? 70.937 -5.488 -4.919 1.00 26.78 143 LYS B C 1
ATOM 3632 O O . LYS B 1 143 ? 70.534 -4.370 -4.588 1.00 26.15 143 LYS B O 1
ATOM 3638 N N . LEU B 1 144 ? 70.266 -6.288 -5.739 1.00 25.08 144 LEU B N 1
ATOM 3639 C CA . LEU B 1 144 ? 68.988 -5.885 -6.307 1.00 24.74 144 LEU B CA 1
ATOM 3640 C C . LEU B 1 144 ? 67.987 -5.603 -5.196 1.00 22.82 144 LEU B C 1
ATOM 3641 O O . LEU B 1 144 ? 67.289 -4.590 -5.217 1.00 22.94 144 LEU B O 1
ATOM 3646 N N . THR B 1 145 ? 67.923 -6.502 -4.221 1.00 23.20 145 THR B N 1
ATOM 3647 C CA . THR B 1 145 ? 66.983 -6.346 -3.118 1.00 23.56 145 THR B CA 1
ATOM 3648 C C . THR B 1 145 ? 67.414 -5.286 -2.110 1.00 26.36 145 THR B C 1
ATOM 3649 O O . THR B 1 145 ? 66.625 -4.875 -1.260 1.00 26.14 145 THR B O 1
ATOM 3653 N N . GLU B 1 146 ? 68.662 -4.841 -2.201 1.00 27.58 146 GLU B N 1
ATOM 3654 C CA . GLU B 1 146 ? 69.154 -3.813 -1.290 1.00 30.81 146 GLU B CA 1
ATOM 3655 C C . GLU B 1 146 ? 68.936 -2.424 -1.887 1.00 29.73 146 GLU B C 1
ATOM 3656 O O . GLU B 1 146 ? 68.726 -1.455 -1.159 1.00 30.16 146 GLU B O 1
ATOM 3662 N N . ALA B 1 147 ? 68.971 -2.338 -3.214 1.00 27.60 147 ALA B N 1
ATOM 3663 C CA . ALA B 1 147 ? 68.796 -1.062 -3.903 1.00 26.97 147 ALA B CA 1
ATOM 3664 C C . ALA B 1 147 ? 67.363 -0.774 -4.344 1.00 26.27 147 ALA B C 1
ATOM 3665 O O . ALA B 1 147 ? 66.915 0.373 -4.294 1.00 26.92 147 ALA B O 1
ATOM 3667 N N . PHE B 1 148 ? 66.643 -1.806 -4.774 1.00 23.99 148 PHE B N 1
ATOM 3668 C CA . PHE B 1 148 ? 65.271 -1.631 -5.242 1.00 22.94 148 PHE B CA 1
ATOM 3669 C C . PHE B 1 148 ? 64.232 -2.191 -4.269 1.00 23.47 148 PHE B C 1
ATOM 3670 O O . PHE B 1 148 ? 64.559 -3.000 -3.398 1.00 23.14 148 PHE B O 1
ATOM 3678 N N . PRO B 1 149 ? 62.964 -1.757 -4.402 1.00 22.63 149 PRO B N 1
ATOM 3679 C CA . PRO B 1 149 ? 61.873 -2.217 -3.531 1.00 23.10 149 PRO B CA 1
ATOM 3680 C C . PRO B 1 149 ? 61.499 -3.660 -3.857 1.00 23.24 149 PRO B C 1
ATOM 3681 O O . PRO B 1 149 ? 60.379 -3.955 -4.285 1.00 23.61 149 PRO B O 1
ATOM 3685 N N . VAL B 1 150 ? 62.461 -4.548 -3.649 1.00 22.98 150 VAL B N 1
ATOM 3686 C CA . VAL B 1 150 ? 62.292 -5.965 -3.922 1.00 23.07 150 VAL B CA 1
ATOM 3687 C C . VAL B 1 150 ? 62.719 -6.744 -2.689 1.00 22.95 150 VAL B C 1
ATOM 3688 O O . VAL B 1 150 ? 63.776 -6.480 -2.120 1.00 22.59 150 VAL B O 1
ATOM 3692 N N . ALA B 1 151 ? 61.897 -7.699 -2.271 1.00 23.20 151 ALA B N 1
ATOM 3693 C CA . ALA B 1 151 ? 62.227 -8.501 -1.102 1.00 22.89 151 ALA B CA 1
ATOM 3694 C C . ALA B 1 151 ? 62.953 -9.771 -1.524 1.00 21.56 151 ALA B C 1
ATOM 3695 O O . ALA B 1 151 ? 62.551 -10.441 -2.477 1.00 20.63 151 ALA B O 1
ATOM 3697 N N . LEU B 1 152 ? 64.034 -10.085 -0.819 1.00 20.99 152 LEU B N 1
ATOM 3698 C CA . LEU B 1 152 ? 64.812 -11.285 -1.100 1.00 24.43 152 LEU B CA 1
ATOM 3699 C C . LEU B 1 152 ? 64.111 -12.424 -0.369 1.00 25.14 152 LEU B C 1
ATOM 3700 O O . LEU B 1 152 ? 64.058 -12.426 0.864 1.00 25.50 152 LEU B O 1
ATOM 3705 N N . VAL B 1 153 ? 63.567 -13.384 -1.112 1.00 23.31 153 VAL B N 1
ATOM 3706 C CA . VAL B 1 153 ? 62.873 -14.496 -0.474 1.00 23.93 153 VAL B CA 1
ATOM 3707 C C . VAL B 1 153 ? 63.633 -15.819 -0.518 1.00 24.70 153 VAL B C 1
ATOM 3708 O O . VAL B 1 153 ? 63.062 -16.861 -0.845 1.00 26.81 153 VAL B O 1
ATOM 3712 N N . ASN B 1 154 ? 64.917 -15.774 -0.172 1.00 25.73 154 ASN B N 1
ATOM 3713 C CA . ASN B 1 154 ? 65.748 -16.972 -0.151 1.00 25.80 154 ASN B CA 1
ATOM 3714 C C . ASN B 1 154 ? 65.634 -17.654 1.212 1.00 25.07 154 ASN B C 1
ATOM 3715 O O . ASN B 1 154 ? 64.933 -17.169 2.099 1.00 22.96 154 ASN B O 1
ATOM 3720 N N . SER B 1 155 ? 66.336 -18.770 1.375 1.00 26.11 155 SER B N 1
ATOM 3721 C CA . SER B 1 155 ? 66.277 -19.559 2.602 1.00 27.32 155 SER B CA 1
ATOM 3722 C C . SER B 1 155 ? 66.524 -18.847 3.931 1.00 27.47 155 SER B C 1
ATOM 3723 O O . SER B 1 155 ? 66.028 -19.298 4.966 1.00 27.68 155 SER B O 1
ATOM 3726 N N . VAL B 1 156 ? 67.283 -17.753 3.922 1.00 26.70 156 VAL B N 1
ATOM 3727 C CA . VAL B 1 156 ? 67.567 -17.047 5.170 1.00 26.25 156 VAL B CA 1
ATOM 3728 C C . VAL B 1 156 ? 66.673 -15.847 5.452 1.00 26.44 156 VAL B C 1
ATOM 3729 O O . VAL B 1 156 ? 66.884 -15.126 6.428 1.00 25.92 156 VAL B O 1
ATOM 3733 N N . ASN B 1 157 ? 65.684 -15.620 4.594 1.00 24.74 157 ASN B N 1
ATOM 3734 C CA . ASN B 1 157 ? 64.746 -14.532 4.823 1.00 23.92 157 ASN B CA 1
ATOM 3735 C C . ASN B 1 157 ? 64.150 -14.894 6.188 1.00 23.60 157 ASN B C 1
ATOM 3736 O O . ASN B 1 157 ? 63.626 -15.993 6.371 1.00 21.80 157 ASN B O 1
ATOM 3741 N N . PRO B 1 158 ? 64.234 -13.981 7.166 1.00 24.97 158 PRO B N 1
ATOM 3742 C CA . PRO B 1 158 ? 63.695 -14.262 8.501 1.00 23.61 158 PRO B CA 1
ATOM 3743 C C . PRO B 1 158 ? 62.231 -14.679 8.545 1.00 22.84 158 PRO B C 1
ATOM 3744 O O . PRO B 1 158 ? 61.840 -15.497 9.375 1.00 22.93 158 PRO B O 1
ATOM 3748 N N . HIS B 1 159 ? 61.423 -14.121 7.654 1.00 20.88 159 HIS B N 1
ATOM 3749 C CA . HIS B 1 159 ? 60.009 -14.460 7.628 1.00 21.16 159 HIS B CA 1
ATOM 3750 C C . HIS B 1 159 ? 59.767 -15.837 7.035 1.00 18.82 159 HIS B C 1
ATOM 3751 O O . HIS B 1 159 ? 58.791 -16.498 7.383 1.00 18.05 159 HIS B O 1
ATOM 3758 N N . ARG B 1 160 ? 60.640 -16.275 6.134 1.00 18.30 160 ARG B N 1
ATOM 3759 C CA . ARG B 1 160 ? 60.467 -17.605 5.570 1.00 19.36 160 ARG B CA 1
ATOM 3760 C C . ARG B 1 160 ? 60.732 -18.615 6.680 1.00 20.27 160 ARG B C 1
ATOM 3761 O O . ARG B 1 160 ? 60.037 -19.626 6.791 1.00 18.28 160 ARG B O 1
ATOM 3769 N N . LEU B 1 161 ? 61.729 -18.331 7.515 1.00 19.03 161 LEU B N 1
ATOM 3770 C CA . LEU B 1 161 ? 62.044 -19.239 8.614 1.00 20.20 161 LEU B CA 1
ATOM 3771 C C . LEU B 1 161 ? 60.891 -19.277 9.612 1.00 18.89 161 LEU B C 1
ATOM 3772 O O . LEU B 1 161 ? 60.494 -20.351 10.061 1.00 19.44 161 LEU B O 1
ATOM 3777 N N . GLU B 1 162 ? 60.338 -18.114 9.953 1.00 18.44 162 GLU B N 1
ATOM 3778 C CA . GLU B 1 162 ? 59.228 -18.072 10.907 1.00 19.45 162 GLU B CA 1
ATOM 3779 C C . GLU B 1 162 ? 57.993 -18.781 10.358 1.00 18.63 162 GLU B C 1
ATOM 3780 O O . GLU B 1 162 ? 57.295 -19.485 11.087 1.00 19.07 162 GLU B O 1
ATOM 3786 N N . GLY B 1 163 ? 57.721 -18.595 9.071 1.00 17.70 163 GLY B N 1
ATOM 3787 C CA . GLY B 1 163 ? 56.569 -19.250 8.476 1.00 16.92 163 GLY B CA 1
ATOM 3788 C C . GLY B 1 163 ? 56.761 -20.758 8.471 1.00 16.45 163 GLY B C 1
ATOM 3789 O O . GLY B 1 163 ? 55.845 -21.518 8.782 1.00 16.41 163 GLY B O 1
ATOM 3790 N N . GLN B 1 164 ? 57.966 -21.192 8.126 1.00 16.50 164 GLN B N 1
ATOM 3791 C CA . GLN B 1 164 ? 58.275 -22.613 8.078 1.00 17.74 164 GLN B CA 1
ATOM 3792 C C . GLN B 1 164 ? 58.232 -23.293 9.450 1.00 18.81 164 GLN B C 1
ATOM 3793 O O . GLN B 1 164 ? 58.026 -24.506 9.538 1.00 19.13 164 GLN B O 1
ATOM 3799 N N . LYS B 1 165 ? 58.394 -22.511 10.517 1.00 18.32 165 LYS B N 1
ATOM 3800 C CA . LYS B 1 165 ? 58.379 -23.055 11.880 1.00 17.71 165 LYS B CA 1
ATOM 3801 C C . LYS B 1 165 ? 57.003 -23.619 12.246 1.00 17.74 165 LYS B C 1
ATOM 3802 O O . LYS B 1 165 ? 56.885 -24.454 13.151 1.00 18.82 165 LYS B O 1
ATOM 3808 N N . THR B 1 166 ? 55.965 -23.158 11.551 1.00 16.47 166 THR B N 1
ATOM 3809 C CA . THR B 1 166 ? 54.605 -23.608 11.828 1.00 17.59 166 THR B CA 1
ATOM 3810 C C . THR B 1 166 ? 54.407 -25.102 11.606 1.00 17.21 166 THR B C 1
ATOM 3811 O O . THR B 1 166 ? 53.442 -25.673 12.108 1.00 18.20 166 THR B O 1
ATOM 3815 N N . LEU B 1 167 ? 55.302 -25.733 10.854 1.00 17.11 167 LEU B N 1
ATOM 3816 C CA . LEU B 1 167 ? 55.168 -27.168 10.617 1.00 19.13 167 LEU B CA 1
ATOM 3817 C C . LEU B 1 167 ? 55.226 -27.884 11.968 1.00 19.43 167 LEU B C 1
ATOM 3818 O O . LEU B 1 167 ? 54.449 -28.802 12.228 1.00 19.42 167 LEU B O 1
ATOM 3823 N N . ALA B 1 168 ? 56.142 -27.448 12.830 1.00 18.28 168 ALA B N 1
ATOM 3824 C CA . ALA B 1 168 ? 56.291 -28.041 14.156 1.00 17.99 168 ALA B CA 1
ATOM 3825 C C . ALA B 1 168 ? 55.019 -27.831 14.967 1.00 17.68 168 ALA B C 1
ATOM 3826 O O . ALA B 1 168 ? 54.562 -28.736 15.666 1.00 18.03 168 ALA B O 1
ATOM 3828 N N . PHE B 1 169 ? 54.455 -26.629 14.881 1.00 18.18 169 PHE B N 1
ATOM 3829 C CA . PHE B 1 169 ? 53.221 -26.305 15.594 1.00 18.11 169 PHE B CA 1
ATOM 3830 C C . PHE B 1 169 ? 52.128 -27.302 15.212 1.00 19.12 169 PHE B C 1
ATOM 3831 O O . PHE B 1 169 ? 51.423 -27.829 16.072 1.00 17.83 169 PHE B O 1
ATOM 3839 N N . GLU B 1 170 ? 51.982 -27.549 13.911 1.00 18.63 170 GLU B N 1
ATOM 3840 C CA . GLU B 1 170 ? 50.952 -28.469 13.428 1.00 18.53 170 GLU B CA 1
ATOM 3841 C C . GLU B 1 170 ? 51.174 -29.898 13.902 1.00 18.39 170 GLU B C 1
ATOM 3842 O O . GLU B 1 170 ? 50.222 -30.606 14.243 1.00 19.29 170 GLU B O 1
ATOM 3848 N N . VAL B 1 171 ? 52.429 -30.326 13.918 1.00 18.29 171 VAL B N 1
ATOM 3849 C CA . VAL B 1 171 ? 52.748 -31.675 14.360 1.00 18.57 171 VAL B CA 1
ATOM 3850 C C . VAL B 1 171 ? 52.352 -31.835 15.829 1.00 19.90 171 VAL B C 1
ATOM 3851 O O . VAL B 1 171 ? 51.711 -32.819 16.204 1.00 18.75 171 VAL B O 1
ATOM 3855 N N . VAL B 1 172 ? 52.715 -30.858 16.655 1.00 18.71 172 VAL B N 1
ATOM 3856 C CA . VAL B 1 172 ? 52.381 -30.914 18.077 1.00 18.43 172 VAL B CA 1
ATOM 3857 C C . VAL B 1 172 ? 50.871 -30.826 18.283 1.00 20.20 172 VAL B C 1
ATOM 3858 O O . VAL B 1 172 ? 50.308 -31.549 19.109 1.00 19.60 172 VAL B O 1
ATOM 3862 N N . ASP B 1 173 ? 50.215 -29.945 17.530 1.00 19.49 173 ASP B N 1
ATOM 3863 C CA . ASP B 1 173 ? 48.769 -29.793 17.639 1.00 20.78 173 ASP B CA 1
ATOM 3864 C C . ASP B 1 173 ? 48.050 -31.118 17.386 1.00 20.77 173 ASP B C 1
ATOM 3865 O O . ASP B 1 173 ? 47.091 -31.457 18.083 1.00 21.69 173 ASP B O 1
ATOM 3870 N N . GLU B 1 174 ? 48.510 -31.863 16.387 1.00 19.16 174 GLU B N 1
ATOM 3871 C CA . GLU B 1 174 ? 47.863 -33.122 16.036 1.00 22.95 174 GLU B CA 1
ATOM 3872 C C . GLU B 1 174 ? 48.252 -34.321 16.894 1.00 23.34 174 GLU B C 1
ATOM 3873 O O . GLU B 1 174 ? 47.393 -35.126 17.252 1.00 25.08 174 GLU B O 1
ATOM 3879 N N . LEU B 1 175 ? 49.533 -34.450 17.224 1.00 22.90 175 LEU B N 1
ATOM 3880 C CA . LEU B 1 175 ? 49.978 -35.573 18.051 1.00 23.22 175 LEU B CA 1
ATOM 3881 C C . LEU B 1 175 ? 49.644 -35.347 19.526 1.00 24.43 175 LEU B C 1
ATOM 3882 O O . LEU B 1 175 ? 49.492 -36.304 20.288 1.00 23.80 175 LEU B O 1
ATOM 3887 N N . GLY B 1 176 ? 49.524 -34.082 19.918 1.00 22.73 176 GLY B N 1
ATOM 3888 C CA . GLY B 1 176 ? 49.221 -33.758 21.301 1.00 24.48 176 GLY B CA 1
ATOM 3889 C C . GLY B 1 176 ? 50.483 -33.485 22.096 1.00 24.36 176 GLY B C 1
ATOM 3890 O O . GLY B 1 176 ? 50.435 -33.119 23.275 1.00 24.85 176 GLY B O 1
ATOM 3891 N N . ASP B 1 177 ? 51.622 -33.664 21.440 1.00 23.07 177 ASP B N 1
ATOM 3892 C CA . ASP B 1 177 ? 52.924 -33.444 22.058 1.00 23.00 177 ASP B CA 1
ATOM 3893 C C . ASP B 1 177 ? 53.931 -33.510 20.922 1.00 23.22 177 ASP B C 1
ATOM 3894 O O . ASP B 1 177 ? 53.576 -33.864 19.799 1.00 22.26 177 ASP B O 1
ATOM 3899 N N . ALA B 1 178 ? 55.178 -33.153 21.199 1.00 21.98 178 ALA B N 1
ATOM 3900 C CA . ALA B 1 178 ? 56.208 -33.221 20.175 1.00 21.74 178 ALA B CA 1
ATOM 3901 C C . ALA B 1 178 ? 56.640 -34.680 20.075 1.00 22.08 178 ALA B C 1
ATOM 3902 O O . ALA B 1 178 ? 56.538 -35.432 21.048 1.00 21.47 178 ALA B O 1
ATOM 3904 N N . PRO B 1 179 ? 57.115 -35.103 18.894 1.00 19.67 179 PRO B N 1
ATOM 3905 C CA . PRO B 1 179 ? 57.560 -36.485 18.703 1.00 20.31 179 PRO B CA 1
ATOM 3906 C C . PRO B 1 179 ? 58.927 -36.670 19.353 1.00 20.59 179 PRO B C 1
ATOM 3907 O O . PRO B 1 179 ? 59.610 -35.691 19.658 1.00 19.41 179 PRO B O 1
ATOM 3911 N N . HIS B 1 180 ? 59.326 -37.920 19.568 1.00 21.20 180 HIS B N 1
ATOM 3912 C CA . HIS B 1 180 ? 60.626 -38.200 20.167 1.00 20.99 180 HIS B CA 1
ATOM 3913 C C . HIS B 1 180 ? 61.714 -37.783 19.184 1.00 21.62 180 HIS B C 1
ATOM 3914 O O . HIS B 1 180 ? 62.767 -37.273 19.575 1.00 20.68 180 HIS B O 1
ATOM 3921 N N . TYR B 1 181 ? 61.448 -38.000 17.898 1.00 21.76 181 TYR B N 1
ATOM 3922 C CA . TYR B 1 181 ? 62.397 -37.650 16.849 1.00 20.32 181 TYR B CA 1
ATOM 3923 C C . TYR B 1 181 ? 61.685 -36.984 15.673 1.00 20.38 181 TYR B C 1
ATOM 3924 O O . TYR B 1 181 ? 60.514 -37.258 15.406 1.00 20.37 181 TYR B O 1
ATOM 3933 N N . HIS B 1 182 ? 62.401 -36.122 14.964 1.00 19.45 182 HIS B N 1
ATOM 3934 C CA . HIS B 1 182 ? 61.842 -35.491 13.777 1.00 20.31 182 HIS B CA 1
ATOM 3935 C C . HIS B 1 182 ? 62.938 -35.468 12.727 1.00 19.51 182 HIS B C 1
ATOM 3936 O O . HIS B 1 182 ? 63.956 -34.793 12.883 1.00 20.01 182 HIS B O 1
ATOM 3943 N N . ALA B 1 183 ? 62.725 -36.234 11.663 1.00 20.02 183 ALA B N 1
ATOM 3944 C CA . ALA B 1 183 ? 63.688 -36.340 10.581 1.00 19.17 183 ALA B CA 1
ATOM 3945 C C . ALA B 1 183 ? 63.251 -35.527 9.367 1.00 19.02 183 ALA B C 1
ATOM 3946 O O . ALA B 1 183 ? 62.060 -35.412 9.080 1.00 19.71 183 ALA B O 1
ATOM 3948 N N . LEU B 1 184 ? 64.219 -34.952 8.667 1.00 18.97 184 LEU B N 1
ATOM 3949 C CA . LEU B 1 184 ? 63.919 -34.170 7.475 1.00 19.97 184 LEU B CA 1
ATOM 3950 C C . LEU B 1 184 ? 65.167 -34.023 6.627 1.00 20.75 184 LEU B C 1
ATOM 3951 O O . LEU B 1 184 ? 66.280 -34.271 7.094 1.00 21.48 184 LEU B O 1
ATOM 3956 N N . PRO B 1 185 ? 64.997 -33.631 5.356 1.00 21.09 185 PRO B N 1
ATOM 3957 C CA . PRO B 1 185 ? 66.135 -33.451 4.456 1.00 21.04 185 PRO B CA 1
ATOM 3958 C C . PRO B 1 185 ? 66.819 -32.135 4.805 1.00 21.14 185 PRO B C 1
ATOM 3959 O O . PRO B 1 185 ? 66.192 -31.236 5.371 1.00 19.74 185 PRO B O 1
ATOM 3963 N N . VAL B 1 186 ? 68.098 -32.024 4.463 1.00 21.03 186 VAL B N 1
ATOM 3964 C CA . VAL B 1 186 ? 68.847 -30.798 4.709 1.00 21.64 186 VAL B CA 1
ATOM 3965 C C . VAL B 1 186 ? 69.591 -30.367 3.451 1.00 20.97 186 VAL B C 1
ATOM 3966 O O . VAL B 1 186 ? 70.502 -31.058 2.994 1.00 22.04 186 VAL B O 1
ATOM 3970 N N . GLY B 1 187 ? 69.178 -29.233 2.892 1.00 21.47 187 GLY B N 1
ATOM 3971 C CA . GLY B 1 187 ? 69.814 -28.682 1.708 1.00 22.64 187 GLY B CA 1
ATOM 3972 C C . GLY B 1 187 ? 70.525 -27.409 2.135 1.00 23.37 187 GLY B C 1
ATOM 3973 O O . GLY B 1 187 ? 71.710 -27.438 2.454 1.00 24.83 187 GLY B O 1
ATOM 3974 N N . ASN B 1 188 ? 69.805 -26.290 2.144 1.00 23.88 188 ASN B N 1
ATOM 3975 C CA . ASN B 1 188 ? 70.380 -25.019 2.579 1.00 25.12 188 ASN B CA 1
ATOM 3976 C C . ASN B 1 188 ? 70.251 -24.917 4.099 1.00 24.01 188 ASN B C 1
ATOM 3977 O O . ASN B 1 188 ? 70.728 -23.958 4.711 1.00 24.40 188 ASN B O 1
ATOM 3982 N N . ALA B 1 189 ? 69.582 -25.910 4.684 1.00 21.31 189 ALA B N 1
ATOM 3983 C CA . ALA B 1 189 ? 69.387 -26.017 6.132 1.00 21.44 189 ALA B CA 1
ATOM 3984 C C . ALA B 1 189 ? 68.427 -25.027 6.784 1.00 21.76 189 ALA B C 1
ATOM 3985 O O . ALA B 1 189 ? 68.346 -24.957 8.012 1.00 22.70 189 ALA B O 1
ATOM 3987 N N . GLY B 1 190 ? 67.696 -24.265 5.979 1.00 19.99 190 GLY B N 1
ATOM 3988 C CA . GLY B 1 190 ? 66.749 -23.330 6.553 1.00 19.83 190 GLY B CA 1
ATOM 3989 C C . GLY B 1 190 ? 65.579 -24.069 7.187 1.00 19.15 190 GLY B C 1
ATOM 3990 O O . GLY B 1 190 ? 65.044 -23.648 8.215 1.00 18.02 190 GLY B O 1
ATOM 3991 N N . ASN B 1 191 ? 65.194 -25.190 6.588 1.00 18.91 191 ASN B N 1
ATOM 3992 C CA . ASN B 1 191 ? 64.063 -25.967 7.089 1.00 18.36 191 ASN B CA 1
ATOM 3993 C C . ASN B 1 191 ? 64.335 -26.602 8.459 1.00 18.14 191 ASN B C 1
ATOM 3994 O O . ASN B 1 191 ? 63.495 -26.526 9.355 1.00 17.40 191 ASN B O 1
ATOM 3999 N N . ILE B 1 192 ? 65.498 -27.224 8.637 1.00 19.25 192 ILE B N 1
ATOM 4000 C CA . ILE B 1 192 ? 65.797 -27.828 9.933 1.00 19.48 192 ILE B CA 1
ATOM 4001 C C . ILE B 1 192 ? 65.915 -26.728 10.990 1.00 19.76 192 ILE B C 1
ATOM 4002 O O . ILE B 1 192 ? 65.542 -26.924 12.147 1.00 20.02 192 ILE B O 1
ATOM 4007 N N . THR B 1 193 ? 66.423 -25.567 10.582 1.00 18.77 193 THR B N 1
ATOM 4008 C CA . THR B 1 193 ? 66.556 -24.431 11.490 1.00 19.42 193 THR B CA 1
ATOM 4009 C C . THR B 1 193 ? 65.157 -23.977 11.918 1.00 19.71 193 THR B C 1
ATOM 4010 O O . THR B 1 193 ? 64.897 -23.746 13.102 1.00 18.37 193 THR B O 1
ATOM 4014 N N . ALA B 1 194 ? 64.256 -23.861 10.946 1.00 17.99 194 ALA B N 1
ATOM 4015 C CA . ALA B 1 194 ? 62.885 -23.441 11.216 1.00 18.87 194 ALA B CA 1
ATOM 4016 C C . ALA B 1 194 ? 62.136 -24.458 12.083 1.00 18.55 194 ALA B C 1
ATOM 4017 O O . ALA B 1 194 ? 61.376 -24.082 12.980 1.00 17.43 194 ALA B O 1
ATOM 4019 N N . HIS B 1 195 ? 62.347 -25.744 11.812 1.00 18.29 195 HIS B N 1
ATOM 4020 C CA . HIS B 1 195 ? 61.699 -26.802 12.590 1.00 18.77 195 HIS B CA 1
ATOM 4021 C C . HIS B 1 195 ? 62.035 -26.652 14.072 1.00 18.67 195 HIS B C 1
ATOM 4022 O O . HIS B 1 195 ? 61.150 -26.677 14.935 1.00 18.86 195 HIS B O 1
ATOM 4029 N N . TRP B 1 196 ? 63.322 -26.506 14.359 1.00 18.88 196 TRP B N 1
ATOM 4030 C CA . TRP B 1 196 ? 63.786 -26.365 15.737 1.00 18.66 196 TRP B CA 1
ATOM 4031 C C . TRP B 1 196 ? 63.214 -25.094 16.364 1.00 18.68 196 TRP B C 1
ATOM 4032 O O . TRP B 1 196 ? 62.804 -25.099 17.529 1.00 20.35 196 TRP B O 1
ATOM 4043 N N . MET B 1 197 ? 63.183 -24.006 15.597 1.00 18.08 197 MET B N 1
ATOM 4044 C CA . MET B 1 197 ? 62.631 -22.739 16.085 1.00 18.78 197 MET B CA 1
ATOM 4045 C C . MET B 1 197 ? 61.182 -22.962 16.516 1.00 18.63 197 MET B C 1
ATOM 4046 O O . MET B 1 197 ? 60.734 -22.442 17.545 1.00 17.73 197 MET B O 1
ATOM 4051 N N . GLY B 1 198 ? 60.450 -23.727 15.706 1.00 18.47 198 GLY B N 1
ATOM 4052 C CA . GLY B 1 198 ? 59.054 -24.009 16.003 1.00 17.21 198 GLY B CA 1
ATOM 4053 C C . GLY B 1 198 ? 58.888 -24.789 17.294 1.00 17.11 198 GLY B C 1
ATOM 4054 O O . GLY B 1 198 ? 58.024 -24.471 18.118 1.00 16.11 198 GLY B O 1
ATOM 4055 N N . TYR B 1 199 ? 59.705 -25.820 17.479 1.00 17.41 199 TYR B N 1
ATOM 4056 C CA . TYR B 1 199 ? 59.614 -26.607 18.703 1.00 18.44 199 TYR B CA 1
ATOM 4057 C C . TYR B 1 199 ? 59.998 -25.770 19.921 1.00 17.29 199 TYR B C 1
ATOM 4058 O O . TYR B 1 199 ? 59.419 -25.934 20.993 1.00 18.15 199 TYR B O 1
ATOM 4067 N N . LYS B 1 200 ? 60.956 -24.862 19.761 1.00 18.18 200 LYS B N 1
ATOM 4068 C CA . LYS B 1 200 ? 61.354 -24.012 20.883 1.00 19.39 200 LYS B CA 1
ATOM 4069 C C . LYS B 1 200 ? 60.207 -23.079 21.270 1.00 19.51 200 LYS B C 1
ATOM 4070 O O . LYS B 1 200 ? 59.898 -22.915 22.449 1.00 17.13 200 LYS B O 1
ATOM 4076 N N . ALA B 1 201 ? 59.577 -22.464 20.273 1.00 17.71 201 ALA B N 1
ATOM 4077 C CA . ALA B 1 201 ? 58.471 -21.548 20.534 1.00 18.49 201 ALA B CA 1
ATOM 4078 C C . ALA B 1 201 ? 57.303 -22.256 21.219 1.00 19.29 201 ALA B C 1
ATOM 4079 O O . ALA B 1 201 ? 56.703 -21.720 22.155 1.00 18.94 201 ALA B O 1
ATOM 4081 N N . TYR B 1 202 ? 56.974 -23.458 20.752 1.00 17.38 202 TYR B N 1
ATOM 4082 C CA . TYR B 1 202 ? 55.877 -24.209 21.348 1.00 19.71 202 TYR B CA 1
ATOM 4083 C C . TYR B 1 202 ? 56.270 -24.717 22.733 1.00 19.55 202 TYR B C 1
ATOM 4084 O O . TYR B 1 202 ? 55.411 -24.942 23.585 1.00 21.24 202 TYR B O 1
ATOM 4093 N N . HIS B 1 203 ? 57.568 -24.897 22.960 1.00 19.35 203 HIS B N 1
ATOM 4094 C CA . HIS B 1 203 ? 58.031 -25.325 24.279 1.00 20.52 203 HIS B CA 1
ATOM 4095 C C . HIS B 1 203 ? 57.774 -24.170 25.255 1.00 20.29 203 HIS B C 1
ATOM 4096 O O . HIS B 1 203 ? 57.302 -24.377 26.376 1.00 20.17 203 HIS B O 1
ATOM 4103 N N . ALA B 1 204 ? 58.067 -22.950 24.816 1.00 19.65 204 ALA B N 1
ATOM 4104 C CA . ALA B 1 204 ? 57.862 -21.771 25.656 1.00 21.52 204 ALA B CA 1
ATOM 4105 C C . ALA B 1 204 ? 56.392 -21.618 26.047 1.00 23.05 204 ALA B C 1
ATOM 4106 O O . ALA B 1 204 ? 56.076 -21.097 27.123 1.00 22.04 204 ALA B O 1
ATOM 4108 N N . LEU B 1 205 ? 55.496 -22.067 25.169 1.00 25.01 205 LEU B N 1
ATOM 4109 C CA . LEU B 1 205 ? 54.058 -22.007 25.427 1.00 25.94 205 LEU B CA 1
ATOM 4110 C C . LEU B 1 205 ? 53.585 -23.182 26.279 1.00 25.25 205 LEU B C 1
ATOM 4111 O O . LEU B 1 205 ? 52.479 -23.157 26.816 1.00 26.25 205 LEU B O 1
ATOM 4116 N N . GLY B 1 206 ? 54.418 -24.215 26.384 1.00 24.96 206 GLY B N 1
ATOM 4117 C CA . GLY B 1 206 ? 54.052 -25.388 27.162 1.00 24.04 206 GLY B CA 1
ATOM 4118 C C . GLY B 1 206 ? 53.295 -26.421 26.341 1.00 26.23 206 GLY B C 1
ATOM 4119 O O . GLY B 1 206 ? 52.815 -27.421 26.877 1.00 24.53 206 GLY B O 1
ATOM 4120 N N . LYS B 1 207 ? 53.195 -26.183 25.036 1.00 25.63 207 LYS B N 1
ATOM 4121 C CA . LYS B 1 207 ? 52.483 -27.083 24.128 1.00 29.12 207 LYS B CA 1
ATOM 4122 C C . LYS B 1 207 ? 53.243 -28.382 23.905 1.00 30.43 207 LYS B C 1
ATOM 4123 O O . LYS B 1 207 ? 52.648 -29.453 23.779 1.00 29.43 207 LYS B O 1
ATOM 4129 N N . ALA B 1 208 ? 54.562 -28.276 23.823 1.00 32.75 208 ALA B N 1
ATOM 4130 C CA . ALA B 1 208 ? 55.396 -29.451 23.622 1.00 35.24 208 ALA B CA 1
ATOM 4131 C C . ALA B 1 208 ? 55.943 -29.876 24.977 1.00 35.60 208 ALA B C 1
ATOM 4132 O O . ALA B 1 208 ? 56.642 -29.105 25.636 1.00 38.51 208 ALA B O 1
ATOM 4134 N N . LYS B 1 209 ? 55.609 -31.094 25.398 1.00 35.59 209 LYS B N 1
ATOM 4135 C CA . LYS B 1 209 ? 56.073 -31.622 26.678 1.00 33.68 209 LYS B CA 1
ATOM 4136 C C . LYS B 1 209 ? 57.434 -32.311 26.590 1.00 31.06 209 LYS B C 1
ATOM 4137 O O . LYS B 1 209 ? 57.874 -32.967 27.533 1.00 30.22 209 LYS B O 1
ATOM 4143 N N . ARG B 1 210 ? 58.090 -32.160 25.447 1.00 27.64 210 ARG B N 1
ATOM 4144 C CA . ARG B 1 210 ? 59.418 -32.718 25.219 1.00 25.67 210 ARG B CA 1
ATOM 4145 C C . ARG B 1 210 ? 59.924 -32.062 23.947 1.00 23.78 210 ARG B C 1
ATOM 4146 O O . ARG B 1 210 ? 59.135 -31.538 23.168 1.00 25.35 210 ARG B O 1
ATOM 4154 N N . LEU B 1 211 ? 61.236 -32.068 23.743 1.00 23.26 211 LEU B N 1
ATOM 4155 C CA . LEU B 1 211 ? 61.814 -31.496 22.532 1.00 23.04 211 LEU B CA 1
ATOM 4156 C C . LEU B 1 211 ? 62.305 -32.672 21.699 1.00 23.14 211 LEU B C 1
ATOM 4157 O O . LEU B 1 211 ? 62.985 -33.555 22.213 1.00 23.15 211 LEU B O 1
ATOM 4162 N N . PRO B 1 212 ? 61.972 -32.700 20.399 1.00 22.35 212 PRO B N 1
ATOM 4163 C CA . PRO B 1 212 ? 62.419 -33.816 19.563 1.00 21.62 212 PRO B CA 1
ATOM 4164 C C . PRO B 1 212 ? 63.911 -33.761 19.281 1.00 21.10 212 PRO B C 1
ATOM 4165 O O . PRO B 1 212 ? 64.515 -32.689 19.303 1.00 20.90 212 PRO B O 1
ATOM 4169 N N . ARG B 1 213 ? 64.514 -34.922 19.044 1.00 20.29 213 ARG B N 1
ATOM 4170 C CA . ARG B 1 213 ? 65.912 -34.944 18.661 1.00 21.02 213 ARG B CA 1
ATOM 4171 C C . ARG B 1 213 ? 65.770 -34.736 17.152 1.00 21.35 213 ARG B C 1
ATOM 4172 O O . ARG B 1 213 ? 65.045 -35.482 16.492 1.00 20.21 213 ARG B O 1
ATOM 4180 N N . MET B 1 214 ? 66.420 -33.709 16.616 1.00 21.55 214 MET B N 1
ATOM 4181 C CA . MET B 1 214 ? 66.328 -33.417 15.188 1.00 20.39 214 MET B CA 1
ATOM 4182 C C . MET B 1 214 ? 67.307 -34.264 14.389 1.00 21.47 214 MET B C 1
ATOM 4183 O O . MET B 1 214 ? 68.515 -34.247 14.641 1.00 20.76 214 MET B O 1
ATOM 4188 N N . LEU B 1 215 ? 66.774 -35.001 13.418 1.00 20.19 215 LEU B N 1
ATOM 4189 C CA . LEU B 1 215 ? 67.587 -35.875 12.582 1.00 20.65 215 LEU B CA 1
ATOM 4190 C C . LEU B 1 215 ? 67.595 -35.358 11.151 1.00 21.55 215 LEU B C 1
ATOM 4191 O O . LEU B 1 215 ? 66.633 -35.550 10.409 1.00 21.48 215 LEU B O 1
ATOM 4196 N N . GLY B 1 216 ? 68.681 -34.694 10.769 1.00 21.84 216 GLY B N 1
ATOM 4197 C CA . GLY B 1 216 ? 68.781 -34.158 9.423 1.00 22.88 216 GLY B CA 1
ATOM 4198 C C . GLY B 1 216 ? 69.592 -35.073 8.530 1.00 23.43 216 GLY B C 1
ATOM 4199 O O . GLY B 1 216 ? 70.567 -35.684 8.975 1.00 23.14 216 GLY B O 1
ATOM 4200 N N . PHE B 1 217 ? 69.199 -35.179 7.265 1.00 23.40 217 PHE B N 1
ATOM 4201 C CA . PHE B 1 217 ? 69.930 -36.039 6.349 1.00 23.58 217 PHE B CA 1
ATOM 4202 C C . PHE B 1 217 ? 70.266 -35.363 5.034 1.00 23.98 217 PHE B C 1
ATOM 4203 O O . PHE B 1 217 ? 69.461 -34.615 4.475 1.00 23.16 217 PHE B O 1
ATOM 4211 N N . GLN B 1 218 ? 71.481 -35.626 4.562 1.00 23.78 218 GLN B N 1
ATOM 4212 C CA . GLN B 1 218 ? 71.974 -35.064 3.315 1.00 23.76 218 GLN B CA 1
ATOM 4213 C C . GLN B 1 218 ? 72.371 -36.187 2.369 1.00 23.35 218 GLN B C 1
ATOM 4214 O O . GLN B 1 218 ? 72.644 -37.305 2.805 1.00 22.84 218 GLN B O 1
ATOM 4220 N N . ALA B 1 219 ? 72.390 -35.888 1.074 1.00 25.39 219 ALA B N 1
ATOM 4221 C CA . ALA B 1 219 ? 72.799 -36.873 0.080 1.00 26.18 219 ALA B CA 1
ATOM 4222 C C . ALA B 1 219 ? 74.317 -36.963 0.215 1.00 26.75 219 ALA B C 1
ATOM 4223 O O . ALA B 1 219 ? 74.987 -35.941 0.339 1.00 27.24 219 ALA B O 1
ATOM 4225 N N . ALA B 1 220 ? 74.852 -38.179 0.196 1.00 28.20 220 ALA B N 1
ATOM 4226 C CA . ALA B 1 220 ? 76.293 -38.389 0.340 1.00 29.54 220 ALA B CA 1
ATOM 4227 C C . ALA B 1 220 ? 77.149 -37.536 -0.596 1.00 30.24 220 ALA B C 1
ATOM 4228 O O . ALA B 1 220 ? 78.243 -37.107 -0.226 1.00 30.11 220 ALA B O 1
ATOM 4230 N N . GLY B 1 221 ? 76.651 -37.288 -1.803 1.00 30.82 221 GLY B N 1
ATOM 4231 C CA . GLY B 1 221 ? 77.401 -36.492 -2.761 1.00 30.86 221 GLY B CA 1
ATOM 4232 C C . GLY B 1 221 ? 77.328 -35.000 -2.502 1.00 30.99 221 GLY B C 1
ATOM 4233 O O . GLY B 1 221 ? 77.993 -34.208 -3.173 1.00 30.60 221 GLY B O 1
ATOM 4234 N N . ALA B 1 222 ? 76.515 -34.611 -1.526 1.00 30.69 222 ALA B N 1
ATOM 4235 C CA . ALA B 1 222 ? 76.353 -33.206 -1.172 1.00 29.12 222 ALA B CA 1
ATOM 4236 C C . ALA B 1 222 ? 76.082 -33.115 0.325 1.00 29.94 222 ALA B C 1
ATOM 4237 O O . ALA B 1 222 ? 75.010 -32.675 0.749 1.00 29.13 222 ALA B O 1
ATOM 4239 N N . ALA B 1 223 ? 77.064 -33.527 1.122 1.00 28.85 223 ALA B N 1
ATOM 4240 C CA . ALA B 1 223 ? 76.918 -33.528 2.572 1.00 29.01 223 ALA B CA 1
ATOM 4241 C C . ALA B 1 223 ? 77.943 -32.663 3.303 1.00 29.33 223 ALA B C 1
ATOM 4242 O O . ALA B 1 223 ? 78.693 -33.156 4.146 1.00 29.77 223 ALA B O 1
ATOM 4244 N N . PRO B 1 224 ? 77.978 -31.356 3.003 1.00 29.45 224 PRO B N 1
ATOM 4245 C CA . PRO B 1 224 ? 78.940 -30.475 3.672 1.00 30.26 224 PRO B CA 1
ATOM 4246 C C . PRO B 1 224 ? 78.785 -30.436 5.192 1.00 32.06 224 PRO B C 1
ATOM 4247 O O . PRO B 1 224 ? 79.777 -30.355 5.917 1.00 30.95 224 PRO B O 1
ATOM 4251 N N . LEU B 1 225 ? 77.545 -30.498 5.675 1.00 32.03 225 LEU B N 1
ATOM 4252 C CA . LEU B 1 225 ? 77.298 -30.468 7.114 1.00 33.03 225 LEU B CA 1
ATOM 4253 C C . LEU B 1 225 ? 77.721 -31.779 7.761 1.00 34.56 225 LEU B C 1
ATOM 4254 O O . LEU B 1 225 ? 77.902 -31.857 8.977 1.00 34.86 225 LEU B O 1
ATOM 4259 N N . VAL B 1 226 ? 77.880 -32.811 6.940 1.00 35.23 226 VAL B N 1
ATOM 4260 C CA . VAL B 1 226 ? 78.303 -34.112 7.435 1.00 35.91 226 VAL B CA 1
ATOM 4261 C C . VAL B 1 226 ? 79.831 -34.172 7.400 1.00 36.84 226 VAL B C 1
ATOM 4262 O O . VAL B 1 226 ? 80.467 -34.611 8.358 1.00 36.59 226 VAL B O 1
ATOM 4266 N N . LEU B 1 227 ? 80.409 -33.717 6.291 1.00 38.15 227 LEU B N 1
ATOM 4267 C CA . LEU B 1 227 ? 81.860 -33.703 6.117 1.00 39.33 227 LEU B CA 1
ATOM 4268 C C . LEU B 1 227 ? 82.524 -32.662 7.017 1.00 40.07 227 LEU B C 1
ATOM 4269 O O . LEU B 1 227 ? 83.707 -32.773 7.336 1.00 39.92 227 LEU B O 1
ATOM 4274 N N . GLY B 1 228 ? 81.760 -31.649 7.416 1.00 39.76 228 GLY B N 1
ATOM 4275 C CA . GLY B 1 228 ? 82.302 -30.611 8.274 1.00 38.81 228 GLY B CA 1
ATOM 4276 C C . GLY B 1 228 ? 82.880 -29.445 7.497 1.00 39.43 228 GLY B C 1
ATOM 4277 O O . GLY B 1 228 ? 83.475 -28.537 8.075 1.00 39.46 228 GLY B O 1
ATOM 4278 N N . ARG B 1 229 ? 82.709 -29.468 6.181 1.00 39.36 229 ARG B N 1
ATOM 4279 C CA . ARG B 1 229 ? 83.218 -28.400 5.331 1.00 39.32 229 ARG B CA 1
ATOM 4280 C C . ARG B 1 229 ? 82.478 -28.349 4.000 1.00 38.61 229 ARG B C 1
ATOM 4281 O O . ARG B 1 229 ? 81.861 -29.331 3.585 1.00 38.66 229 ARG B O 1
ATOM 4289 N N . PRO B 1 230 ? 82.525 -27.196 3.316 1.00 38.15 230 PRO B N 1
ATOM 4290 C CA . PRO B 1 230 ? 81.850 -27.025 2.028 1.00 37.97 230 PRO B CA 1
ATOM 4291 C C . PRO B 1 230 ? 82.211 -28.086 0.994 1.00 37.23 230 PRO B C 1
ATOM 4292 O O . PRO B 1 230 ? 83.303 -28.651 1.017 1.00 37.03 230 PRO B O 1
ATOM 4296 N N . VAL B 1 231 ? 81.271 -28.358 0.095 1.00 37.26 231 VAL B N 1
ATOM 4297 C CA . VAL B 1 231 ? 81.475 -29.321 -0.981 1.00 37.46 231 VAL B CA 1
ATOM 4298 C C . VAL B 1 231 ? 81.428 -28.495 -2.260 1.00 38.52 231 VAL B C 1
ATOM 4299 O O . VAL B 1 231 ? 80.378 -27.977 -2.634 1.00 38.90 231 VAL B O 1
ATOM 4303 N N . GLU B 1 232 ? 82.578 -28.361 -2.913 1.00 39.99 232 GLU B N 1
ATOM 4304 C CA . GLU B 1 232 ? 82.691 -27.567 -4.131 1.00 41.84 232 GLU B CA 1
ATOM 4305 C C . GLU B 1 232 ? 81.834 -28.066 -5.290 1.00 41.08 232 GLU B C 1
ATOM 4306 O O . GLU B 1 232 ? 81.268 -27.268 -6.037 1.00 40.18 232 GLU B O 1
ATOM 4312 N N . ARG B 1 233 ? 81.749 -29.381 -5.449 1.00 40.87 233 ARG B N 1
ATOM 4313 C CA . ARG B 1 233 ? 80.952 -29.955 -6.525 1.00 42.37 233 ARG B CA 1
ATOM 4314 C C . ARG B 1 233 ? 79.903 -30.918 -5.983 1.00 40.71 233 ARG B C 1
ATOM 4315 O O . ARG B 1 233 ? 80.065 -32.134 -6.038 1.00 40.87 233 ARG B O 1
ATOM 4323 N N . PRO B 1 234 ? 78.803 -30.374 -5.445 1.00 39.22 234 PRO B N 1
ATOM 4324 C CA . PRO B 1 234 ? 77.742 -31.225 -4.899 1.00 37.91 234 PRO B CA 1
ATOM 4325 C C . PRO B 1 234 ? 77.078 -32.055 -5.994 1.00 36.98 234 PRO B C 1
ATOM 4326 O O . PRO B 1 234 ? 76.728 -31.533 -7.054 1.00 35.59 234 PRO B O 1
ATOM 4330 N N . GLU B 1 235 ? 76.919 -33.350 -5.735 1.00 36.38 235 GLU B N 1
ATOM 4331 C CA . GLU B 1 235 ? 76.298 -34.253 -6.697 1.00 36.71 235 GLU B CA 1
ATOM 4332 C C . GLU B 1 235 ? 75.263 -35.160 -6.046 1.00 33.71 235 GLU B C 1
ATOM 4333 O O . GLU B 1 235 ? 75.501 -35.727 -4.980 1.00 33.49 235 GLU B O 1
ATOM 4339 N N . THR B 1 236 ? 74.115 -35.292 -6.703 1.00 30.92 236 THR B N 1
ATOM 4340 C CA . THR B 1 236 ? 73.033 -36.144 -6.228 1.00 28.98 236 THR B CA 1
ATOM 4341 C C . THR B 1 236 ? 71.807 -35.955 -7.102 1.00 29.00 236 THR B C 1
ATOM 4342 O O . THR B 1 236 ? 71.565 -34.863 -7.618 1.00 28.33 236 THR B O 1
ATOM 4346 N N . LEU B 1 237 ? 71.042 -37.027 -7.277 1.00 28.72 237 LEU B N 1
ATOM 4347 C CA . LEU B 1 237 ? 69.829 -36.967 -8.079 1.00 28.28 237 LEU B CA 1
ATOM 4348 C C . LEU B 1 237 ? 68.767 -36.174 -7.321 1.00 27.96 237 LEU B C 1
ATOM 4349 O O . LEU B 1 237 ? 67.791 -35.705 -7.908 1.00 28.19 237 LEU B O 1
ATOM 4354 N N . ALA B 1 238 ? 68.964 -36.028 -6.013 1.00 26.62 238 ALA B N 1
ATOM 4355 C CA . ALA B 1 238 ? 68.027 -35.286 -5.168 1.00 26.95 238 ALA B CA 1
ATOM 4356 C C . ALA B 1 238 ? 68.306 -33.790 -5.303 1.00 26.66 238 ALA B C 1
ATOM 4357 O O . ALA B 1 238 ? 68.902 -33.168 -4.422 1.00 25.77 238 ALA B O 1
ATOM 4359 N N . THR B 1 239 ? 67.856 -33.228 -6.418 1.00 26.19 239 THR B N 1
ATOM 4360 C CA . THR B 1 239 ? 68.055 -31.821 -6.745 1.00 26.36 239 THR B CA 1
ATOM 4361 C C . THR B 1 239 ? 67.792 -30.817 -5.618 1.00 26.91 239 THR B C 1
ATOM 4362 O O . THR B 1 239 ? 68.609 -29.929 -5.377 1.00 26.61 239 THR B O 1
ATOM 4366 N N . ALA B 1 240 ? 66.663 -30.958 -4.932 1.00 26.34 240 ALA B N 1
ATOM 4367 C CA . ALA B 1 240 ? 66.296 -30.038 -3.858 1.00 27.36 240 ALA B CA 1
ATOM 4368 C C . ALA B 1 240 ? 67.328 -29.897 -2.736 1.00 27.90 240 ALA B C 1
ATOM 4369 O O . ALA B 1 240 ? 67.318 -28.902 -2.015 1.00 29.30 240 ALA B O 1
ATOM 4371 N N . ILE B 1 241 ? 68.206 -30.882 -2.571 1.00 27.23 241 ILE B N 1
ATOM 4372 C CA . ILE B 1 241 ? 69.216 -30.792 -1.517 1.00 26.77 241 ILE B CA 1
ATOM 4373 C C . ILE B 1 241 ? 70.647 -30.874 -2.037 1.00 28.17 241 ILE B C 1
ATOM 4374 O O . ILE B 1 241 ? 71.581 -31.138 -1.279 1.00 27.64 241 ILE B O 1
ATOM 4379 N N . ARG B 1 242 ? 70.816 -30.638 -3.334 1.00 29.54 242 ARG B N 1
ATOM 4380 C CA . ARG B 1 242 ? 72.138 -30.665 -3.949 1.00 30.71 242 ARG B CA 1
ATOM 4381 C C . ARG B 1 242 ? 72.802 -29.312 -3.691 1.00 30.94 242 ARG B C 1
ATOM 4382 O O . ARG B 1 242 ? 72.971 -28.499 -4.601 1.00 30.51 242 ARG B O 1
ATOM 4390 N N . ILE B 1 243 ? 73.168 -29.081 -2.434 1.00 31.51 243 ILE B N 1
ATOM 4391 C CA . ILE B 1 243 ? 73.791 -27.830 -2.016 1.00 31.12 243 ILE B CA 1
ATOM 4392 C C . ILE B 1 243 ? 75.136 -28.084 -1.341 1.00 31.49 243 ILE B C 1
ATOM 4393 O O . ILE B 1 243 ? 75.238 -28.909 -0.430 1.00 31.67 243 ILE B O 1
ATOM 4398 N N . GLY B 1 244 ? 76.163 -27.364 -1.787 1.00 31.19 244 GLY B N 1
ATOM 4399 C CA . GLY B 1 244 ? 77.495 -27.541 -1.235 1.00 31.68 244 GLY B CA 1
ATOM 4400 C C . GLY B 1 244 ? 77.877 -26.654 -0.064 1.00 31.88 244 GLY B C 1
ATOM 4401 O O . GLY B 1 244 ? 78.785 -26.990 0.697 1.00 32.03 244 GLY B O 1
ATOM 4402 N N . ASN B 1 245 ? 77.197 -25.523 0.091 1.00 31.96 245 ASN B N 1
ATOM 4403 C CA . ASN B 1 245 ? 77.497 -24.612 1.191 1.00 31.95 245 ASN B CA 1
ATOM 4404 C C . ASN B 1 245 ? 76.198 -24.002 1.712 1.00 29.91 245 ASN B C 1
ATOM 4405 O O . ASN B 1 245 ? 75.835 -22.880 1.354 1.00 29.19 245 ASN B O 1
ATOM 4410 N N . PRO B 1 246 ? 75.485 -24.740 2.580 1.00 28.80 246 PRO B N 1
ATOM 4411 C CA . PRO B 1 246 ? 74.212 -24.300 3.166 1.00 27.66 246 PRO B CA 1
ATOM 4412 C C . PRO B 1 246 ? 74.221 -22.914 3.803 1.00 27.95 246 PRO B C 1
ATOM 4413 O O . PRO B 1 246 ? 75.034 -22.621 4.680 1.00 27.75 246 PRO B O 1
ATOM 4417 N N . ALA B 1 247 ? 73.289 -22.073 3.362 1.00 27.85 247 ALA B N 1
ATOM 4418 C CA . ALA B 1 247 ? 73.167 -20.711 3.864 1.00 29.44 247 ALA B CA 1
ATOM 4419 C C . ALA B 1 247 ? 72.868 -20.649 5.362 1.00 29.94 247 ALA B C 1
ATOM 4420 O O . ALA B 1 247 ? 73.257 -19.691 6.030 1.00 29.40 247 ALA B O 1
ATOM 4422 N N . SER B 1 248 ? 72.173 -21.656 5.888 1.00 29.17 248 SER B N 1
ATOM 4423 C CA . SER B 1 248 ? 71.844 -21.687 7.317 1.00 29.25 248 SER B CA 1
ATOM 4424 C C . SER B 1 248 ? 72.702 -22.705 8.053 1.00 28.31 248 SER B C 1
ATOM 4425 O O . SER B 1 248 ? 72.217 -23.424 8.930 1.00 28.01 248 SER B O 1
ATOM 4428 N N . TRP B 1 249 ? 73.983 -22.753 7.698 1.00 28.01 249 TRP B N 1
ATOM 4429 C CA . TRP B 1 249 ? 74.924 -23.687 8.302 1.00 28.96 249 TRP B CA 1
ATOM 4430 C C . TRP B 1 249 ? 74.874 -23.680 9.830 1.00 29.79 249 TRP B C 1
ATOM 4431 O O . TRP B 1 249 ? 74.645 -24.715 10.457 1.00 28.93 249 TRP B O 1
ATOM 4442 N N . GLN B 1 250 ? 75.087 -22.511 10.424 1.00 29.42 250 GLN B N 1
ATOM 4443 C CA . GLN B 1 250 ? 75.096 -22.398 11.879 1.00 31.42 250 GLN B CA 1
ATOM 4444 C C . GLN B 1 250 ? 73.768 -22.747 12.537 1.00 29.02 250 GLN B C 1
ATOM 4445 O O . GLN B 1 250 ? 73.746 -23.342 13.612 1.00 28.62 250 GLN B O 1
ATOM 4451 N N . GLY B 1 251 ? 72.665 -22.381 11.893 1.00 27.83 251 GLY B N 1
ATOM 4452 C CA . GLY B 1 251 ? 71.361 -22.693 12.449 1.00 27.56 251 GLY B CA 1
ATOM 4453 C C . GLY B 1 251 ? 71.159 -24.195 12.515 1.00 26.96 251 GLY B C 1
ATOM 4454 O O . GLY B 1 251 ? 70.561 -24.710 13.457 1.00 26.73 251 GLY B O 1
ATOM 4455 N N . ALA B 1 252 ? 71.670 -24.898 11.510 1.00 25.48 252 ALA B N 1
ATOM 4456 C CA . ALA B 1 252 ? 71.554 -26.349 11.445 1.00 25.14 252 ALA B CA 1
ATOM 4457 C C . ALA B 1 252 ? 72.381 -27.020 12.537 1.00 25.11 252 ALA B C 1
ATOM 4458 O O . ALA B 1 252 ? 71.922 -27.955 13.189 1.00 24.34 252 ALA B O 1
ATOM 4460 N N . VAL B 1 253 ? 73.604 -26.541 12.733 1.00 25.26 253 VAL B N 1
ATOM 4461 C CA . VAL B 1 253 ? 74.471 -27.117 13.751 1.00 26.27 253 VAL B CA 1
ATOM 4462 C C . VAL B 1 253 ? 73.863 -26.918 15.136 1.00 24.56 253 VAL B C 1
ATOM 4463 O O . VAL B 1 253 ? 73.886 -27.825 15.965 1.00 24.61 253 VAL B O 1
ATOM 4467 N N . ARG B 1 254 ? 73.307 -25.736 15.382 1.00 26.06 254 ARG B N 1
ATOM 4468 C CA . ARG B 1 254 ? 72.694 -25.466 16.680 1.00 26.83 254 ARG B CA 1
ATOM 4469 C C . ARG B 1 254 ? 71.502 -26.388 16.911 1.00 26.53 254 ARG B C 1
ATOM 4470 O O . ARG B 1 254 ? 71.323 -26.919 18.008 1.00 26.98 254 ARG B O 1
ATOM 4478 N N . ALA B 1 255 ? 70.686 -26.576 15.877 1.00 24.46 255 ALA B N 1
ATOM 4479 C CA . ALA B 1 255 ? 69.517 -27.442 15.994 1.00 24.08 255 ALA B CA 1
ATOM 4480 C C . ALA B 1 255 ? 69.962 -28.858 16.331 1.00 23.29 255 ALA B C 1
ATOM 4481 O O . ALA B 1 255 ? 69.374 -29.518 17.186 1.00 23.39 255 ALA B O 1
ATOM 4483 N N . LYS B 1 256 ? 71.007 -29.317 15.651 1.00 23.06 256 LYS B N 1
ATOM 4484 C CA . LYS B 1 256 ? 71.547 -30.653 15.878 1.00 24.51 256 LYS B CA 1
ATOM 4485 C C . LYS B 1 256 ? 72.071 -30.795 17.310 1.00 23.90 256 LYS B C 1
ATOM 4486 O O . LYS B 1 256 ? 71.690 -31.711 18.039 1.00 23.49 256 LYS B O 1
ATOM 4492 N N . GLU B 1 257 ? 72.950 -29.880 17.702 1.00 25.13 257 GLU B N 1
ATOM 4493 C CA . GLU B 1 257 ? 73.547 -29.906 19.037 1.00 26.27 257 GLU B CA 1
ATOM 4494 C C . GLU B 1 257 ? 72.534 -29.714 20.160 1.00 24.59 257 GLU B C 1
ATOM 4495 O O . GLU B 1 257 ? 72.451 -30.528 21.081 1.00 24.99 257 GLU B O 1
ATOM 4501 N N . GLU B 1 258 ? 71.764 -28.635 20.082 1.00 23.71 258 GLU B N 1
ATOM 4502 C CA . GLU B 1 258 ? 70.772 -28.332 21.105 1.00 23.04 258 GLU B CA 1
ATOM 4503 C C . GLU B 1 258 ? 69.718 -29.418 21.295 1.00 23.71 258 GLU B C 1
ATOM 4504 O O . GLU B 1 258 ? 69.283 -29.667 22.420 1.00 24.01 258 GLU B O 1
ATOM 4510 N N . SER B 1 259 ? 69.316 -30.071 20.206 1.00 21.90 259 SER B N 1
ATOM 4511 C CA . SER B 1 259 ? 68.287 -31.109 20.284 1.00 21.71 259 SER B CA 1
ATOM 4512 C C . SER B 1 259 ? 68.843 -32.494 20.582 1.00 21.85 259 SER B C 1
ATOM 4513 O O . SER B 1 259 ? 68.085 -33.417 20.875 1.00 22.83 259 SER B O 1
ATOM 4516 N N . GLY B 1 260 ? 70.161 -32.636 20.510 1.00 23.08 260 GLY B N 1
ATOM 4517 C CA . GLY B 1 260 ? 70.765 -33.935 20.743 1.00 24.82 260 GLY B CA 1
ATOM 4518 C C . GLY B 1 260 ? 70.464 -34.819 19.546 1.00 24.52 260 GLY B C 1
ATOM 4519 O O . GLY B 1 260 ? 70.268 -36.027 19.676 1.00 25.44 260 GLY B O 1
ATOM 4520 N N . GLY B 1 261 ? 70.418 -34.203 18.369 1.00 25.41 261 GLY B N 1
ATOM 4521 C CA . GLY B 1 261 ? 70.132 -34.947 17.156 1.00 25.58 261 GLY B CA 1
ATOM 4522 C C . GLY B 1 261 ? 71.382 -35.179 16.337 1.00 26.97 261 GLY B C 1
ATOM 4523 O O . GLY B 1 261 ? 72.493 -35.180 16.870 1.00 25.90 261 GLY B O 1
ATOM 4524 N N . VAL B 1 262 ? 71.207 -35.369 15.033 1.00 27.19 262 VAL B N 1
ATOM 4525 C CA . VAL B 1 262 ? 72.334 -35.604 14.141 1.00 26.57 262 VAL B CA 1
ATOM 4526 C C . VAL B 1 262 ? 72.048 -35.089 12.743 1.00 26.78 262 VAL B C 1
ATOM 4527 O O . VAL B 1 262 ? 70.917 -34.745 12.412 1.00 25.85 262 VAL B O 1
ATOM 4531 N N . ILE B 1 263 ? 73.100 -35.031 11.937 1.00 26.44 263 ILE B N 1
ATOM 4532 C CA . ILE B 1 263 ? 73.002 -34.640 10.539 1.00 26.88 263 ILE B CA 1
ATOM 4533 C C . ILE B 1 263 ? 73.946 -35.623 9.867 1.00 28.81 263 ILE B C 1
ATOM 4534 O O . ILE B 1 263 ? 75.169 -35.512 9.994 1.00 28.69 263 ILE B O 1
ATOM 4539 N N . GLU B 1 264 ? 73.370 -36.606 9.184 1.00 27.58 264 GLU B N 1
ATOM 4540 C CA . GLU B 1 264 ? 74.162 -37.630 8.527 1.00 27.69 264 GLU B CA 1
ATOM 4541 C C . GLU B 1 264 ? 73.828 -37.783 7.052 1.00 27.67 264 GLU B C 1
ATOM 4542 O O . GLU B 1 264 ? 72.871 -37.186 6.556 1.00 24.79 264 GLU B O 1
ATOM 4548 N N . ALA B 1 265 ? 74.623 -38.590 6.358 1.00 27.26 265 ALA B N 1
ATOM 4549 C CA . ALA B 1 265 ? 74.438 -38.794 4.929 1.00 27.53 265 ALA B CA 1
ATOM 4550 C C . ALA B 1 265 ? 73.808 -40.119 4.530 1.00 27.38 265 ALA B C 1
ATOM 4551 O O . ALA B 1 265 ? 73.931 -41.127 5.224 1.00 25.81 265 ALA B O 1
ATOM 4553 N N . VAL B 1 266 ? 73.125 -40.093 3.391 1.00 26.92 266 VAL B N 1
ATOM 4554 C CA . VAL B 1 266 ? 72.495 -41.275 2.825 1.00 25.84 266 VAL B CA 1
ATOM 4555 C C . VAL B 1 266 ? 72.848 -41.251 1.341 1.00 26.11 266 VAL B C 1
ATOM 4556 O O . VAL B 1 266 ? 72.886 -40.187 0.724 1.00 25.84 266 VAL B O 1
ATOM 4560 N N . THR B 1 267 ? 73.131 -42.418 0.775 1.00 25.19 267 THR B N 1
ATOM 4561 C CA . THR B 1 267 ? 73.501 -42.505 -0.634 1.00 25.90 267 THR B CA 1
ATOM 4562 C C . THR B 1 267 ? 72.302 -42.327 -1.562 1.00 25.69 267 THR B C 1
ATOM 4563 O O . THR B 1 267 ? 71.154 -42.488 -1.149 1.00 25.00 267 THR B O 1
ATOM 4567 N N . ASP B 1 268 ? 72.579 -42.002 -2.821 1.00 27.01 268 ASP B N 1
ATOM 4568 C CA . ASP B 1 268 ? 71.521 -41.827 -3.806 1.00 27.29 268 ASP B CA 1
ATOM 4569 C C . ASP B 1 268 ? 70.752 -43.130 -3.943 1.00 27.32 268 ASP B C 1
ATOM 4570 O O . ASP B 1 268 ? 69.548 -43.122 -4.188 1.00 27.56 268 ASP B O 1
ATOM 4575 N N . GLU B 1 269 ? 71.452 -44.249 -3.778 1.00 28.28 269 GLU B N 1
ATOM 4576 C CA . GLU B 1 269 ? 70.814 -45.558 -3.867 1.00 28.53 269 GLU B CA 1
ATOM 4577 C C . GLU B 1 269 ? 69.828 -45.712 -2.712 1.00 27.36 269 GLU B C 1
ATOM 4578 O O . GLU B 1 269 ? 68.719 -46.217 -2.891 1.00 26.26 269 GLU B O 1
ATOM 4584 N N . GLU B 1 270 ? 70.237 -45.277 -1.524 1.00 25.78 270 GLU B N 1
ATOM 4585 C CA . GLU B 1 270 ? 69.373 -45.366 -0.354 1.00 25.75 270 GLU B CA 1
ATOM 4586 C C . GLU B 1 270 ? 68.184 -44.418 -0.515 1.00 23.80 270 GLU B C 1
ATOM 4587 O O . GLU B 1 270 ? 67.080 -44.718 -0.063 1.00 23.06 270 GLU B O 1
ATOM 4593 N N . ILE B 1 271 ? 68.417 -43.280 -1.165 1.00 24.45 271 ILE B N 1
ATOM 4594 C CA . ILE B 1 271 ? 67.355 -42.304 -1.404 1.00 23.82 271 ILE B CA 1
ATOM 4595 C C . ILE B 1 271 ? 66.293 -42.956 -2.290 1.00 24.71 271 ILE B C 1
ATOM 4596 O O . ILE B 1 271 ? 65.104 -42.957 -1.962 1.00 22.68 271 ILE B O 1
ATOM 4601 N N . LEU B 1 272 ? 66.729 -43.507 -3.421 1.00 25.52 272 LEU B N 1
ATOM 4602 C CA . LEU B 1 272 ? 65.801 -44.156 -4.345 1.00 25.08 272 LEU B CA 1
ATOM 4603 C C . LEU B 1 272 ? 65.057 -45.296 -3.667 1.00 24.32 272 LEU B C 1
ATOM 4604 O O . LEU B 1 272 ? 63.873 -45.506 -3.918 1.00 24.10 272 LEU B O 1
ATOM 4609 N N . PHE B 1 273 ? 65.749 -46.031 -2.803 1.00 23.84 273 PHE B N 1
ATOM 4610 C CA . PHE B 1 273 ? 65.119 -47.135 -2.097 1.00 23.94 273 PHE B CA 1
ATOM 4611 C C . PHE B 1 273 ? 63.973 -46.619 -1.227 1.00 24.06 273 PHE B C 1
ATOM 4612 O O . PHE B 1 273 ? 62.890 -47.203 -1.207 1.00 24.83 273 PHE B O 1
ATOM 4620 N N . ALA B 1 274 ? 64.215 -45.526 -0.509 1.00 23.23 274 ALA B N 1
ATOM 4621 C CA . ALA B 1 274 ? 63.194 -44.936 0.355 1.00 22.50 274 ALA B CA 1
ATOM 4622 C C . ALA B 1 274 ? 62.063 -44.328 -0.476 1.00 21.94 274 ALA B C 1
ATOM 4623 O O . ALA B 1 274 ? 60.896 -44.378 -0.086 1.00 22.11 274 ALA B O 1
ATOM 4625 N N . TYR B 1 275 ? 62.431 -43.747 -1.615 1.00 21.63 275 TYR B N 1
ATOM 4626 C CA . TYR B 1 275 ? 61.488 -43.135 -2.552 1.00 21.68 275 TYR B CA 1
ATOM 4627 C C . TYR B 1 275 ? 60.501 -44.210 -3.013 1.00 22.26 275 TYR B C 1
ATOM 4628 O O . TYR B 1 275 ? 59.282 -44.016 -2.975 1.00 20.94 275 TYR B O 1
ATOM 4637 N N . ARG B 1 276 ? 61.038 -45.350 -3.443 1.00 22.31 276 ARG B N 1
ATOM 4638 C CA . ARG B 1 276 ? 60.211 -46.463 -3.896 1.00 23.27 276 ARG B CA 1
ATOM 4639 C C . ARG B 1 276 ? 59.385 -47.043 -2.750 1.00 22.33 276 ARG B C 1
ATOM 4640 O O . ARG B 1 276 ? 58.216 -47.380 -2.926 1.00 23.67 276 ARG B O 1
ATOM 4648 N N . TYR B 1 277 ? 59.997 -47.162 -1.577 1.00 22.11 277 TYR B N 1
ATOM 4649 C CA . TYR B 1 277 ? 59.302 -47.709 -0.418 1.00 22.20 277 TYR B CA 1
ATOM 4650 C C . TYR B 1 277 ? 58.043 -46.917 -0.090 1.00 21.41 277 TYR B C 1
ATOM 4651 O O . TYR B 1 277 ? 56.957 -47.481 0.048 1.00 22.23 277 TYR B O 1
ATOM 4660 N N . LEU B 1 278 ? 58.199 -45.605 0.048 1.00 20.85 278 LEU B N 1
ATOM 4661 C CA . LEU B 1 278 ? 57.075 -44.742 0.381 1.00 19.55 278 LEU B CA 1
ATOM 4662 C C . LEU B 1 278 ? 55.942 -44.871 -0.628 1.00 18.52 278 LEU B C 1
ATOM 4663 O O . LEU B 1 278 ? 54.779 -44.963 -0.254 1.00 18.82 278 LEU B O 1
ATOM 4668 N N . ALA B 1 279 ? 56.286 -44.895 -1.908 1.00 19.87 279 ALA B N 1
ATOM 4669 C CA . ALA B 1 279 ? 55.278 -45.007 -2.953 1.00 20.51 279 ALA B CA 1
ATOM 4670 C C . ALA B 1 279 ? 54.635 -46.393 -3.015 1.00 21.93 279 ALA B C 1
ATOM 4671 O O . ALA B 1 279 ? 53.409 -46.518 -3.042 1.00 21.53 279 ALA B O 1
ATOM 4673 N N . ARG B 1 280 ? 55.468 -47.427 -3.026 1.00 23.98 280 ARG B N 1
ATOM 4674 C CA . ARG B 1 280 ? 54.990 -48.802 -3.139 1.00 26.11 280 ARG B CA 1
ATOM 4675 C C . ARG B 1 280 ? 54.410 -49.434 -1.882 1.00 25.02 280 ARG B C 1
ATOM 4676 O O . ARG B 1 280 ? 53.548 -50.310 -1.974 1.00 25.03 280 ARG B O 1
ATOM 4684 N N . GLU B 1 281 ? 54.870 -49.002 -0.713 1.00 25.42 281 GLU B N 1
ATOM 4685 C CA . GLU B 1 281 ? 54.389 -49.581 0.537 1.00 26.12 281 GLU B CA 1
ATOM 4686 C C . GLU B 1 281 ? 53.465 -48.692 1.360 1.00 26.13 281 GLU B C 1
ATOM 4687 O O . GLU B 1 281 ? 52.610 -49.195 2.091 1.00 25.61 281 GLU B O 1
ATOM 4693 N N . GLU B 1 282 ? 53.627 -47.376 1.247 1.00 24.08 282 GLU B N 1
ATOM 4694 C CA . GLU B 1 282 ? 52.792 -46.459 2.017 1.00 22.73 282 GLU B CA 1
ATOM 4695 C C . GLU B 1 282 ? 51.812 -45.664 1.154 1.00 22.01 282 GLU B C 1
ATOM 4696 O O . GLU B 1 282 ? 50.902 -45.029 1.678 1.00 22.11 282 GLU B O 1
ATOM 4702 N N . GLY B 1 283 ? 51.996 -45.705 -0.163 1.00 20.27 283 GLY B N 1
ATOM 4703 C CA . GLY B 1 283 ? 51.111 -44.975 -1.059 1.00 19.97 283 GLY B CA 1
ATOM 4704 C C . GLY B 1 283 ? 51.427 -43.485 -1.113 1.00 19.70 283 GLY B C 1
ATOM 4705 O O . GLY B 1 283 ? 50.604 -42.680 -1.542 1.00 19.75 283 GLY B O 1
ATOM 4706 N N . ILE B 1 284 ? 52.633 -43.127 -0.686 1.00 19.21 284 ILE B N 1
ATOM 4707 C CA . ILE B 1 284 ? 53.068 -41.735 -0.651 1.00 19.31 284 ILE B CA 1
ATOM 4708 C C . ILE B 1 284 ? 54.098 -41.440 -1.733 1.00 19.88 284 ILE B C 1
ATOM 4709 O O . ILE B 1 284 ? 55.191 -42.005 -1.732 1.00 20.66 284 ILE B O 1
ATOM 4714 N N . PHE B 1 285 ? 53.738 -40.539 -2.643 1.00 19.19 285 PHE B N 1
ATOM 4715 C CA . PHE B 1 285 ? 54.600 -40.143 -3.755 1.00 20.92 285 PHE B CA 1
ATOM 4716 C C . PHE B 1 285 ? 55.241 -38.794 -3.417 1.00 21.71 285 PHE B C 1
ATOM 4717 O O . PHE B 1 285 ? 54.576 -37.756 -3.438 1.00 22.66 285 PHE B O 1
ATOM 4725 N N . CYS B 1 286 ? 56.526 -38.819 -3.073 1.00 21.62 286 CYS B N 1
ATOM 4726 C CA . CYS B 1 286 ? 57.239 -37.590 -2.741 1.00 22.18 286 CYS B CA 1
ATOM 4727 C C . CYS B 1 286 ? 58.473 -37.409 -3.620 1.00 22.26 286 CYS B C 1
ATOM 4728 O O . CYS B 1 286 ? 58.903 -38.335 -4.308 1.00 20.65 286 CYS B O 1
ATOM 4731 N N . GLU B 1 287 ? 59.028 -36.201 -3.599 1.00 23.15 287 GLU B N 1
ATOM 4732 C CA . GLU B 1 287 ? 60.221 -35.871 -4.370 1.00 25.37 287 GLU B CA 1
ATOM 4733 C C . GLU B 1 287 ? 61.391 -36.675 -3.783 1.00 24.87 287 GLU B C 1
ATOM 4734 O O . GLU B 1 287 ? 61.417 -36.951 -2.584 1.00 23.18 287 GLU B O 1
ATOM 4740 N N . PRO B 1 288 ? 62.363 -37.075 -4.621 1.00 24.92 288 PRO B N 1
ATOM 4741 C CA . PRO B 1 288 ? 63.507 -37.846 -4.120 1.00 25.28 288 PRO B CA 1
ATOM 4742 C C . PRO B 1 288 ? 64.202 -37.208 -2.914 1.00 24.93 288 PRO B C 1
ATOM 4743 O O . PRO B 1 288 ? 64.557 -37.904 -1.963 1.00 25.73 288 PRO B O 1
ATOM 4747 N N . ALA B 1 289 ? 64.393 -35.891 -2.948 1.00 23.02 289 ALA B N 1
ATOM 4748 C CA . ALA B 1 289 ? 65.042 -35.205 -1.834 1.00 22.95 289 ALA B CA 1
ATOM 4749 C C . ALA B 1 289 ? 64.267 -35.463 -0.546 1.00 22.94 289 ALA B C 1
ATOM 4750 O O . ALA B 1 289 ? 64.857 -35.641 0.522 1.00 21.74 289 ALA B O 1
ATOM 4752 N N . SER B 1 290 ? 62.941 -35.478 -0.654 1.00 22.11 290 SER B N 1
ATOM 4753 C CA . SER B 1 290 ? 62.081 -35.727 0.499 1.00 20.54 290 SER B CA 1
ATOM 4754 C C . SER B 1 290 ? 62.353 -37.126 1.040 1.00 22.52 290 SER B C 1
ATOM 4755 O O . SER B 1 290 ? 62.410 -37.339 2.252 1.00 22.18 290 SER B O 1
ATOM 4758 N N . ALA B 1 291 ? 62.521 -38.078 0.128 1.00 21.22 291 ALA B N 1
ATOM 4759 C CA . ALA B 1 291 ? 62.773 -39.459 0.510 1.00 21.58 291 ALA B CA 1
ATOM 4760 C C . ALA B 1 291 ? 64.048 -39.606 1.330 1.00 20.92 291 ALA B C 1
ATOM 4761 O O . ALA B 1 291 ? 64.238 -40.611 2.016 1.00 21.53 291 ALA B O 1
ATOM 4763 N N . ALA B 1 292 ? 64.925 -38.611 1.258 1.00 21.15 292 ALA B N 1
ATOM 4764 C CA . ALA B 1 292 ? 66.167 -38.657 2.020 1.00 22.83 292 ALA B CA 1
ATOM 4765 C C . ALA B 1 292 ? 65.852 -38.793 3.507 1.00 23.89 292 ALA B C 1
ATOM 4766 O O . ALA B 1 292 ? 66.610 -39.403 4.259 1.00 24.50 292 ALA B O 1
ATOM 4768 N N . ALA B 1 293 ? 64.726 -38.224 3.927 1.00 23.23 293 ALA B N 1
ATOM 4769 C CA . ALA B 1 293 ? 64.321 -38.293 5.328 1.00 23.67 293 ALA B CA 1
ATOM 4770 C C . ALA B 1 293 ? 64.015 -39.738 5.718 1.00 24.44 293 ALA B C 1
ATOM 4771 O O . ALA B 1 293 ? 64.392 -40.194 6.800 1.00 24.14 293 ALA B O 1
ATOM 4773 N N . MET B 1 294 ? 63.331 -40.456 4.832 1.00 23.03 294 MET B N 1
ATOM 4774 C CA . MET B 1 294 ? 62.982 -41.847 5.096 1.00 23.46 294 MET B CA 1
ATOM 4775 C C . MET B 1 294 ? 64.249 -42.688 5.044 1.00 22.49 294 MET B C 1
ATOM 4776 O O . MET B 1 294 ? 64.436 -43.586 5.861 1.00 24.33 294 MET B O 1
ATOM 4781 N N . ALA B 1 295 ? 65.119 -42.394 4.081 1.00 21.98 295 ALA B N 1
ATOM 4782 C CA . ALA B 1 295 ? 66.379 -43.123 3.954 1.00 22.20 295 ALA B CA 1
ATOM 4783 C C . ALA B 1 295 ? 67.160 -42.967 5.256 1.00 21.94 295 ALA B C 1
ATOM 4784 O O . ALA B 1 295 ? 67.841 -43.892 5.703 1.00 21.06 295 ALA B O 1
ATOM 4786 N N . GLY B 1 296 ? 67.053 -41.786 5.858 1.00 22.77 296 GLY B N 1
ATOM 4787 C CA . GLY B 1 296 ? 67.744 -41.526 7.108 1.00 23.53 296 GLY B CA 1
ATOM 4788 C C . GLY B 1 296 ? 67.210 -42.403 8.224 1.00 24.31 296 GLY B C 1
ATOM 4789 O O . GLY B 1 296 ? 67.977 -42.969 9.007 1.00 25.85 296 GLY B O 1
ATOM 4790 N N . VAL B 1 297 ? 65.888 -42.518 8.299 1.00 23.44 297 VAL B N 1
ATOM 4791 C CA . VAL B 1 297 ? 65.256 -43.341 9.321 1.00 24.09 297 VAL B CA 1
ATOM 4792 C C . VAL B 1 297 ? 65.632 -44.812 9.111 1.00 26.19 297 VAL B C 1
ATOM 4793 O O . VAL B 1 297 ? 65.875 -45.539 10.077 1.00 24.82 297 VAL B O 1
ATOM 4797 N N . PHE B 1 298 ? 65.682 -45.246 7.853 1.00 25.77 298 PHE B N 1
ATOM 4798 C CA . PHE B 1 298 ? 66.058 -46.628 7.550 1.00 26.11 298 PHE B CA 1
ATOM 4799 C C . PHE B 1 298 ? 67.461 -46.883 8.096 1.00 26.33 298 PHE B C 1
ATOM 4800 O O . PHE B 1 298 ? 67.726 -47.922 8.704 1.00 26.29 298 PHE B O 1
ATOM 4808 N N . LYS B 1 299 ? 68.351 -45.919 7.871 1.00 26.78 299 LYS B N 1
ATOM 4809 C CA . LYS B 1 299 ? 69.737 -46.003 8.321 1.00 28.39 299 LYS B CA 1
ATOM 4810 C C . LYS B 1 299 ? 69.841 -46.164 9.833 1.00 29.22 299 LYS B C 1
ATOM 4811 O O . LYS B 1 299 ? 70.520 -47.066 10.322 1.00 29.48 299 LYS B O 1
ATOM 4817 N N . LEU B 1 300 ? 69.174 -45.286 10.575 1.00 30.43 300 LEU B N 1
ATOM 4818 C CA . LEU B 1 300 ? 69.220 -45.359 12.029 1.00 31.58 300 LEU B CA 1
ATOM 4819 C C . LEU B 1 300 ? 68.537 -46.624 12.537 1.00 32.35 300 LEU B C 1
ATOM 4820 O O . LEU B 1 300 ? 68.926 -47.172 13.569 1.00 32.49 300 LEU B O 1
ATOM 4825 N N . LEU B 1 301 ? 67.519 -47.085 11.816 1.00 32.20 301 LEU B N 1
ATOM 4826 C CA . LEU B 1 301 ? 66.808 -48.297 12.209 1.00 33.09 301 LEU B CA 1
ATOM 4827 C C . LEU B 1 301 ? 67.704 -49.529 12.127 1.00 34.47 301 LEU B C 1
ATOM 4828 O O . LEU B 1 301 ? 67.742 -50.340 13.056 1.00 33.20 301 LEU B O 1
ATOM 4833 N N . ARG B 1 302 ? 68.428 -49.678 11.022 1.00 34.49 302 ARG B N 1
ATOM 4834 C CA . ARG B 1 302 ? 69.294 -50.839 10.888 1.00 36.01 302 ARG B CA 1
ATOM 4835 C C . ARG B 1 302 ? 70.513 -50.747 11.801 1.00 36.51 302 ARG B C 1
ATOM 4836 O O . ARG B 1 302 ? 71.130 -51.761 12.119 1.00 36.60 302 ARG B O 1
ATOM 4844 N N . GLU B 1 303 ? 70.849 -49.537 12.237 1.00 36.30 303 GLU B N 1
ATOM 4845 C CA . GLU B 1 303 ? 71.981 -49.348 13.138 1.00 36.25 303 GLU B CA 1
ATOM 4846 C C . GLU B 1 303 ? 71.505 -49.446 14.586 1.00 36.40 303 GLU B C 1
ATOM 4847 O O . GLU B 1 303 ? 72.300 -49.359 15.520 1.00 37.65 303 GLU B O 1
ATOM 4853 N N . GLY B 1 304 ? 70.201 -49.632 14.761 1.00 35.76 304 GLY B N 1
ATOM 4854 C CA . GLY B 1 304 ? 69.631 -49.742 16.091 1.00 36.56 304 GLY B CA 1
ATOM 4855 C C . GLY B 1 304 ? 69.796 -48.478 16.914 1.00 37.80 304 GLY B C 1
ATOM 4856 O O . GLY B 1 304 ? 70.066 -48.548 18.113 1.00 36.53 304 GLY B O 1
ATOM 4857 N N . ARG B 1 305 ? 69.621 -47.320 16.281 1.00 36.64 305 ARG B N 1
ATOM 4858 C CA . ARG B 1 305 ? 69.775 -46.053 16.981 1.00 36.45 305 ARG B CA 1
ATOM 4859 C C . ARG B 1 305 ? 68.492 -45.308 17.342 1.00 36.37 305 ARG B C 1
ATOM 4860 O O . ARG B 1 305 ? 68.544 -44.146 17.745 1.00 37.89 305 ARG B O 1
ATOM 4868 N N . LEU B 1 306 ? 67.346 -45.963 17.199 1.00 34.95 306 LEU B N 1
ATOM 4869 C CA . LEU B 1 306 ? 66.078 -45.334 17.555 1.00 33.53 306 LEU B CA 1
ATOM 4870 C C . LEU B 1 306 ? 65.453 -46.122 18.700 1.00 33.75 306 LEU B C 1
ATOM 4871 O O . LEU B 1 306 ? 65.229 -47.329 18.582 1.00 32.19 306 LEU B O 1
ATOM 4876 N N . GLU B 1 307 ? 65.180 -45.438 19.808 1.00 33.39 307 GLU B N 1
ATOM 4877 C CA . GLU B 1 307 ? 64.595 -46.086 20.973 1.00 33.96 307 GLU B CA 1
ATOM 4878 C C . GLU B 1 307 ? 63.262 -46.738 20.646 1.00 33.47 307 GLU B C 1
ATOM 4879 O O . GLU B 1 307 ? 62.428 -46.159 19.949 1.00 32.66 307 GLU B O 1
ATOM 4885 N N . PRO B 1 308 ? 63.045 -47.965 21.144 1.00 32.86 308 PRO B N 1
ATOM 4886 C CA . PRO B 1 308 ? 61.791 -48.679 20.892 1.00 32.17 308 PRO B CA 1
ATOM 4887 C C . PRO B 1 308 ? 60.616 -47.903 21.468 1.00 31.94 308 PRO B C 1
ATOM 4888 O O . PRO B 1 308 ? 60.786 -47.111 22.394 1.00 30.93 308 PRO B O 1
ATOM 4892 N N . GLU B 1 309 ? 59.430 -48.128 20.911 1.00 31.56 309 GLU B N 1
ATOM 4893 C CA . GLU B 1 309 ? 58.216 -47.474 21.383 1.00 34.29 309 GLU B CA 1
ATOM 4894 C C . GLU B 1 309 ? 58.199 -45.963 21.174 1.00 33.02 309 GLU B C 1
ATOM 4895 O O . GLU B 1 309 ? 57.332 -45.272 21.710 1.00 32.86 309 GLU B O 1
ATOM 4901 N N . SER B 1 310 ? 59.145 -45.448 20.398 1.00 31.38 310 SER B N 1
ATOM 4902 C CA . SER B 1 310 ? 59.205 -44.010 20.163 1.00 29.30 310 SER B CA 1
ATOM 4903 C C . SER B 1 310 ? 58.371 -43.576 18.960 1.00 28.44 310 SER B C 1
ATOM 4904 O O . SER B 1 310 ? 57.951 -44.399 18.145 1.00 25.22 310 SER B O 1
ATOM 4907 N N . THR B 1 311 ? 58.124 -42.272 18.876 1.00 25.90 311 THR B N 1
ATOM 4908 C CA . THR B 1 311 ? 57.365 -41.692 17.777 1.00 25.04 311 THR B CA 1
ATOM 4909 C C . THR B 1 311 ? 58.340 -40.894 16.930 1.00 24.09 311 THR B C 1
ATOM 4910 O O . THR B 1 311 ? 59.107 -40.081 17.446 1.00 23.45 311 THR B O 1
ATOM 4914 N N . VAL B 1 312 ? 58.319 -41.148 15.628 1.00 22.63 312 VAL B N 1
ATOM 4915 C CA . VAL B 1 312 ? 59.200 -40.465 14.698 1.00 21.21 312 VAL B CA 1
ATOM 4916 C C . VAL B 1 312 ? 58.379 -39.774 13.615 1.00 21.81 312 VAL B C 1
ATOM 4917 O O . VAL B 1 312 ? 57.554 -40.407 12.962 1.00 21.81 312 VAL B O 1
ATOM 4921 N N . VAL B 1 313 ? 58.604 -38.478 13.435 1.00 21.64 313 VAL B N 1
ATOM 4922 C CA . VAL B 1 313 ? 57.904 -37.729 12.400 1.00 20.97 313 VAL B CA 1
ATOM 4923 C C . VAL B 1 313 ? 58.908 -37.410 11.305 1.00 20.71 313 VAL B C 1
ATOM 4924 O O . VAL B 1 313 ? 60.068 -37.096 11.582 1.00 21.26 313 VAL B O 1
ATOM 4928 N N . LEU B 1 314 ? 58.470 -37.516 10.058 1.00 20.57 314 LEU B N 1
ATOM 4929 C CA . LEU B 1 314 ? 59.335 -37.215 8.930 1.00 20.91 314 LEU B CA 1
ATOM 4930 C C . LEU B 1 314 ? 58.693 -36.124 8.099 1.00 19.42 314 LEU B C 1
ATOM 4931 O O . LEU B 1 314 ? 57.504 -36.190 7.786 1.00 19.43 314 LEU B O 1
ATOM 4936 N N . THR B 1 315 ? 59.472 -35.113 7.745 1.00 19.40 315 THR B N 1
ATOM 4937 C CA . THR B 1 315 ? 58.938 -34.056 6.909 1.00 18.86 315 THR B CA 1
ATOM 4938 C C . THR B 1 315 ? 59.274 -34.405 5.465 1.00 18.69 315 THR B C 1
ATOM 4939 O O . THR B 1 315 ? 60.438 -34.387 5.075 1.00 20.48 315 THR B O 1
ATOM 4943 N N . LEU B 1 316 ? 58.254 -34.758 4.689 1.00 18.44 316 LEU B N 1
ATOM 4944 C CA . LEU B 1 316 ? 58.441 -35.081 3.276 1.00 18.60 316 LEU B CA 1
ATOM 4945 C C . LEU B 1 316 ? 58.183 -33.744 2.588 1.00 19.16 316 LEU B C 1
ATOM 4946 O O . LEU B 1 316 ? 57.044 -33.357 2.363 1.00 18.54 316 LEU B O 1
ATOM 4951 N N . THR B 1 317 ? 59.271 -33.049 2.281 1.00 20.40 317 THR B N 1
ATOM 4952 C CA . THR B 1 317 ? 59.259 -31.709 1.703 1.00 20.25 317 THR B CA 1
ATOM 4953 C C . THR B 1 317 ? 58.564 -31.385 0.383 1.00 21.55 317 THR B C 1
ATOM 4954 O O . THR B 1 317 ? 58.041 -30.279 0.231 1.00 20.59 317 THR B O 1
ATOM 4958 N N . GLY B 1 318 ? 58.555 -32.311 -0.569 1.00 19.07 318 GLY B N 1
ATOM 4959 C CA . GLY B 1 318 ? 57.926 -32.011 -1.847 1.00 19.29 318 GLY B CA 1
ATOM 4960 C C . GLY B 1 318 ? 57.150 -33.159 -2.457 1.00 18.58 318 GLY B C 1
ATOM 4961 O O . GLY B 1 318 ? 57.375 -34.317 -2.116 1.00 20.21 318 GLY B O 1
ATOM 4962 N N . HIS B 1 319 ? 56.241 -32.841 -3.372 1.00 18.99 319 HIS B N 1
ATOM 4963 C CA . HIS B 1 319 ? 55.430 -33.872 -3.997 1.00 20.41 319 HIS B CA 1
ATOM 4964 C C . HIS B 1 319 ? 56.171 -34.572 -5.122 1.00 19.04 319 HIS B C 1
ATOM 4965 O O . HIS B 1 319 ? 56.984 -33.963 -5.811 1.00 17.82 319 HIS B O 1
ATOM 4972 N N . GLY B 1 320 ? 55.884 -35.859 -5.297 1.00 19.86 320 GLY B N 1
ATOM 4973 C CA . GLY B 1 320 ? 56.529 -36.625 -6.347 1.00 18.15 320 GLY B CA 1
ATOM 4974 C C . GLY B 1 320 ? 56.312 -36.037 -7.732 1.00 19.11 320 GLY B C 1
ATOM 4975 O O . GLY B 1 320 ? 57.125 -36.245 -8.634 1.00 21.09 320 GLY B O 1
ATOM 4976 N N . LEU B 1 321 ? 55.219 -35.302 -7.908 1.00 19.19 321 LEU B N 1
ATOM 4977 C CA . LEU B 1 321 ? 54.919 -34.695 -9.203 1.00 19.37 321 LEU B CA 1
ATOM 4978 C C . LEU B 1 321 ? 55.926 -33.612 -9.577 1.00 21.15 321 LEU B C 1
ATOM 4979 O O . LEU B 1 321 ? 55.950 -33.140 -10.721 1.00 19.96 321 LEU B O 1
ATOM 4984 N N . LYS B 1 322 ? 56.760 -33.228 -8.613 1.00 19.47 322 LYS B N 1
ATOM 4985 C CA . LYS B 1 322 ? 57.786 -32.215 -8.843 1.00 20.03 322 LYS B CA 1
ATOM 4986 C C . LYS B 1 322 ? 58.925 -32.764 -9.693 1.00 20.50 322 LYS B C 1
ATOM 4987 O O . LYS B 1 322 ? 59.619 -32.004 -10.376 1.00 21.76 322 LYS B O 1
ATOM 4993 N N . ASP B 1 323 ? 59.113 -34.080 -9.659 1.00 19.95 323 ASP B N 1
ATOM 4994 C CA . ASP B 1 323 ? 60.210 -34.701 -10.398 1.00 21.86 323 ASP B CA 1
ATOM 4995 C C . ASP B 1 323 ? 59.789 -35.839 -11.335 1.00 21.74 323 ASP B C 1
ATOM 4996 O O . ASP B 1 323 ? 60.057 -37.010 -11.069 1.00 22.24 323 ASP B O 1
ATOM 5001 N N . PRO B 1 324 ? 59.124 -35.507 -12.449 1.00 22.20 324 PRO B N 1
ATOM 5002 C CA . PRO B 1 324 ? 58.707 -36.562 -13.378 1.00 23.07 324 PRO B CA 1
ATOM 5003 C C . PRO B 1 324 ? 59.887 -37.312 -13.997 1.00 24.08 324 PRO B C 1
ATOM 5004 O O . PRO B 1 324 ? 59.765 -38.483 -14.350 1.00 23.05 324 PRO B O 1
ATOM 5008 N N . ALA B 1 325 ? 61.028 -36.636 -14.121 1.00 24.13 325 ALA B N 1
ATOM 5009 C CA . ALA B 1 325 ? 62.224 -37.252 -14.692 1.00 24.57 325 ALA B CA 1
ATOM 5010 C C . ALA B 1 325 ? 62.611 -38.504 -13.913 1.00 23.91 325 ALA B C 1
ATOM 5011 O O . ALA B 1 325 ? 62.807 -39.571 -14.494 1.00 24.13 325 ALA B O 1
ATOM 5013 N N . THR B 1 326 ? 62.728 -38.373 -12.595 1.00 23.32 326 THR B N 1
ATOM 5014 C CA . THR B 1 326 ? 63.089 -39.509 -11.756 1.00 22.04 326 THR B CA 1
ATOM 5015 C C . THR B 1 326 ? 61.998 -40.575 -11.767 1.00 22.69 326 THR B C 1
ATOM 5016 O O . THR B 1 326 ? 62.292 -41.774 -11.774 1.00 23.73 326 THR B O 1
ATOM 5020 N N . ALA B 1 327 ? 60.742 -40.141 -11.767 1.00 21.52 327 ALA B N 1
ATOM 5021 C CA . ALA B 1 327 ? 59.625 -41.081 -11.787 1.00 21.84 327 ALA B CA 1
ATOM 5022 C C . ALA B 1 327 ? 59.708 -41.943 -13.045 1.00 22.07 327 ALA B C 1
ATOM 5023 O O . ALA B 1 327 ? 59.544 -43.157 -12.988 1.00 21.51 327 ALA B O 1
ATOM 5025 N N . GLU B 1 328 ? 59.966 -41.308 -14.182 1.00 23.95 328 GLU B N 1
ATOM 5026 C CA . GLU B 1 328 ? 60.063 -42.037 -15.440 1.00 26.86 328 GLU B CA 1
ATOM 5027 C C . GLU B 1 328 ? 61.286 -42.955 -15.465 1.00 29.08 328 GLU B C 1
ATOM 5028 O O . GLU B 1 328 ? 61.243 -44.049 -16.033 1.00 28.02 328 GLU B O 1
ATOM 5034 N N . ARG B 1 329 ? 62.367 -42.516 -14.829 1.00 29.79 329 ARG B N 1
ATOM 5035 C CA . ARG B 1 329 ? 63.589 -43.306 -14.749 1.00 32.14 329 ARG B CA 1
ATOM 5036 C C . ARG B 1 329 ? 63.356 -44.562 -13.906 1.00 32.25 329 ARG B C 1
ATOM 5037 O O . ARG B 1 329 ? 63.838 -45.643 -14.239 1.00 31.50 329 ARG B O 1
ATOM 5045 N N . VAL B 1 330 ? 62.612 -44.414 -12.815 1.00 31.27 330 VAL B N 1
ATOM 5046 C CA . VAL B 1 330 ? 62.322 -45.534 -11.922 1.00 31.62 330 VAL B CA 1
ATOM 5047 C C . VAL B 1 330 ? 61.205 -46.435 -12.456 1.00 32.39 330 VAL B C 1
ATOM 5048 O O . VAL B 1 330 ? 61.142 -47.621 -12.130 1.00 31.64 330 VAL B O 1
ATOM 5052 N N . ALA B 1 331 ? 60.332 -45.868 -13.280 1.00 32.38 331 ALA B N 1
ATOM 5053 C CA . ALA B 1 331 ? 59.222 -46.622 -13.851 1.00 33.21 331 ALA B CA 1
ATOM 5054 C C . ALA B 1 331 ? 59.685 -47.597 -14.931 1.00 33.20 331 ALA B C 1
ATOM 5055 O O . ALA B 1 331 ? 60.643 -47.336 -15.660 1.00 33.03 331 ALA B O 1
ATOM 5057 N N . GLU B 1 332 ? 58.988 -48.724 -15.021 1.00 34.68 332 GLU B N 1
ATOM 5058 C CA . GLU B 1 332 ? 59.289 -49.761 -16.001 1.00 35.86 332 GLU B CA 1
ATOM 5059 C C . GLU B 1 332 ? 58.005 -50.297 -16.623 1.00 33.92 332 GLU B C 1
ATOM 5060 O O . GLU B 1 332 ? 57.165 -50.862 -15.927 1.00 32.27 332 GLU B O 1
ATOM 5066 N N . LEU B 1 333 ? 57.851 -50.109 -17.928 1.00 34.15 333 LEU B N 1
ATOM 5067 C CA . LEU B 1 333 ? 56.674 -50.607 -18.631 1.00 35.12 333 LEU B CA 1
ATOM 5068 C C . LEU B 1 333 ? 56.955 -52.007 -19.157 1.00 35.12 333 LEU B C 1
ATOM 5069 O O . LEU B 1 333 ? 57.808 -52.189 -20.025 1.00 35.01 333 LEU B O 1
ATOM 5074 N N . PRO B 1 334 ? 56.244 -53.018 -18.631 1.00 36.05 334 PRO B N 1
ATOM 5075 C CA . PRO B 1 334 ? 56.430 -54.405 -19.064 1.00 36.36 334 PRO B CA 1
ATOM 5076 C C . PRO B 1 334 ? 56.048 -54.599 -20.529 1.00 37.83 334 PRO B C 1
ATOM 5077 O O . PRO B 1 334 ? 55.170 -53.908 -21.049 1.00 37.27 334 PRO B O 1
ATOM 5081 N N . PRO B 1 335 ? 56.709 -55.541 -21.217 1.00 38.52 335 PRO B N 1
ATOM 5082 C CA . PRO B 1 335 ? 56.395 -55.789 -22.626 1.00 38.78 335 PRO B CA 1
ATOM 5083 C C . PRO B 1 335 ? 54.974 -56.337 -22.774 1.00 36.90 335 PRO B C 1
ATOM 5084 O O . PRO B 1 335 ? 54.440 -56.957 -21.854 1.00 35.61 335 PRO B O 1
ATOM 5088 N N . PRO B 1 336 ? 54.345 -56.107 -23.935 1.00 35.96 336 PRO B N 1
ATOM 5089 C CA . PRO B 1 336 ? 52.982 -56.578 -24.194 1.00 35.02 336 PRO B CA 1
ATOM 5090 C C . PRO B 1 336 ? 52.819 -58.090 -24.082 1.00 34.66 336 PRO B C 1
ATOM 5091 O O . PRO B 1 336 ? 53.784 -58.842 -24.212 1.00 34.76 336 PRO B O 1
ATOM 5095 N N . VAL B 1 337 ? 51.588 -58.521 -23.828 1.00 33.97 337 VAL B N 1
ATOM 5096 C CA . VAL B 1 337 ? 51.259 -59.938 -23.730 1.00 34.22 337 VAL B CA 1
ATOM 5097 C C . VAL B 1 337 ? 50.008 -60.158 -24.573 1.00 34.27 337 VAL B C 1
ATOM 5098 O O . VAL B 1 337 ? 49.294 -59.205 -24.890 1.00 32.70 337 VAL B O 1
ATOM 5102 N N . PRO B 1 338 ? 49.731 -61.412 -24.960 1.00 35.36 338 PRO B N 1
ATOM 5103 C CA . PRO B 1 338 ? 48.541 -61.686 -25.770 1.00 35.17 338 PRO B CA 1
ATOM 5104 C C . PRO B 1 338 ? 47.277 -61.149 -25.102 1.00 36.33 338 PRO B C 1
ATOM 5105 O O . PRO B 1 338 ? 47.241 -60.963 -23.883 1.00 35.18 338 PRO B O 1
ATOM 5109 N N . ALA B 1 339 ? 46.242 -60.908 -25.901 1.00 36.77 339 ALA B N 1
ATOM 5110 C CA . ALA B 1 339 ? 44.986 -60.374 -25.391 1.00 39.11 339 ALA B CA 1
ATOM 5111 C C . ALA B 1 339 ? 43.957 -61.408 -24.921 1.00 41.50 339 ALA B C 1
ATOM 5112 O O . ALA B 1 339 ? 42.868 -61.510 -25.488 1.00 41.89 339 ALA B O 1
ATOM 5114 N N . ARG B 1 340 ? 44.303 -62.171 -23.888 1.00 43.35 340 ARG B N 1
ATOM 5115 C CA . ARG B 1 340 ? 43.387 -63.159 -23.319 1.00 46.58 340 ARG B CA 1
ATOM 5116 C C . ARG B 1 340 ? 43.632 -63.290 -21.816 1.00 46.03 340 ARG B C 1
ATOM 5117 O O . ARG B 1 340 ? 44.775 -63.275 -21.356 1.00 45.23 340 ARG B O 1
ATOM 5125 N N . LEU B 1 341 ? 42.542 -63.410 -21.063 1.00 46.37 341 LEU B N 1
ATOM 5126 C CA . LEU B 1 341 ? 42.582 -63.526 -19.606 1.00 46.28 341 LEU B CA 1
ATOM 5127 C C . LEU B 1 341 ? 43.792 -64.278 -19.069 1.00 47.00 341 LEU B C 1
ATOM 5128 O O . LEU B 1 341 ? 44.429 -63.843 -18.108 1.00 46.93 341 LEU B O 1
ATOM 5133 N N . GLU B 1 342 ? 44.101 -65.406 -19.697 1.00 47.62 342 GLU B N 1
ATOM 5134 C CA . GLU B 1 342 ? 45.218 -66.250 -19.294 1.00 47.24 342 GLU B CA 1
ATOM 5135 C C . GLU B 1 342 ? 46.484 -65.509 -18.864 1.00 45.51 342 GLU B C 1
ATOM 5136 O O . GLU B 1 342 ? 46.779 -65.421 -17.673 1.00 44.93 342 GLU B O 1
ATOM 5142 N N . ALA B 1 343 ? 47.237 -64.982 -19.826 1.00 42.82 343 ALA B N 1
ATOM 5143 C CA . ALA B 1 343 ? 48.475 -64.286 -19.495 1.00 40.77 343 ALA B CA 1
ATOM 5144 C C . ALA B 1 343 ? 48.281 -62.903 -18.880 1.00 38.05 343 ALA B C 1
ATOM 5145 O O . ALA B 1 343 ? 49.231 -62.324 -18.356 1.00 38.07 343 ALA B O 1
ATOM 5147 N N . VAL B 1 344 ? 47.068 -62.364 -18.947 1.00 35.75 344 VAL B N 1
ATOM 5148 C CA . VAL B 1 344 ? 46.810 -61.065 -18.334 1.00 35.32 344 VAL B CA 1
ATOM 5149 C C . VAL B 1 344 ? 46.807 -61.298 -16.825 1.00 34.43 344 VAL B C 1
ATOM 5150 O O . VAL B 1 344 ? 47.394 -60.530 -16.064 1.00 32.57 344 VAL B O 1
ATOM 5154 N N . ALA B 1 345 ? 46.161 -62.381 -16.403 1.00 35.08 345 ALA B N 1
ATOM 5155 C CA . ALA B 1 345 ? 46.089 -62.723 -14.987 1.00 36.61 345 ALA B CA 1
ATOM 5156 C C . ALA B 1 345 ? 47.486 -62.994 -14.437 1.00 37.78 345 ALA B C 1
ATOM 5157 O O . ALA B 1 345 ? 47.783 -62.686 -13.282 1.00 37.79 345 ALA B O 1
ATOM 5159 N N . ALA B 1 346 ? 48.343 -63.570 -15.272 1.00 39.17 346 ALA B N 1
ATOM 5160 C CA . ALA B 1 346 ? 49.709 -63.872 -14.867 1.00 39.69 346 ALA B CA 1
ATOM 5161 C C . ALA B 1 346 ? 50.525 -62.588 -14.802 1.00 40.67 346 ALA B C 1
ATOM 5162 O O . ALA B 1 346 ? 51.286 -62.369 -13.858 1.00 41.35 346 ALA B O 1
ATOM 5164 N N . ALA B 1 347 ? 50.359 -61.737 -15.810 1.00 40.42 347 ALA B N 1
ATOM 5165 C CA . ALA B 1 347 ? 51.083 -60.473 -15.866 1.00 40.47 347 ALA B CA 1
ATOM 5166 C C . ALA B 1 347 ? 50.640 -59.539 -14.744 1.00 40.89 347 ALA B C 1
ATOM 5167 O O . ALA B 1 347 ? 51.398 -58.672 -14.310 1.00 41.64 347 ALA B O 1
ATOM 5169 N N . ALA B 1 348 ? 49.410 -59.722 -14.277 1.00 40.83 348 ALA B N 1
ATOM 5170 C CA . ALA B 1 348 ? 48.864 -58.888 -13.211 1.00 41.86 348 ALA B CA 1
ATOM 5171 C C . ALA B 1 348 ? 49.297 -59.384 -11.838 1.00 43.39 348 ALA B C 1
ATOM 5172 O O . ALA B 1 348 ? 49.007 -58.752 -10.820 1.00 44.65 348 ALA B O 1
ATOM 5174 N N . GLY B 1 349 ? 49.988 -60.518 -11.814 1.00 44.44 349 GLY B N 1
ATOM 5175 C CA . GLY B 1 349 ? 50.451 -61.073 -10.556 1.00 45.60 349 GLY B CA 1
ATOM 5176 C C . GLY B 1 349 ? 49.359 -61.798 -9.795 1.00 45.76 349 GLY B C 1
ATOM 5177 O O . GLY B 1 349 ? 49.411 -61.902 -8.568 1.00 45.76 349 GLY B O 1
ATOM 5178 N N . LEU B 1 350 ? 48.365 -62.300 -10.521 1.00 44.94 350 LEU B N 1
ATOM 5179 C CA . LEU B 1 350 ? 47.256 -63.017 -9.904 1.00 44.97 350 LEU B CA 1
ATOM 5180 C C . LEU B 1 350 ? 47.468 -64.524 -9.981 1.00 45.40 350 LEU B C 1
ATOM 5181 O O . LEU B 1 350 ? 46.639 -65.298 -9.506 1.00 47.23 350 LEU B O 1
#

Sequence (698 aa):
RPPLIERYRNLLPVSEKTPVISLLEGSTPLIPLKGPEEARKKGIRLYAKYEGLNPTGSFKDRGMTLAVSKAVEGGAQAVACASTGNTAASAAAYAARAGILAIVVLPAGYVALGKVAQSLVHGARIVQVEGNFDDALRLTQKLTEAFPVALVNSVNPHRLEGQKTLAFEVVDELGDAPHYHALPVGNAGNITAHWMGYKAYHALGKAKRLPRMLGFQAAGAAPLVLGRPVERPETLATAIRIGNPASWQGAVRAKEESGGVIEAVTDEEILFAYRYLAREEGIFCEPASAAAMAGVFKLLREGRLEPESTVVLTLTGHGLKDPATAERVAELPPPVPARLEAVAAAAGLLRPPLIERYRNLLPVSEKTPVISLLEGSTPLIPLKGPEEARKKGIRLYAKYEGLNPTGSFKDRGMTLAVSKAVEGGAQAVACASTGNTAASAAAYAARAGILAIVVLPAGYALGKVAQSLVHGARIVQVEGNFDDALRLTQKLTEAFPVALVNSVNPHRLEGQKTLAFEVVDELGDAPHYHALPVGNAGNITAHWMGYKAYHALGKAKRLPRMLGFQAAGAAPLVLGRPVERPETLATAIRIGNPASWQGAVRAKEESGGVIEAVTDEEILFAYRYLAREEGIFCEPASAAAMAGVFKLLREGRLEPESTVVLTLTGHGLKDPATAERVAELPPPVPARLEAVAAAAGL

Radius of gyration: 24.5 Å; Cα contacts (8 Å, |Δi|>4): 1743; chains: 2; bounding box: 66×67×59 Å